Protein AF-A0A0G4HBX4-F1 (afdb_monomer)

Nearest PDB structures (foldseek):
  6tur-assembly2_BBB  TM=6.077E-01  e=2.913E-02  Homo sapiens
  4cuz-assembly2_H  TM=4.367E-01  e=1.961E+00  Staphylococcus aureus
  8yfq-assembly1_R  TM=4.381E-01  e=3.411E+00  Komagataella phaffii
  3oje-assembly1_A-2  TM=3.440E-01  e=1.660E+00  Bacillus cereus ATCC 14579
  6ci8-assembly1_B  TM=3.000E-01  e=5.313E+00  Mycolicibacterium smegmatis MC2 155

Solvent-accessible surface area (backbone atoms only — not comparable to full-atom values): 38190 Å² total; per-residue (Å²): 133,86,86,81,89,85,88,84,89,81,89,81,87,80,92,81,89,80,90,80,89,80,90,80,90,83,90,87,84,90,87,85,83,88,87,79,88,81,81,88,82,90,87,83,87,88,80,90,84,84,85,90,88,89,87,85,88,87,87,82,87,85,89,90,84,89,82,88,88,78,92,78,92,79,91,77,84,81,85,86,85,79,85,86,79,90,79,89,80,86,90,77,89,79,89,81,89,83,87,88,81,90,80,82,88,90,86,82,89,83,90,80,88,80,91,83,89,86,88,84,91,79,94,72,91,77,80,89,82,82,90,76,92,74,94,71,83,84,78,84,55,65,68,59,56,50,53,53,50,52,50,52,52,52,52,46,52,54,46,50,54,54,45,53,69,67,60,51,71,84,82,73,66,95,62,77,82,76,89,46,53,50,63,81,41,79,82,44,73,80,48,78,43,36,34,23,28,39,40,76,70,49,41,61,78,40,62,55,96,59,65,64,58,45,52,49,57,40,52,29,49,20,50,47,50,46,48,52,52,53,50,54,31,52,78,62,46,37,45,63,39,32,38,35,77,38,94,80,60,56,74,66,54,45,51,54,51,52,53,53,37,46,48,28,44,74,68,49,38,60,94,65,64,53,72,48,64,50,44,47,54,51,48,38,50,75,69,68,50,48,71,38,55,32,74,90,53,61,39,69,52,56,38,50,28,52,12,61,75,65,74,31,25,35,37,37,67,60,72,72,68,68,52,45,56,95,47,77,48,64,95,30,39,20,37,48,72,50,74,57,99,85,42,74,33,40,30,63,45,79,79,62,91,76,64,76,68,72,76,88,58,76,56,78,71,62,80,85,80,69,68,60,83,74,62,70,54,75,81,56,68,44,76,59,86,96,43,35,37,37,79,48,62,65,40,38,30,47,19,52,82,70,47,28,59,74,72,37,70,60,49,44,51,53,49,42,39,42,45,18,70,78,35,67,82,47,56,53,35,38,39,32,35,50,35,59,38,83,88,77,75,40,77,41,72,48,73,44,79,42,76,27,63,70,75,58,76,74,44,53,62,55,49,58,38,25,72,34,34,53,54,32,31,53,56,51,53,74,77,49,54,74,69,48,64,67,35,50,39,45,39,46,27,48,42,47,51,20,9,43,53,20,23,46,66,67,43,77,81,52,49,42,60,60,36,32,52,54,38,36,46,74,73,77,39,71,63,55,79,49,75,71,62,94,62,59,74,41,51,75,40,62,11,74,82,77,67,50,73,40,69,42,47,51,75,56,49,55,54,29,55,79,66,76,44,78,83,76,57,52,41,70,69,63,50,50,55,50,51,52,55,48,52,55,50,51,51,49,51,51,51,55,56,51,56,64,60,69,73,72,72,87,84,125

pLDDT: mean 72.53, std 24.78, range [28.91, 98.44]

Organism: NCBI:txid1169474

Secondary structure (DSSP, 8-state):
---------------------------------------------------------------------------PPPPP--------------------------------------------PPPP--------PPP--HHHHHHHHHHHHHHHHHHHHHHHHH-S-GGG--PPPPSSEETTSTTTSSS-EEEEEEHHHHHHHHS-SS-TT-HHHHHHHHHHHHHHHHHHHHHTTEEEEEEEE-S---HHHHHHHHHHHHHHHHHT--SS-TTHHHHHHHHHHHTT-EEEEESSS-HHHHHHHHHHHTT-EEE---GGGG-SGGGTTTTTEEEEEEEETTEEEEEE----TT----TT--PPPPPPPP---------SPEEETTEEEEE---S-TTHHHH--GGGSHHHHHHHHHHHHHH-TT--EEEEEEEEEETTTTEEEEEEEEEE-PPSSTHHHHHHHHHTSHHHHHHHHHTTS-HHHHH-HHHHHHHHHHHHHHHHHHH-TT--HHHHHHHHHHHTT---------TT--PEEEE-TTT--EEEEPHHHHHHHHHTTPPPPSS-HHHHHHHHHHHHHHHHHHHHHHHHHHHTSS---

Mean predicted aligned error: 17.02 Å

Structure (mmCIF, N/CA/C/O backbone):
data_AF-A0A0G4HBX4-F1
#
_entry.id   AF-A0A0G4HBX4-F1
#
loop_
_atom_site.group_PDB
_atom_site.id
_atom_site.type_symbol
_atom_site.label_atom_id
_atom_site.label_alt_id
_atom_site.label_comp_id
_atom_site.label_asym_id
_atom_site.label_entity_id
_atom_site.label_seq_id
_atom_site.pdbx_PDB_ins_code
_atom_site.Cartn_x
_atom_site.Cartn_y
_atom_site.Cartn_z
_atom_site.occupancy
_atom_site.B_iso_or_equiv
_atom_site.auth_seq_id
_atom_site.auth_comp_id
_atom_site.auth_asym_id
_atom_site.auth_atom_id
_atom_site.pdbx_PDB_model_num
ATOM 1 N N . MET A 1 1 ? -27.799 22.670 64.814 1.00 33.59 1 MET A N 1
ATOM 2 C CA . MET A 1 1 ? -28.074 24.034 65.316 1.00 33.59 1 MET A CA 1
ATOM 3 C C . MET A 1 1 ? -26.736 24.676 65.654 1.00 33.59 1 MET A C 1
ATOM 5 O O . MET A 1 1 ? -25.992 24.035 66.377 1.00 33.59 1 MET A O 1
ATOM 9 N N . PHE A 1 2 ? -26.477 25.873 65.104 1.00 34.03 2 PHE A N 1
ATOM 10 C CA . PHE A 1 2 ? -25.295 26.755 65.256 1.00 34.03 2 PHE A CA 1
ATOM 11 C C . PHE A 1 2 ? -23.941 26.166 64.792 1.00 34.03 2 PHE A C 1
ATOM 13 O O . PHE A 1 2 ? -23.525 25.131 65.284 1.00 34.03 2 PHE A O 1
ATOM 20 N N . ALA A 1 3 ? -23.274 26.631 63.727 1.00 32.84 3 ALA A N 1
ATOM 21 C CA . ALA A 1 3 ? -22.879 27.974 63.261 1.00 32.84 3 ALA A CA 1
ATOM 22 C C . ALA A 1 3 ? -21.623 28.550 63.945 1.00 32.84 3 ALA A C 1
ATOM 24 O O . ALA A 1 3 ? -21.445 28.407 65.151 1.00 32.84 3 ALA A O 1
ATOM 25 N N . SER A 1 4 ? -20.857 29.272 63.112 1.00 32.12 4 SER A N 1
ATOM 26 C CA . SER A 1 4 ? -19.737 30.196 63.382 1.00 32.12 4 SER A CA 1
ATOM 27 C C . SER A 1 4 ? -18.341 29.558 63.321 1.00 32.12 4 SER A C 1
ATOM 29 O O . SER A 1 4 ? -18.012 28.700 64.125 1.00 32.12 4 SER A O 1
ATOM 31 N N . ALA A 1 5 ? -17.520 29.789 62.288 1.00 39.59 5 ALA A N 1
ATOM 32 C CA . ALA A 1 5 ? -16.961 31.046 61.755 1.00 39.59 5 ALA A CA 1
ATOM 33 C C . ALA A 1 5 ? -16.001 31.737 62.739 1.00 39.59 5 ALA A C 1
ATOM 35 O O . ALA A 1 5 ? -16.397 32.139 63.828 1.00 39.59 5 ALA A O 1
ATOM 36 N N . GLY A 1 6 ? -14.745 31.889 62.311 1.00 31.14 6 GLY A N 1
ATOM 37 C CA . GLY A 1 6 ? -13.679 32.563 63.048 1.00 31.14 6 GLY A CA 1
ATOM 38 C C . GLY A 1 6 ? -12.449 32.761 62.166 1.00 31.14 6 GLY A C 1
ATOM 39 O O . GLY A 1 6 ? -11.536 31.947 62.154 1.00 31.14 6 GLY A O 1
ATOM 40 N N . SER A 1 7 ? -12.479 33.834 61.385 1.00 39.53 7 SER A N 1
ATOM 41 C CA . SER A 1 7 ? -11.364 34.431 60.653 1.00 39.53 7 SER A CA 1
ATOM 42 C C . SER A 1 7 ? -10.375 35.126 61.595 1.00 39.53 7 SER A C 1
ATOM 44 O O . SER A 1 7 ? -10.819 35.874 62.463 1.00 39.53 7 SER A O 1
ATOM 46 N N . SER A 1 8 ? -9.068 35.030 61.334 1.00 36.09 8 SER A N 1
ATOM 47 C CA . SER A 1 8 ? -8.125 36.114 61.653 1.00 36.09 8 SER A CA 1
ATOM 48 C C . SER A 1 8 ? -6.814 35.979 60.877 1.00 36.09 8 SER A C 1
ATOM 50 O O . SER A 1 8 ? -6.076 35.006 61.007 1.00 36.09 8 SER A O 1
ATOM 52 N N . SER A 1 9 ? -6.553 37.008 60.083 1.00 38.91 9 SER A N 1
ATOM 53 C CA . SER A 1 9 ? -5.286 37.413 59.483 1.00 38.91 9 SER A CA 1
ATOM 54 C C . SER A 1 9 ? -4.275 37.902 60.526 1.00 38.91 9 SER A C 1
ATOM 56 O O . SER A 1 9 ? -4.672 38.660 61.406 1.00 38.91 9 SER A O 1
ATOM 58 N N . SER A 1 10 ? -2.980 37.637 60.329 1.00 34.28 10 SER A N 1
ATOM 59 C CA . SER A 1 10 ? -1.916 38.613 60.638 1.00 34.28 10 SER A CA 1
ATOM 60 C C . SER A 1 10 ? -0.558 38.198 60.055 1.00 34.28 10 SER A C 1
ATOM 62 O O . SER A 1 10 ? 0.018 37.186 60.439 1.00 34.28 10 SER A O 1
ATOM 64 N N . SER A 1 11 ? -0.090 39.025 59.120 1.00 36.94 11 SER A N 1
ATOM 65 C CA . SER A 1 11 ? 1.281 39.520 58.924 1.00 36.94 11 SER A CA 1
ATOM 66 C C . SER A 1 11 ? 2.426 38.951 59.777 1.00 36.94 11 SER A C 1
ATOM 68 O O . SER A 1 11 ? 2.387 39.020 61.004 1.00 36.94 11 SER A O 1
ATOM 70 N N . GLY A 1 12 ? 3.530 38.613 59.106 1.00 32.59 12 GLY A N 1
ATOM 71 C CA . GLY A 1 12 ? 4.851 38.524 59.727 1.00 32.59 12 GLY A CA 1
ATOM 72 C C . GLY A 1 12 ? 5.947 38.117 58.742 1.00 32.59 12 GLY A C 1
ATOM 73 O O . GLY A 1 12 ? 6.245 36.936 58.620 1.00 32.59 12 GLY A O 1
ATOM 74 N N . SER A 1 13 ? 6.562 39.088 58.060 1.00 37.09 13 SER A N 1
ATOM 75 C CA . SER A 1 13 ? 7.938 38.931 57.557 1.00 37.09 13 SER A CA 1
ATOM 76 C C . SER A 1 13 ? 8.903 38.970 58.750 1.00 37.09 13 SER A C 1
ATOM 78 O O . SER A 1 13 ? 8.635 39.696 59.711 1.00 37.09 13 SER A O 1
ATOM 80 N N . PRO A 1 14 ? 10.044 38.264 58.687 1.00 48.97 14 PRO A N 1
ATOM 81 C CA . PRO A 1 14 ? 11.266 39.023 58.419 1.00 48.97 14 PRO A CA 1
ATOM 82 C C . PRO A 1 14 ? 12.303 38.311 57.531 1.00 48.97 14 PRO A C 1
ATOM 84 O O . PRO A 1 14 ? 12.415 37.089 57.489 1.00 48.97 14 PRO A O 1
ATOM 87 N N . ASN A 1 15 ? 13.094 39.155 56.866 1.00 39.03 15 ASN A N 1
ATOM 88 C CA . ASN A 1 15 ? 14.407 38.869 56.288 1.00 39.03 15 ASN A CA 1
ATOM 89 C C . ASN A 1 15 ? 15.344 38.185 57.293 1.00 39.03 15 ASN A C 1
ATOM 91 O O . ASN A 1 15 ? 15.511 38.714 58.390 1.00 39.03 15 ASN A O 1
ATOM 95 N N . VAL A 1 16 ? 16.072 37.156 56.847 1.00 40.69 16 VAL A N 1
ATOM 96 C CA . VAL A 1 16 ? 17.467 36.906 57.246 1.00 40.69 16 VAL A CA 1
ATOM 97 C C . VAL A 1 16 ? 18.225 36.336 56.043 1.00 40.69 16 VAL A C 1
ATOM 99 O O . VAL A 1 16 ? 17.872 35.294 55.498 1.00 40.69 16 VAL A O 1
ATOM 102 N N . SER A 1 17 ? 19.257 37.060 55.634 1.00 38.44 17 SER A N 1
ATOM 103 C CA . SER A 1 17 ? 20.328 36.670 54.723 1.00 38.44 17 SER A CA 1
ATOM 104 C C . SER A 1 17 ? 21.361 35.805 55.452 1.00 38.44 17 SER A C 1
ATOM 106 O O . SER A 1 17 ? 21.729 36.140 56.573 1.00 38.44 17 SER A O 1
ATOM 108 N N . ALA A 1 18 ? 21.876 34.758 54.800 1.00 34.19 18 ALA A N 1
ATOM 109 C CA . ALA A 1 18 ? 23.253 34.281 54.966 1.00 34.19 18 ALA A CA 1
ATOM 110 C C . ALA A 1 18 ? 23.606 33.254 53.874 1.00 34.19 18 ALA A C 1
ATOM 112 O O . ALA A 1 18 ? 22.980 32.206 53.744 1.00 34.19 18 ALA A O 1
ATOM 113 N N . GLU A 1 19 ? 24.594 33.657 53.085 1.00 37.28 19 GLU A N 1
ATOM 114 C CA . GLU A 1 19 ? 25.630 32.905 52.375 1.00 37.28 19 GLU A CA 1
ATOM 115 C C . GLU A 1 19 ? 25.707 31.388 52.628 1.00 37.28 19 GLU A C 1
ATOM 117 O O . GLU A 1 19 ? 25.824 30.936 53.765 1.00 37.28 19 GLU A O 1
ATOM 122 N N . ASN A 1 20 ? 25.798 30.606 51.545 1.00 35.25 20 ASN A N 1
ATOM 123 C CA . ASN A 1 20 ? 26.899 29.652 51.439 1.00 35.25 20 ASN A CA 1
ATOM 124 C C . ASN A 1 20 ? 27.178 29.259 49.984 1.00 35.25 20 ASN A C 1
ATOM 126 O O . ASN A 1 20 ? 26.303 28.790 49.253 1.00 35.25 20 ASN A O 1
ATOM 130 N N . GLU A 1 21 ? 28.431 29.470 49.604 1.00 38.12 21 GLU A N 1
ATOM 131 C CA . GLU A 1 21 ? 29.077 29.019 48.383 1.00 38.12 21 GLU A CA 1
ATOM 132 C C . GLU A 1 21 ? 29.142 27.485 48.347 1.00 38.12 21 GLU A C 1
ATOM 134 O O . GLU A 1 21 ? 29.385 26.836 49.364 1.00 38.12 21 GLU A O 1
ATOM 139 N N . ASN A 1 22 ? 28.992 26.893 47.160 1.00 35.53 22 ASN A N 1
ATOM 140 C CA . ASN A 1 22 ? 29.791 25.723 46.808 1.00 35.53 22 ASN A CA 1
ATOM 141 C C . ASN A 1 22 ? 29.857 25.529 45.292 1.00 35.53 22 ASN A C 1
ATOM 143 O O . ASN A 1 22 ? 28.901 25.114 44.637 1.00 35.53 22 ASN A O 1
ATOM 147 N N . ASN A 1 23 ? 31.051 25.823 44.781 1.00 35.16 23 ASN A N 1
ATOM 148 C CA . ASN A 1 23 ? 31.581 25.428 43.488 1.00 35.16 23 ASN A CA 1
ATOM 149 C C . ASN A 1 23 ? 31.485 23.911 43.283 1.00 35.16 23 ASN A C 1
ATOM 151 O O . ASN A 1 23 ? 31.947 23.136 44.122 1.00 35.16 23 ASN A O 1
ATOM 155 N N . ARG A 1 24 ? 31.016 23.492 42.105 1.00 34.84 24 ARG A N 1
ATOM 156 C CA . ARG A 1 24 ? 31.514 22.283 41.442 1.00 34.84 24 ARG A CA 1
ATOM 157 C C . ARG A 1 24 ? 31.693 22.560 39.956 1.00 34.84 24 ARG A C 1
ATOM 159 O O . ARG A 1 24 ? 30.744 22.860 39.240 1.00 34.84 24 ARG A O 1
ATOM 166 N N . GLU A 1 25 ? 32.957 22.483 39.573 1.00 33.03 25 GLU A N 1
ATOM 167 C CA . GLU A 1 25 ? 33.519 22.614 38.238 1.00 33.03 25 GLU A CA 1
ATOM 168 C C . GLU A 1 25 ? 33.016 21.496 37.318 1.00 33.03 25 GLU A C 1
ATOM 170 O O . GLU A 1 25 ? 32.825 20.356 37.744 1.00 33.03 25 GLU A O 1
ATOM 175 N N . ASN A 1 26 ? 32.836 21.831 36.043 1.00 33.31 26 ASN A N 1
ATOM 176 C CA . ASN A 1 26 ? 32.504 20.897 34.976 1.00 33.31 26 ASN A CA 1
ATOM 177 C C . ASN A 1 26 ? 33.460 21.194 33.805 1.00 33.31 26 ASN A C 1
ATOM 179 O O . ASN A 1 26 ? 33.314 22.251 33.190 1.00 33.31 26 ASN A O 1
ATOM 183 N N . PRO A 1 27 ? 34.466 20.347 33.514 1.00 43.06 27 PRO A N 1
ATOM 184 C CA . PRO A 1 27 ? 35.319 20.520 32.348 1.00 43.06 27 PRO A CA 1
ATOM 185 C C . PRO A 1 27 ? 34.909 19.539 31.243 1.00 43.06 27 PRO A C 1
ATOM 187 O O . PRO A 1 27 ? 34.814 18.338 31.492 1.00 43.06 27 PRO A O 1
ATOM 190 N N . ASN A 1 28 ? 34.650 20.055 30.039 1.00 32.81 28 ASN A N 1
ATOM 191 C CA . ASN A 1 28 ? 35.078 19.488 28.749 1.00 32.81 28 ASN A CA 1
ATOM 192 C C . ASN A 1 28 ? 34.334 20.175 27.594 1.00 32.81 28 ASN A C 1
ATOM 194 O O . ASN A 1 28 ? 33.281 19.718 27.157 1.00 32.81 28 ASN A O 1
ATOM 198 N N . GLU A 1 29 ? 34.938 21.235 27.063 1.00 33.47 29 GLU A N 1
ATOM 199 C CA . GLU A 1 29 ? 34.776 21.641 25.667 1.00 33.47 29 GLU A CA 1
ATOM 200 C C . GLU A 1 29 ? 36.155 21.495 25.013 1.00 33.47 29 GLU A C 1
ATOM 202 O O . GLU A 1 29 ? 37.115 22.142 25.427 1.00 33.47 29 GLU A O 1
ATOM 207 N N . HIS A 1 30 ? 36.263 20.590 24.040 1.00 35.66 30 HIS A N 1
ATOM 208 C CA . HIS A 1 30 ? 37.371 20.557 23.091 1.00 35.66 30 HIS A CA 1
ATOM 209 C C . HIS A 1 30 ? 36.823 21.055 21.757 1.00 35.66 30 HIS A C 1
ATOM 211 O O . HIS A 1 30 ? 36.030 20.372 21.107 1.00 35.66 30 HIS A O 1
ATOM 217 N N . ASP A 1 31 ? 37.228 22.274 21.418 1.00 35.44 31 ASP A N 1
ATOM 218 C CA . ASP A 1 31 ? 37.035 22.939 20.139 1.00 35.44 31 ASP A CA 1
ATOM 219 C C . ASP A 1 31 ? 38.389 22.908 19.420 1.00 35.44 31 ASP A C 1
ATOM 221 O O . ASP A 1 31 ? 39.352 23.517 19.881 1.00 35.44 31 ASP A O 1
ATOM 225 N N . ASP A 1 32 ? 38.468 22.143 18.334 1.00 37.41 32 ASP A N 1
ATOM 226 C CA . ASP A 1 32 ? 39.595 22.131 17.406 1.00 37.41 32 ASP A CA 1
ATOM 227 C C . ASP A 1 32 ? 39.023 22.290 15.997 1.00 37.41 32 ASP A C 1
ATOM 229 O O . ASP A 1 32 ? 38.478 21.350 15.414 1.00 37.41 32 ASP A O 1
ATOM 233 N N . SER A 1 33 ? 39.174 23.474 15.408 1.00 34.22 33 SER A N 1
ATOM 234 C CA . SER A 1 33 ? 39.397 23.549 13.965 1.00 34.22 33 SER A CA 1
ATOM 235 C C . SER A 1 33 ? 40.217 24.775 13.583 1.00 34.22 33 SER A C 1
ATOM 237 O O . SER A 1 33 ? 39.930 25.925 13.912 1.00 34.22 33 SER A O 1
ATOM 239 N N . GLU A 1 34 ? 41.311 24.443 12.911 1.00 39.25 34 GLU A N 1
ATOM 240 C CA . GLU A 1 34 ? 42.433 25.282 12.560 1.00 39.25 34 GLU A CA 1
ATOM 241 C C . GLU A 1 34 ? 42.098 26.356 11.525 1.00 39.25 34 GLU A C 1
ATOM 243 O O . GLU A 1 34 ? 41.329 26.193 10.577 1.00 39.25 34 GLU A O 1
ATOM 248 N N . ARG A 1 35 ? 42.798 27.467 11.716 1.00 33.06 35 ARG A N 1
ATOM 249 C CA . ARG A 1 35 ? 42.856 28.657 10.886 1.00 33.06 35 ARG A CA 1
ATOM 250 C C . ARG A 1 35 ? 44.036 28.512 9.925 1.00 33.06 35 ARG A C 1
ATOM 252 O O . ARG A 1 35 ? 45.171 28.414 10.380 1.00 33.06 35 ARG A O 1
ATOM 259 N N . LEU A 1 36 ? 43.791 28.586 8.618 1.00 38.75 36 LEU A N 1
ATOM 260 C CA . LEU A 1 36 ? 44.846 28.793 7.622 1.00 38.75 36 LEU A CA 1
ATOM 261 C C . LEU A 1 36 ? 44.512 30.001 6.745 1.00 38.75 36 LEU A C 1
ATOM 263 O O . LEU A 1 36 ? 43.450 30.112 6.138 1.00 38.75 36 LEU A O 1
ATOM 267 N N . GLU A 1 37 ? 45.445 30.943 6.778 1.00 45.53 37 GLU A N 1
ATOM 268 C CA . GLU A 1 37 ? 45.468 32.214 6.072 1.00 45.53 37 GLU A CA 1
ATOM 269 C C . GLU A 1 37 ? 45.572 32.022 4.551 1.00 45.53 37 GLU A C 1
ATOM 271 O O . GLU A 1 37 ? 46.290 31.132 4.098 1.00 45.53 37 GLU A O 1
ATOM 276 N N . ARG A 1 38 ? 44.995 32.947 3.765 1.00 34.34 38 ARG A N 1
ATOM 277 C CA . ARG A 1 38 ? 45.784 33.841 2.888 1.00 34.34 38 ARG A CA 1
ATOM 278 C C . ARG A 1 38 ? 44.939 34.863 2.107 1.00 34.34 38 ARG A C 1
ATOM 280 O O . ARG A 1 38 ? 44.099 34.523 1.287 1.00 34.34 38 ARG A O 1
ATOM 287 N N . THR A 1 39 ? 45.279 36.126 2.376 1.00 32.28 39 THR A N 1
ATOM 288 C CA . THR A 1 39 ? 45.525 37.243 1.436 1.00 32.28 39 THR A CA 1
ATOM 289 C C . THR A 1 39 ? 44.438 37.684 0.446 1.00 32.28 39 THR A C 1
ATOM 291 O O . THR A 1 39 ? 44.297 37.125 -0.631 1.00 32.28 39 THR A O 1
ATOM 294 N N . GLY A 1 40 ? 43.825 38.833 0.758 1.00 31.70 40 GLY A N 1
ATOM 295 C CA . GLY A 1 40 ? 44.224 40.118 0.157 1.00 31.70 40 GLY A CA 1
ATOM 296 C C . GLY A 1 40 ? 43.760 40.422 -1.274 1.00 31.70 40 GLY A C 1
ATOM 297 O O . GLY A 1 40 ? 44.336 39.923 -2.231 1.00 31.70 40 GLY A O 1
ATOM 298 N N . GLY A 1 41 ? 42.817 41.364 -1.405 1.00 28.91 41 GLY A N 1
ATOM 299 C CA . GLY A 1 41 ? 42.441 41.988 -2.680 1.00 28.91 41 GLY A CA 1
ATOM 300 C C . GLY A 1 41 ? 41.337 43.048 -2.553 1.00 28.91 41 GLY A C 1
ATOM 301 O O . GLY A 1 41 ? 40.185 42.784 -2.871 1.00 28.91 41 GLY A O 1
ATOM 302 N N . GLN A 1 42 ? 41.703 44.239 -2.063 1.00 32.53 42 GLN A N 1
ATOM 303 C CA . GLN A 1 42 ? 41.069 45.555 -2.321 1.00 32.53 42 GLN A CA 1
ATOM 304 C C . GLN A 1 42 ? 40.773 45.745 -3.829 1.00 32.53 42 GLN A C 1
ATOM 306 O O . GLN A 1 42 ? 41.483 45.162 -4.636 1.00 32.53 42 GLN A O 1
ATOM 311 N N . THR A 1 43 ? 39.858 46.549 -4.381 1.00 34.34 43 THR A N 1
ATOM 312 C CA . THR A 1 43 ? 38.922 47.654 -4.041 1.00 34.34 43 THR A CA 1
ATOM 313 C C . THR A 1 43 ? 38.109 47.866 -5.351 1.00 34.34 43 THR A C 1
ATOM 315 O O . THR A 1 43 ? 38.613 47.519 -6.413 1.00 34.34 43 THR A O 1
ATOM 318 N N . VAL A 1 44 ? 36.855 48.328 -5.401 1.00 30.58 44 VAL A N 1
ATOM 319 C CA . VAL A 1 44 ? 36.359 49.723 -5.596 1.00 30.58 44 VAL A CA 1
ATOM 320 C C . VAL A 1 44 ? 34.881 49.503 -6.016 1.00 30.58 44 VAL A C 1
ATOM 322 O O . VAL A 1 44 ? 34.640 48.731 -6.934 1.00 30.58 44 VAL A O 1
ATOM 325 N N . ARG A 1 45 ? 33.867 49.840 -5.210 1.00 32.16 45 ARG A N 1
ATOM 326 C CA . ARG A 1 45 ? 33.127 51.116 -5.087 1.00 32.16 45 ARG A CA 1
ATOM 327 C C . ARG A 1 45 ? 32.174 51.474 -6.247 1.00 32.16 45 ARG A C 1
ATOM 329 O O . ARG A 1 45 ? 32.568 51.484 -7.401 1.00 32.16 45 ARG A O 1
ATOM 336 N N . GLU A 1 46 ? 30.990 51.913 -5.796 1.00 31.48 46 GLU A N 1
ATOM 337 C CA . GLU A 1 46 ? 29.955 52.755 -6.432 1.00 31.48 46 GLU A CA 1
ATOM 338 C C . GLU A 1 46 ? 28.937 52.085 -7.366 1.00 31.48 46 GLU A C 1
ATOM 340 O O . GLU A 1 46 ? 29.277 51.220 -8.153 1.00 31.48 46 GLU A O 1
ATOM 345 N N . ALA A 1 47 ? 27.663 52.476 -7.413 1.00 32.41 47 ALA A N 1
ATOM 346 C CA . ALA A 1 47 ? 26.729 53.170 -6.519 1.00 32.41 47 ALA A CA 1
ATOM 347 C C . ALA A 1 47 ? 25.397 53.261 -7.295 1.00 32.41 47 ALA A C 1
ATOM 349 O O . ALA A 1 47 ? 25.412 53.366 -8.517 1.00 32.41 47 ALA A O 1
ATOM 350 N N . ALA A 1 48 ? 24.294 53.368 -6.545 1.00 30.73 48 ALA A N 1
ATOM 351 C CA . ALA A 1 48 ? 23.008 53.961 -6.936 1.00 30.73 48 ALA A CA 1
ATOM 352 C C . ALA A 1 48 ? 22.089 53.148 -7.875 1.00 30.73 48 ALA A C 1
ATOM 354 O O . ALA A 1 48 ? 22.540 52.428 -8.748 1.00 30.73 48 ALA A O 1
ATOM 355 N N . ALA A 1 49 ? 20.762 53.258 -7.827 1.00 32.25 49 ALA A N 1
ATOM 356 C CA . ALA A 1 49 ? 19.768 53.697 -6.845 1.00 32.25 49 ALA A CA 1
ATOM 357 C C . ALA A 1 49 ? 18.384 53.484 -7.517 1.00 32.25 49 ALA A C 1
ATOM 359 O O . ALA A 1 49 ? 18.304 53.294 -8.727 1.00 32.25 49 ALA A O 1
ATOM 360 N N . VAL A 1 50 ? 17.318 53.677 -6.732 1.00 32.00 50 VAL A N 1
ATOM 361 C CA . VAL A 1 50 ? 15.967 54.128 -7.143 1.00 32.00 50 VAL A CA 1
ATOM 362 C C . VAL A 1 50 ? 14.871 53.059 -7.345 1.00 32.00 50 VAL A C 1
ATOM 364 O O . VAL A 1 50 ? 14.641 52.530 -8.424 1.00 32.00 50 VAL A O 1
ATOM 367 N N . ILE A 1 51 ? 14.115 52.859 -6.259 1.00 39.47 51 ILE A N 1
ATOM 368 C CA . ILE A 1 51 ? 12.643 52.666 -6.179 1.00 39.47 51 ILE A CA 1
ATOM 369 C C . ILE A 1 51 ? 12.030 54.091 -6.275 1.00 39.47 51 ILE A C 1
ATOM 371 O O . ILE A 1 51 ? 12.687 54.971 -5.701 1.00 39.47 51 ILE A O 1
ATOM 375 N N . PRO A 1 52 ? 10.868 54.416 -6.920 1.00 47.72 52 PRO A N 1
ATOM 376 C CA . PRO A 1 52 ? 9.491 53.977 -6.547 1.00 47.72 52 PRO A CA 1
ATOM 377 C C . PRO A 1 52 ? 8.439 54.081 -7.709 1.00 47.72 52 PRO A C 1
ATOM 379 O O . PRO A 1 52 ? 8.859 54.150 -8.860 1.00 47.72 52 PRO A O 1
ATOM 382 N N . PRO A 1 53 ? 7.107 54.267 -7.496 1.00 49.44 53 PRO A N 1
ATOM 383 C CA . PRO A 1 53 ? 6.085 53.607 -6.648 1.00 49.44 53 PRO A CA 1
ATOM 384 C C . PRO A 1 53 ? 4.837 53.116 -7.464 1.00 49.44 53 PRO A C 1
ATOM 386 O O . PRO A 1 53 ? 4.822 53.237 -8.688 1.00 49.44 53 PRO A O 1
ATOM 389 N N . PRO A 1 54 ? 3.770 52.592 -6.806 1.00 59.09 54 PRO A N 1
ATOM 390 C CA . PRO A 1 54 ? 2.540 52.088 -7.438 1.00 59.09 54 PRO A CA 1
ATOM 391 C C . PRO A 1 54 ? 1.336 53.060 -7.381 1.00 59.09 54 PRO A C 1
ATOM 393 O O . PRO A 1 54 ? 1.214 53.849 -6.447 1.00 59.09 54 PRO A O 1
ATOM 396 N N . THR A 1 55 ? 0.394 52.905 -8.317 1.00 35.09 55 THR A N 1
ATOM 397 C CA . THR A 1 55 ? -0.971 53.494 -8.388 1.00 35.09 55 THR A CA 1
ATOM 398 C C . THR A 1 55 ? -1.815 52.555 -9.283 1.00 35.09 55 THR A C 1
ATOM 400 O O . THR A 1 55 ? -1.250 51.927 -10.168 1.00 35.09 55 THR A O 1
ATOM 403 N N . GLU A 1 56 ? -3.119 52.282 -9.167 1.00 32.94 56 GLU A N 1
ATOM 404 C CA . GLU A 1 56 ? -4.285 52.822 -8.456 1.00 32.94 56 GLU A CA 1
ATOM 405 C C . GLU A 1 56 ? -5.412 51.742 -8.487 1.00 32.94 56 GLU A C 1
ATOM 407 O O . GLU A 1 56 ? -5.445 50.893 -9.378 1.00 32.94 56 GLU A O 1
ATOM 412 N N . LYS A 1 57 ? -6.345 51.765 -7.520 1.00 36.50 57 LYS A N 1
ATOM 413 C CA . LYS A 1 57 ? -7.654 51.056 -7.542 1.00 36.50 57 LYS A CA 1
ATOM 414 C C . LYS A 1 57 ? -8.766 52.043 -8.013 1.00 36.50 57 LYS A C 1
ATOM 416 O O . LYS A 1 57 ? -8.453 53.201 -8.247 1.00 36.50 57 LYS A O 1
ATOM 421 N N . PRO A 1 58 ? -10.073 51.730 -7.877 1.00 49.56 58 PRO A N 1
ATOM 422 C CA . PRO A 1 58 ? -10.939 50.889 -8.709 1.00 49.56 58 PRO A CA 1
ATOM 423 C C . PRO A 1 58 ? -12.103 51.711 -9.329 1.00 49.56 58 PRO A C 1
ATOM 425 O O . PRO A 1 58 ? -12.392 52.823 -8.895 1.00 49.56 58 PRO A O 1
ATOM 428 N N . SER A 1 59 ? -12.838 51.143 -10.289 1.00 39.22 59 SER A N 1
ATOM 429 C CA . SER A 1 59 ? -14.081 51.736 -10.812 1.00 39.22 59 SER A CA 1
ATOM 430 C C . SER A 1 59 ? -15.297 50.897 -10.414 1.00 39.22 59 SER A C 1
ATOM 432 O O . SER A 1 59 ? -15.263 49.669 -10.473 1.00 39.22 59 SER A O 1
ATOM 434 N N . ALA A 1 60 ? -16.344 51.589 -9.974 1.00 41.84 60 ALA A N 1
ATOM 435 C CA . ALA A 1 60 ? -17.604 51.075 -9.456 1.00 41.84 60 ALA A CA 1
ATOM 436 C C . ALA A 1 60 ? -18.771 51.416 -10.405 1.00 41.84 60 ALA A C 1
ATOM 438 O O . ALA A 1 60 ? -18.650 52.347 -11.199 1.00 41.84 60 ALA A O 1
ATOM 439 N N . ARG A 1 61 ? -19.921 50.758 -10.159 1.00 34.19 61 ARG A N 1
ATOM 440 C CA . ARG A 1 61 ? -21.277 50.904 -10.756 1.00 34.19 61 ARG A CA 1
ATOM 441 C C . ARG A 1 61 ? -21.530 49.983 -11.963 1.00 34.19 61 ARG A C 1
ATOM 443 O O . ARG A 1 61 ? -20.651 49.809 -12.788 1.00 34.19 61 ARG A O 1
ATOM 450 N N . ASP A 1 62 ? -22.671 49.304 -12.092 1.00 34.91 62 ASP A N 1
ATOM 451 C CA . ASP A 1 62 ? -24.033 49.661 -11.662 1.00 34.91 62 ASP A CA 1
ATOM 452 C C . ASP A 1 62 ? -24.893 48.445 -11.237 1.00 34.91 62 ASP A C 1
ATOM 454 O O . ASP A 1 62 ? -24.690 47.340 -11.748 1.00 34.91 62 ASP A O 1
ATOM 458 N N . PRO A 1 63 ? -25.896 48.645 -10.356 1.00 49.75 63 PRO A N 1
ATOM 459 C CA . PRO A 1 63 ? -26.972 47.702 -10.068 1.00 49.75 63 PRO A CA 1
ATOM 460 C C . PRO A 1 63 ? -28.294 48.095 -10.766 1.00 49.75 63 PRO A C 1
ATOM 462 O O . PRO A 1 63 ? -28.642 49.272 -10.813 1.00 49.75 63 PRO A O 1
ATOM 465 N N . ASN A 1 64 ? -29.055 47.082 -11.203 1.00 39.62 64 ASN A N 1
ATOM 466 C CA . ASN A 1 64 ? -30.506 47.036 -11.498 1.00 39.62 64 ASN A CA 1
ATOM 467 C C . ASN A 1 64 ? -30.853 46.535 -12.908 1.00 39.62 64 ASN A C 1
ATOM 469 O O . ASN A 1 64 ? -30.484 47.128 -13.916 1.00 39.62 64 ASN A O 1
ATOM 473 N N . GLY A 1 65 ? -31.677 45.485 -12.947 1.00 31.00 65 GLY A N 1
ATOM 474 C CA . GLY A 1 65 ? -32.315 44.958 -14.151 1.00 31.00 65 GLY A CA 1
ATOM 475 C C . GLY A 1 65 ? -33.339 43.876 -13.808 1.00 31.00 65 GLY A C 1
ATOM 476 O O . GLY A 1 65 ? -33.021 42.695 -13.779 1.00 31.00 65 GLY A O 1
ATOM 477 N N . ILE A 1 66 ? -34.555 44.314 -13.492 1.00 37.44 66 ILE A N 1
ATOM 478 C CA . ILE A 1 66 ? -35.775 43.532 -13.233 1.00 37.44 66 ILE A CA 1
ATOM 479 C C . ILE A 1 66 ? -36.276 42.872 -14.537 1.00 37.44 66 ILE A C 1
ATOM 481 O O . ILE A 1 66 ? -36.239 43.539 -15.566 1.00 37.44 66 ILE A O 1
ATOM 485 N N . ALA A 1 67 ? -36.812 41.636 -14.474 1.00 30.56 67 ALA A N 1
ATOM 486 C CA . ALA A 1 67 ? -38.131 41.216 -15.018 1.00 30.56 67 ALA A CA 1
ATOM 487 C C . ALA A 1 67 ? -38.215 39.740 -15.495 1.00 30.56 67 ALA A C 1
ATOM 489 O O . ALA A 1 67 ? -37.626 39.350 -16.494 1.00 30.56 67 ALA A O 1
ATOM 490 N N . SER A 1 68 ? -39.013 38.964 -14.750 1.00 35.31 68 SER A N 1
ATOM 491 C CA . SER A 1 68 ? -40.087 38.016 -15.133 1.00 35.31 68 SER A CA 1
ATOM 492 C C . SER A 1 68 ? -40.205 37.340 -16.521 1.00 35.31 68 SER A C 1
ATOM 494 O O . SER A 1 68 ? -40.102 37.989 -17.556 1.00 35.31 68 SER A O 1
ATOM 496 N N . ALA A 1 69 ? -40.774 36.118 -16.440 1.00 31.30 69 ALA A N 1
ATOM 497 C CA . ALA A 1 69 ? -41.511 35.314 -17.440 1.00 31.30 69 ALA A CA 1
ATOM 498 C C . ALA A 1 69 ? -40.622 34.417 -18.336 1.00 31.30 69 ALA A C 1
ATOM 500 O O . ALA A 1 69 ? -39.577 34.836 -18.797 1.00 31.30 69 ALA A O 1
ATOM 501 N N . THR A 1 70 ? -40.926 33.151 -18.640 1.00 32.84 70 THR A N 1
ATOM 502 C CA . THR A 1 70 ? -42.220 32.469 -18.787 1.00 32.84 70 THR A CA 1
ATOM 503 C C . THR A 1 70 ? -41.989 30.949 -18.809 1.00 32.84 70 THR A C 1
ATOM 505 O O . THR A 1 70 ? -40.912 30.485 -19.177 1.00 32.84 70 THR A O 1
ATOM 508 N N . GLN A 1 71 ? -43.030 30.191 -18.465 1.00 37.47 71 GLN A N 1
ATOM 509 C CA . GLN A 1 71 ? -43.175 28.748 -18.668 1.00 37.47 71 GLN A CA 1
ATOM 510 C C . GLN A 1 71 ? -42.780 28.296 -20.083 1.00 37.47 71 GLN A C 1
ATOM 512 O O . GLN A 1 71 ? -43.160 28.942 -21.059 1.00 37.47 71 GLN A O 1
ATOM 517 N N . ARG A 1 72 ? -42.145 27.123 -20.187 1.00 33.56 72 ARG A N 1
ATOM 518 C CA . ARG A 1 72 ? -42.356 26.179 -21.294 1.00 33.56 72 ARG A CA 1
ATOM 519 C C . ARG A 1 72 ? -42.004 24.761 -20.853 1.00 33.56 72 ARG A C 1
ATOM 521 O O . ARG A 1 72 ? -40.858 24.453 -20.541 1.00 33.56 72 ARG A O 1
ATOM 528 N N . GLU A 1 73 ? -43.043 23.940 -20.812 1.00 37.72 73 GLU A N 1
ATOM 529 C CA . GLU A 1 73 ? -42.993 22.485 -20.763 1.00 37.72 73 GLU A CA 1
ATOM 530 C C . GLU A 1 73 ? -42.208 21.965 -21.972 1.00 37.72 73 GLU A C 1
ATOM 532 O O . GLU A 1 73 ? -42.429 22.421 -23.092 1.00 37.72 73 GLU A O 1
ATOM 537 N N . ASN A 1 74 ? -41.310 21.008 -21.749 1.00 35.47 74 ASN A N 1
ATOM 538 C CA . ASN A 1 74 ? -40.814 20.127 -22.798 1.00 35.47 74 ASN A CA 1
ATOM 539 C C . ASN A 1 74 ? -40.665 18.723 -22.213 1.00 35.47 74 ASN A C 1
ATOM 541 O O . ASN A 1 74 ? -39.688 18.375 -21.554 1.00 35.47 74 ASN A O 1
ATOM 545 N N . THR A 1 75 ? -41.705 17.940 -22.457 1.00 35.78 75 THR A N 1
ATOM 546 C CA . THR A 1 75 ? -41.776 16.489 -22.355 1.00 35.78 75 THR A CA 1
ATOM 547 C C . THR A 1 75 ? -40.767 15.882 -23.330 1.00 35.78 75 THR A C 1
ATOM 549 O O . THR A 1 75 ? -40.923 16.004 -24.544 1.00 35.78 75 THR A O 1
ATOM 552 N N . VAL A 1 76 ? -39.732 15.215 -22.817 1.00 36.22 76 VAL A N 1
ATOM 553 C CA . VAL A 1 76 ? -38.855 14.353 -23.621 1.00 36.22 76 VAL A CA 1
ATOM 554 C C . VAL A 1 76 ? -39.234 12.909 -23.324 1.00 36.22 76 VAL A C 1
ATOM 556 O O . VAL A 1 76 ? -39.184 12.457 -22.182 1.00 36.22 76 VAL A O 1
ATOM 559 N N . GLY A 1 77 ? -39.697 12.229 -24.373 1.00 32.19 77 GLY A N 1
ATOM 560 C CA . GLY A 1 77 ? -40.174 10.856 -24.343 1.00 32.19 77 GLY A CA 1
ATOM 561 C C . GLY A 1 77 ? -39.074 9.852 -24.011 1.00 32.19 77 GLY A C 1
ATOM 562 O O . GLY A 1 77 ? -37.944 9.949 -24.484 1.00 32.19 77 GLY A O 1
ATOM 563 N N . ILE A 1 78 ? -39.458 8.867 -23.207 1.00 37.25 78 ILE A N 1
ATOM 564 C CA . ILE A 1 78 ? -38.707 7.651 -22.912 1.00 37.25 78 ILE A CA 1
ATOM 565 C C . ILE A 1 78 ? -38.980 6.658 -24.052 1.00 37.25 78 ILE A C 1
ATOM 567 O O . ILE A 1 78 ? -40.150 6.329 -24.264 1.00 37.25 78 ILE A O 1
ATOM 571 N N . PRO A 1 79 ? -37.970 6.150 -24.781 1.00 42.53 79 PRO A N 1
ATOM 572 C CA . PRO A 1 79 ? -38.164 4.974 -25.607 1.00 42.53 79 PRO A CA 1
ATOM 573 C C . PRO A 1 79 ? -38.028 3.706 -24.757 1.00 42.53 79 PRO A C 1
ATOM 575 O O . PRO A 1 79 ? -37.001 3.427 -24.139 1.00 42.53 79 PRO A O 1
ATOM 578 N N . ASP A 1 80 ? -39.129 2.967 -24.758 1.00 34.59 80 ASP A N 1
ATOM 579 C CA . ASP A 1 80 ? -39.320 1.588 -24.330 1.00 34.59 80 ASP A CA 1
ATOM 580 C C . ASP A 1 80 ? -38.336 0.648 -25.057 1.00 34.59 80 ASP A C 1
ATOM 582 O O . ASP A 1 80 ? -38.366 0.527 -26.283 1.00 34.59 80 ASP A O 1
ATOM 586 N N . LEU A 1 81 ? -37.446 -0.009 -24.305 1.00 33.09 81 LEU A N 1
ATOM 587 C CA . LEU A 1 81 ? -36.625 -1.120 -24.791 1.00 33.09 81 LEU A CA 1
ATOM 588 C C . LEU A 1 81 ? -37.071 -2.395 -24.085 1.00 33.09 81 LEU A C 1
ATOM 590 O O . LEU A 1 81 ? -36.553 -2.791 -23.039 1.00 33.09 81 LEU A O 1
ATOM 594 N N . SER A 1 82 ? -38.054 -3.041 -24.699 1.00 33.41 82 SER A N 1
ATOM 595 C CA . SER A 1 82 ? -38.467 -4.394 -24.380 1.00 33.41 82 SER A CA 1
ATOM 596 C C . SER A 1 82 ? -37.749 -5.408 -25.282 1.00 33.41 82 SER A C 1
ATOM 598 O O . SER A 1 82 ? -37.640 -5.234 -26.490 1.00 33.41 82 SER A O 1
ATOM 600 N N . ARG A 1 83 ? -37.336 -6.516 -24.651 1.00 35.97 83 ARG A N 1
ATOM 601 C CA . ARG A 1 83 ? -37.122 -7.861 -25.224 1.00 35.97 83 ARG A CA 1
ATOM 602 C C . ARG A 1 83 ? -35.974 -8.053 -26.229 1.00 35.97 83 ARG A C 1
ATOM 604 O O . ARG A 1 83 ? -36.163 -7.954 -27.434 1.00 35.97 83 ARG A O 1
ATOM 611 N N . HIS A 1 84 ? -34.870 -8.615 -25.732 1.00 34.09 84 HIS A N 1
ATOM 612 C CA . HIS A 1 84 ? -34.126 -9.627 -26.485 1.00 34.09 84 HIS A CA 1
ATOM 613 C C . HIS A 1 84 ? -34.222 -10.979 -25.779 1.00 34.09 84 HIS A C 1
ATOM 615 O O . HIS A 1 84 ? -33.732 -11.179 -24.670 1.00 34.09 84 HIS A O 1
ATOM 621 N N . SER A 1 85 ? -34.955 -11.875 -26.432 1.00 34.84 85 SER A N 1
ATOM 622 C CA . SER A 1 85 ? -35.075 -13.295 -26.149 1.00 34.84 85 SER A CA 1
ATOM 623 C C . SER A 1 85 ? -33.794 -14.028 -26.539 1.00 34.84 85 SER A C 1
ATOM 625 O O . SER A 1 85 ? -33.235 -13.795 -27.608 1.00 34.84 85 SER A O 1
ATOM 627 N N . HIS A 1 86 ? -33.379 -14.938 -25.661 1.00 35.38 86 HIS A N 1
ATOM 628 C CA . HIS A 1 86 ? -32.426 -16.003 -25.936 1.00 35.38 86 HIS A CA 1
ATOM 629 C C . HIS A 1 86 ? -32.951 -16.914 -27.055 1.00 35.38 86 HIS A C 1
ATOM 631 O O . HIS A 1 86 ? -34.043 -17.465 -26.923 1.00 35.38 86 HIS A O 1
ATOM 637 N N . GLU A 1 87 ? -32.153 -17.126 -28.099 1.00 33.53 87 GLU A N 1
ATOM 638 C CA . GLU A 1 87 ? -32.249 -18.307 -28.959 1.00 33.53 87 GLU A CA 1
ATOM 639 C C . GLU A 1 87 ? -30.898 -19.027 -28.941 1.00 33.53 87 GLU A C 1
ATOM 641 O O . GLU A 1 87 ? -29.879 -18.517 -29.404 1.00 33.53 87 GLU A O 1
ATOM 646 N N . GLU A 1 88 ? -30.904 -20.210 -28.331 1.00 36.31 88 GLU A N 1
ATOM 647 C CA . GLU A 1 88 ? -29.848 -21.208 -28.435 1.00 36.31 88 GLU A CA 1
ATOM 648 C C . GLU A 1 88 ? -29.980 -21.927 -29.784 1.00 36.31 88 GLU A C 1
ATOM 650 O O . GLU A 1 88 ? -31.064 -22.393 -30.138 1.00 36.31 88 GLU A O 1
ATOM 655 N N . ALA A 1 89 ? -28.875 -22.065 -30.518 1.00 34.38 89 ALA A N 1
ATOM 656 C CA . ALA A 1 89 ? -28.778 -22.946 -31.679 1.00 34.38 89 ALA A CA 1
ATOM 657 C C . ALA A 1 89 ? -27.729 -24.045 -31.410 1.00 34.38 89 ALA A C 1
ATOM 659 O O . ALA A 1 89 ? -26.655 -23.743 -30.881 1.00 34.38 89 ALA A O 1
ATOM 660 N N . PRO A 1 90 ? -28.013 -25.318 -31.749 1.00 49.34 90 PRO A N 1
ATOM 661 C CA . PRO A 1 90 ? -27.173 -26.451 -31.381 1.00 49.34 90 PRO A CA 1
ATOM 662 C C . PRO A 1 90 ? -26.018 -26.677 -32.367 1.00 49.34 90 PRO A C 1
ATOM 664 O O . PRO A 1 90 ? -26.177 -26.599 -33.583 1.00 49.34 90 PRO A O 1
ATOM 667 N N . TYR A 1 91 ? -24.856 -27.031 -31.816 1.00 34.12 91 TYR A N 1
ATOM 668 C CA . TYR A 1 91 ? -23.667 -27.456 -32.552 1.00 34.12 91 TYR A CA 1
ATOM 669 C C . TYR A 1 91 ? -23.808 -28.932 -32.958 1.00 34.12 91 TYR A C 1
ATOM 671 O O . TYR A 1 91 ? -23.850 -29.815 -32.099 1.00 34.12 91 TYR A O 1
ATOM 679 N N . SER A 1 92 ? -23.876 -29.212 -34.262 1.00 37.28 92 SER A N 1
ATOM 680 C CA . SER A 1 92 ? -23.813 -30.567 -34.821 1.00 37.28 92 SER A CA 1
ATOM 681 C C . SER A 1 92 ? -22.411 -30.880 -35.339 1.00 37.28 92 SER A C 1
ATOM 683 O O . SER A 1 92 ? -21.821 -30.099 -36.084 1.00 37.28 92 SER A O 1
ATOM 685 N N . GLN A 1 93 ? -21.915 -32.054 -34.954 1.00 36.97 93 GLN A N 1
ATOM 686 C CA . GLN A 1 93 ? -20.693 -32.689 -35.442 1.00 36.97 93 GLN A CA 1
ATOM 687 C C . GLN A 1 93 ? -20.746 -32.963 -36.952 1.00 36.97 93 GLN A C 1
ATOM 689 O O . GLN A 1 93 ? -21.784 -33.380 -37.465 1.00 36.97 93 GLN A O 1
ATOM 694 N N . ALA A 1 94 ? -19.602 -32.844 -37.628 1.00 34.31 94 ALA A N 1
ATOM 695 C CA . ALA A 1 94 ? -19.318 -33.601 -38.842 1.00 34.31 94 ALA A CA 1
ATOM 696 C C . ALA A 1 94 ? -17.808 -33.852 -38.968 1.00 34.31 94 ALA A C 1
ATOM 698 O O . ALA A 1 94 ? -16.998 -32.928 -39.014 1.00 34.31 94 ALA A O 1
ATOM 699 N N . GLU A 1 95 ? -17.465 -35.135 -39.002 1.00 37.12 95 GLU A N 1
ATOM 700 C CA . GLU A 1 95 ? -16.186 -35.682 -39.435 1.00 37.12 95 GLU A CA 1
ATOM 701 C C . GLU A 1 95 ? -15.956 -35.379 -40.925 1.00 37.12 95 GLU A C 1
ATOM 703 O O . GLU A 1 95 ? -16.890 -35.440 -41.722 1.00 37.12 95 GLU A O 1
ATOM 708 N N . SER A 1 96 ? -14.711 -35.145 -41.339 1.00 36.16 96 SER A N 1
ATOM 709 C CA . SER A 1 96 ? -14.185 -35.776 -42.559 1.00 36.16 96 SER A CA 1
ATOM 710 C C . SER A 1 96 ? -12.672 -35.616 -42.664 1.00 36.16 96 SER A C 1
ATOM 712 O O . SER A 1 96 ? -12.098 -34.546 -42.476 1.00 36.16 96 SER A O 1
ATOM 714 N N . ALA A 1 97 ? -12.041 -36.748 -42.952 1.00 36.44 97 ALA A N 1
ATOM 715 C CA . ALA A 1 97 ? -10.649 -36.893 -43.314 1.00 36.44 97 ALA A CA 1
ATOM 716 C C . ALA A 1 97 ? -10.411 -36.455 -44.767 1.00 36.44 97 ALA A C 1
ATOM 718 O O . ALA A 1 97 ? -11.215 -36.776 -45.639 1.00 36.44 97 ALA A O 1
ATOM 719 N N . ALA A 1 98 ? -9.263 -35.834 -45.041 1.00 35.12 98 ALA A N 1
ATOM 720 C CA . ALA A 1 98 ? -8.595 -35.923 -46.338 1.00 35.12 98 ALA A CA 1
ATOM 721 C C . ALA A 1 98 ? -7.099 -35.594 -46.192 1.00 35.12 98 ALA A C 1
ATOM 723 O O . ALA A 1 98 ? -6.716 -34.599 -45.582 1.00 35.12 98 ALA A O 1
ATOM 724 N N . SER A 1 99 ? -6.277 -36.489 -46.735 1.00 35.72 99 SER A N 1
ATOM 725 C CA . SER A 1 99 ? -4.814 -36.462 -46.809 1.00 35.72 99 SER A CA 1
ATOM 726 C C . SER A 1 99 ? -4.257 -35.334 -47.703 1.00 35.72 99 SER A C 1
ATOM 728 O O . SER A 1 99 ? -4.992 -34.803 -48.536 1.00 35.72 99 SER A O 1
ATOM 730 N N . PRO A 1 100 ? -2.957 -34.992 -47.578 1.00 52.38 100 PRO A N 1
ATOM 731 C CA . PRO A 1 100 ? -2.322 -33.911 -48.332 1.00 52.38 100 PRO A CA 1
ATOM 732 C C . PRO A 1 100 ? -1.715 -34.410 -49.655 1.00 52.38 100 PRO A C 1
ATOM 734 O O . PRO A 1 100 ? -1.426 -35.603 -49.778 1.00 52.38 100 PRO A O 1
ATOM 737 N N . PRO A 1 101 ? -1.410 -33.510 -50.607 1.00 53.75 101 PRO A N 1
ATOM 738 C CA . PRO A 1 101 ? -0.407 -33.785 -51.618 1.00 53.75 101 PRO A CA 1
ATOM 739 C C . PRO A 1 101 ? 0.889 -33.001 -51.366 1.00 53.75 101 PRO A C 1
ATOM 741 O O . PRO A 1 101 ? 0.891 -31.791 -51.140 1.00 53.75 101 PRO A O 1
ATOM 744 N N . ASP A 1 102 ? 1.988 -33.743 -51.468 1.00 42.19 102 ASP A N 1
ATOM 745 C CA . ASP A 1 102 ? 3.333 -33.263 -51.770 1.00 42.19 102 ASP A CA 1
ATOM 746 C C . ASP A 1 102 ? 3.372 -32.466 -53.084 1.00 42.19 102 ASP A C 1
ATOM 748 O O . ASP A 1 102 ? 2.778 -32.877 -54.083 1.00 42.19 102 ASP A O 1
ATOM 752 N N . ALA A 1 103 ? 4.181 -31.402 -53.115 1.00 38.25 103 ALA A N 1
ATOM 753 C CA . ALA A 1 103 ? 4.840 -30.925 -54.332 1.00 38.25 103 ALA A CA 1
ATOM 754 C C . ALA A 1 103 ? 6.110 -30.112 -54.001 1.00 38.25 103 ALA A C 1
ATOM 756 O O . ALA A 1 103 ? 6.073 -28.936 -53.653 1.00 38.25 103 ALA A O 1
ATOM 757 N N . THR A 1 104 ? 7.236 -30.812 -54.106 1.00 35.78 104 THR A N 1
ATOM 758 C CA . THR A 1 104 ? 8.552 -30.420 -54.646 1.00 35.78 104 THR A CA 1
ATOM 759 C C . THR A 1 104 ? 8.849 -28.965 -55.061 1.00 35.78 104 THR A C 1
ATOM 761 O O . THR A 1 104 ? 8.228 -28.420 -55.963 1.00 35.78 104 THR A O 1
ATOM 764 N N . VAL A 1 105 ? 9.967 -28.468 -54.506 1.00 38.16 105 VAL A N 1
ATOM 765 C CA . VAL A 1 105 ? 11.204 -27.975 -55.168 1.00 38.16 105 VAL A CA 1
ATOM 766 C C . VAL A 1 105 ? 11.095 -26.992 -56.348 1.00 38.16 105 VAL A C 1
ATOM 768 O O . VAL A 1 105 ? 10.715 -27.367 -57.452 1.00 38.16 105 VAL A O 1
ATOM 771 N N . GLY A 1 106 ? 11.725 -25.823 -56.164 1.00 31.12 106 GLY A N 1
ATOM 772 C CA . GLY A 1 106 ? 12.563 -25.190 -57.192 1.00 31.12 106 GLY A CA 1
ATOM 773 C C . GLY A 1 106 ? 12.348 -23.687 -57.389 1.00 31.12 106 GLY A C 1
ATOM 774 O O . GLY A 1 106 ? 11.234 -23.253 -57.652 1.00 31.12 106 GLY A O 1
ATOM 775 N N . GLY A 1 107 ? 13.434 -22.904 -57.359 1.00 30.25 107 GLY A N 1
ATOM 776 C CA . GLY A 1 107 ? 13.461 -21.583 -58.002 1.00 30.25 107 GLY A CA 1
ATOM 777 C C . GLY A 1 107 ? 14.290 -20.522 -57.287 1.00 30.25 107 GLY A C 1
ATOM 778 O O . GLY A 1 107 ? 13.839 -19.913 -56.326 1.00 30.25 107 GLY A O 1
ATOM 779 N N . ALA A 1 108 ? 15.499 -20.295 -57.790 1.00 33.31 108 ALA A N 1
ATOM 780 C CA . ALA A 1 108 ? 16.434 -19.267 -57.361 1.00 33.31 108 ALA A CA 1
ATOM 781 C C . ALA A 1 108 ? 16.090 -17.856 -57.889 1.00 33.31 108 ALA A C 1
ATOM 783 O O . ALA A 1 108 ? 15.497 -17.717 -58.951 1.00 33.31 108 ALA A O 1
ATOM 784 N N . ALA A 1 109 ? 16.601 -16.859 -57.155 1.00 34.84 109 ALA A N 1
ATOM 785 C CA . ALA A 1 109 ? 17.153 -15.568 -57.589 1.00 34.84 109 ALA A CA 1
ATOM 786 C C . ALA A 1 109 ? 16.326 -14.622 -58.488 1.00 34.84 109 ALA A C 1
ATOM 788 O O . ALA A 1 109 ? 16.148 -14.870 -59.674 1.00 34.84 109 ALA A O 1
ATOM 789 N N . ALA A 1 110 ? 16.043 -13.420 -57.968 1.00 33.75 110 ALA A N 1
ATOM 790 C CA . ALA A 1 110 ? 16.165 -12.180 -58.739 1.00 33.75 110 ALA A CA 1
ATOM 791 C C . ALA A 1 110 ? 16.337 -10.960 -57.817 1.00 33.75 110 ALA A C 1
ATOM 793 O O . ALA A 1 110 ? 15.460 -10.592 -57.041 1.00 33.75 110 ALA A O 1
ATOM 794 N N . THR A 1 111 ? 17.508 -10.352 -57.940 1.00 37.81 111 THR A N 1
ATOM 795 C CA . THR A 1 111 ? 17.912 -9.017 -57.505 1.00 37.81 111 THR A CA 1
ATOM 796 C C . THR A 1 111 ? 17.107 -7.949 -58.253 1.00 37.81 111 THR A C 1
ATOM 798 O O . THR A 1 111 ? 16.994 -8.037 -59.473 1.00 37.81 111 THR A O 1
ATOM 801 N N . ALA A 1 112 ? 16.642 -6.898 -57.574 1.00 34.84 112 ALA A N 1
ATOM 802 C CA . ALA A 1 112 ? 16.365 -5.610 -58.214 1.00 34.84 112 ALA A CA 1
ATOM 803 C C . ALA A 1 112 ? 16.437 -4.467 -57.191 1.00 34.84 112 ALA A C 1
ATOM 805 O O . ALA A 1 112 ? 15.598 -4.343 -56.302 1.00 34.84 112 ALA A O 1
ATOM 806 N N . GLN A 1 113 ? 17.477 -3.648 -57.345 1.00 33.66 113 GLN A N 1
ATOM 807 C CA . GLN A 1 113 ? 17.552 -2.273 -56.863 1.00 33.66 113 GLN A CA 1
ATOM 808 C C . GLN A 1 113 ? 16.545 -1.407 -57.629 1.00 33.66 113 GLN A C 1
ATOM 810 O O . GLN A 1 113 ? 16.433 -1.547 -58.846 1.00 33.66 113 GLN A O 1
ATOM 815 N N . ALA A 1 114 ? 15.914 -0.454 -56.945 1.00 34.88 114 ALA A N 1
ATOM 816 C CA . ALA A 1 114 ? 15.547 0.834 -57.527 1.00 34.88 114 ALA A CA 1
ATOM 817 C C . ALA A 1 114 ? 15.341 1.864 -56.409 1.00 34.88 114 ALA A C 1
ATOM 819 O O . ALA A 1 114 ? 14.413 1.762 -55.608 1.00 34.88 114 ALA A O 1
ATOM 820 N N . ASP A 1 115 ? 16.240 2.845 -56.384 1.00 35.38 115 ASP A N 1
ATOM 821 C CA . ASP A 1 115 ? 16.060 4.149 -55.759 1.00 35.38 115 ASP A CA 1
ATOM 822 C C . ASP A 1 115 ? 14.875 4.898 -56.386 1.00 35.38 115 ASP A C 1
ATOM 824 O O . ASP A 1 115 ? 14.705 4.863 -57.605 1.00 35.38 115 ASP A O 1
ATOM 828 N N . ALA A 1 116 ? 14.126 5.650 -55.576 1.00 32.88 116 ALA A N 1
ATOM 829 C CA . ALA A 1 116 ? 13.826 7.062 -55.840 1.00 32.88 116 ALA A CA 1
ATOM 830 C C . ALA A 1 116 ? 13.027 7.688 -54.684 1.00 32.88 116 ALA A C 1
ATOM 832 O O . ALA A 1 116 ? 11.985 7.205 -54.247 1.00 32.88 116 ALA A O 1
ATOM 833 N N . SER A 1 117 ? 13.570 8.807 -54.233 1.00 34.78 117 SER A N 1
ATOM 834 C CA . SER A 1 117 ? 13.067 9.832 -53.327 1.00 34.78 117 SER A CA 1
ATOM 835 C C . SER A 1 117 ? 11.741 10.473 -53.767 1.00 34.78 117 SER A C 1
ATOM 837 O O . SER A 1 117 ? 11.484 10.569 -54.959 1.00 34.78 117 SER A O 1
ATOM 839 N N . VAL A 1 118 ? 10.945 10.982 -52.810 1.00 33.59 118 VAL A N 1
ATOM 840 C CA . VAL A 1 118 ? 10.522 12.402 -52.688 1.00 33.59 118 VAL A CA 1
ATOM 841 C C . VAL A 1 118 ? 9.792 12.631 -51.347 1.00 33.59 118 VAL A C 1
ATOM 843 O O . VAL A 1 118 ? 8.778 12.020 -51.031 1.00 33.59 118 VAL A O 1
ATOM 846 N N . SER A 1 119 ? 10.383 13.552 -50.592 1.00 33.75 119 SER A N 1
ATOM 847 C CA . SER A 1 119 ? 9.910 14.521 -49.595 1.00 33.75 119 SER A CA 1
ATOM 848 C C . SER A 1 119 ? 8.413 14.650 -49.252 1.00 33.75 119 SER A C 1
ATOM 850 O O . SER A 1 119 ? 7.591 14.924 -50.120 1.00 33.75 119 SER A O 1
ATOM 852 N N . ALA A 1 120 ? 8.117 14.706 -47.946 1.00 35.06 120 ALA A N 1
ATOM 853 C CA . ALA A 1 120 ? 7.212 15.706 -47.363 1.00 35.06 120 ALA A CA 1
ATOM 854 C C . ALA A 1 120 ? 7.499 15.895 -45.860 1.00 35.06 120 ALA A C 1
ATOM 856 O O . ALA A 1 120 ? 7.437 14.962 -45.062 1.00 35.06 120 ALA A O 1
ATOM 857 N N . GLU A 1 121 ? 7.842 17.131 -45.508 1.00 32.38 121 GLU A N 1
ATOM 858 C CA . GLU A 1 121 ? 8.183 17.633 -44.180 1.00 32.38 121 GLU A CA 1
ATOM 859 C C . GLU A 1 121 ? 6.995 17.594 -43.203 1.00 32.38 121 GLU A C 1
ATOM 861 O O . GLU A 1 121 ? 5.899 18.058 -43.518 1.00 32.38 121 GLU A O 1
ATOM 866 N N . ARG A 1 122 ? 7.242 17.170 -41.958 1.00 36.81 122 ARG A N 1
ATOM 867 C CA . ARG A 1 122 ? 6.526 17.684 -40.780 1.00 36.81 122 ARG A CA 1
ATOM 868 C C . ARG A 1 122 ? 7.517 17.923 -39.647 1.00 36.81 122 ARG A C 1
ATOM 870 O O . ARG A 1 122 ? 8.152 17.002 -39.145 1.00 36.81 122 ARG A O 1
ATOM 877 N N . GLN A 1 123 ? 7.648 19.196 -39.289 1.00 36.88 123 GLN A N 1
ATOM 878 C CA . GLN A 1 123 ? 8.441 19.702 -38.178 1.00 36.88 123 GLN A CA 1
ATOM 879 C C . GLN A 1 123 ? 7.842 19.237 -36.842 1.00 36.88 123 GLN A C 1
ATOM 881 O O . GLN A 1 123 ? 6.688 19.528 -36.536 1.00 36.88 123 GLN A O 1
ATOM 886 N N . GLY A 1 124 ? 8.649 18.545 -36.043 1.00 32.44 124 GLY A N 1
ATOM 887 C CA . GLY A 1 124 ? 8.421 18.270 -34.626 1.00 32.44 124 GLY A CA 1
ATOM 888 C C . GLY A 1 124 ? 9.759 18.417 -33.904 1.00 32.44 124 GLY A C 1
ATOM 889 O O . GLY A 1 124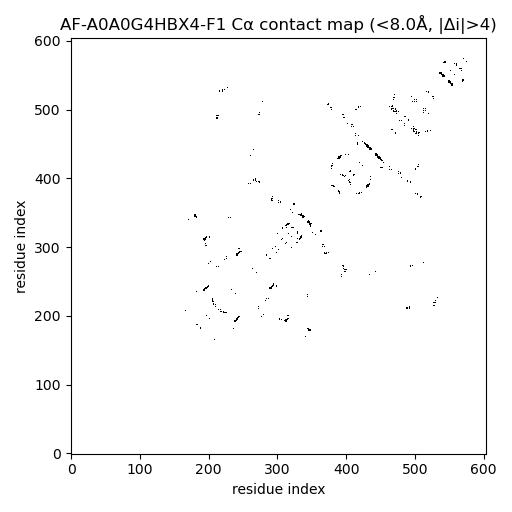 ? 10.750 17.824 -34.328 1.00 32.44 124 GLY A O 1
ATOM 890 N N . GLY A 1 125 ? 9.811 19.297 -32.902 1.00 34.69 125 GLY A N 1
ATOM 891 C CA . GLY A 1 125 ? 11.042 19.784 -32.275 1.00 34.69 125 GLY A CA 1
ATOM 892 C C . GLY A 1 125 ? 11.917 18.682 -31.674 1.00 34.69 125 GLY A C 1
ATOM 893 O O . GLY A 1 125 ? 11.441 17.852 -30.904 1.00 34.69 125 GLY A O 1
ATOM 894 N N . ARG A 1 126 ? 13.212 18.709 -32.012 1.00 31.33 126 ARG A N 1
ATOM 895 C CA . ARG A 1 126 ? 14.252 17.896 -31.372 1.00 31.33 126 ARG A CA 1
ATOM 896 C C . ARG A 1 126 ? 14.849 18.637 -30.180 1.00 31.33 126 ARG A C 1
ATOM 898 O O . ARG A 1 126 ? 15.242 19.796 -30.300 1.00 31.33 126 ARG A O 1
ATOM 905 N N . CYS A 1 127 ? 14.963 17.921 -29.065 1.00 33.59 127 CYS A N 1
ATOM 906 C CA . CYS A 1 127 ? 15.900 18.219 -27.989 1.00 33.59 127 CYS A CA 1
ATOM 907 C C . CYS A 1 127 ? 17.341 18.110 -28.513 1.00 33.59 127 CYS A C 1
ATOM 909 O O . CYS A 1 127 ? 17.636 17.282 -29.374 1.00 33.59 127 CYS A O 1
ATOM 911 N N . ALA A 1 128 ? 18.217 18.977 -28.011 1.00 34.59 128 ALA A N 1
ATOM 912 C CA . ALA A 1 128 ? 19.603 19.096 -28.437 1.00 34.59 128 ALA A CA 1
ATOM 913 C C . ALA A 1 128 ? 20.422 17.837 -28.092 1.00 34.59 128 ALA A C 1
ATOM 915 O O . ALA A 1 128 ? 20.584 17.502 -26.921 1.00 34.59 128 ALA A O 1
ATOM 916 N N . GLU A 1 129 ? 20.970 17.176 -29.113 1.00 35.06 129 GLU A N 1
ATOM 917 C CA . GLU A 1 129 ? 22.028 16.170 -28.987 1.00 35.06 129 GLU A CA 1
ATOM 918 C C . GLU A 1 129 ? 23.387 16.873 -29.116 1.00 35.06 129 GLU A C 1
ATOM 920 O O . GLU A 1 129 ? 23.740 17.381 -30.181 1.00 35.06 129 GLU A O 1
ATOM 925 N N . GLY A 1 130 ? 24.148 16.925 -28.023 1.00 34.28 130 GLY A N 1
ATOM 926 C CA . GLY A 1 130 ? 25.562 17.289 -28.040 1.00 34.28 130 GLY A CA 1
ATOM 927 C C . GLY A 1 130 ? 26.414 16.027 -2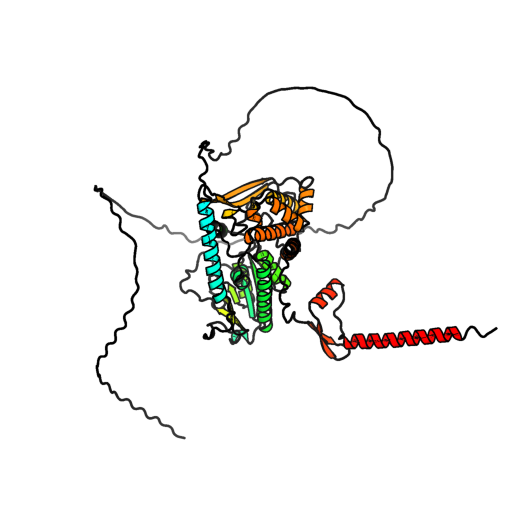8.139 1.00 34.28 130 GLY A C 1
ATOM 928 O O . GLY A 1 130 ? 26.457 15.245 -27.195 1.00 34.28 130 GLY A O 1
ATOM 929 N N . GLN A 1 131 ? 27.090 15.820 -29.270 1.00 34.16 131 GLN A N 1
ATOM 930 C CA . GLN A 1 131 ? 28.123 14.793 -29.414 1.00 34.16 131 GLN A CA 1
ATOM 931 C C . GLN A 1 131 ? 29.476 15.376 -28.990 1.00 34.16 131 GLN A C 1
ATOM 933 O O . GLN A 1 131 ? 30.068 16.172 -29.716 1.00 34.16 131 GLN A O 1
ATOM 938 N N . GLY A 1 132 ? 29.964 14.971 -27.819 1.00 33.75 132 GLY A N 1
ATOM 939 C CA . GLY A 1 132 ? 31.353 15.141 -27.398 1.00 33.75 132 GLY A CA 1
ATOM 940 C C . GLY A 1 132 ? 31.942 13.769 -27.091 1.00 33.75 132 GLY A C 1
ATOM 941 O O . GLY A 1 132 ? 31.519 13.120 -26.141 1.00 33.75 132 GLY A O 1
ATOM 942 N N . GLN A 1 133 ? 32.876 13.303 -27.921 1.00 37.56 133 GLN A N 1
ATOM 943 C CA . GLN A 1 133 ? 33.716 12.151 -27.599 1.00 37.56 133 GLN A CA 1
ATOM 944 C C . GLN A 1 133 ? 34.812 12.629 -26.648 1.00 37.56 133 GLN A C 1
ATOM 946 O O . GLN A 1 133 ? 35.695 13.366 -27.079 1.00 37.56 133 GLN A O 1
ATOM 951 N N . ASP A 1 134 ? 34.762 12.207 -25.387 1.00 35.84 134 ASP A N 1
ATOM 952 C CA . ASP A 1 134 ? 35.859 12.410 -24.443 1.00 35.84 134 ASP A CA 1
ATOM 953 C C . ASP A 1 134 ? 36.322 11.048 -23.915 1.00 35.84 134 ASP A C 1
ATOM 955 O O . ASP A 1 134 ? 35.567 10.304 -23.286 1.00 35.84 134 ASP A O 1
ATOM 959 N N . GLN A 1 135 ? 37.557 10.682 -24.258 1.00 39.00 135 GLN A N 1
ATOM 960 C CA . GLN A 1 135 ? 38.220 9.481 -23.764 1.00 39.00 135 GLN A CA 1
ATOM 961 C C . GLN A 1 135 ? 38.902 9.835 -22.443 1.00 39.00 135 GLN A C 1
ATOM 963 O O . GLN A 1 135 ? 40.045 10.285 -22.428 1.00 39.00 135 GLN A O 1
ATOM 968 N N . THR A 1 136 ? 38.205 9.625 -21.330 1.00 39.16 136 THR A N 1
ATOM 969 C CA . THR A 1 136 ? 38.817 9.645 -19.998 1.00 39.16 136 THR A CA 1
ATOM 970 C C . THR A 1 136 ? 38.857 8.227 -19.442 1.00 39.16 136 THR A C 1
ATOM 972 O O . THR A 1 136 ? 37.850 7.518 -19.418 1.00 39.16 136 THR A O 1
ATOM 975 N N . GLU A 1 137 ? 40.050 7.773 -19.050 1.00 37.75 137 GLU A N 1
ATOM 976 C CA . GLU A 1 137 ? 40.210 6.472 -18.402 1.00 37.75 137 GLU A CA 1
ATOM 977 C C . GLU A 1 137 ? 39.484 6.449 -17.043 1.00 37.75 137 GLU A C 1
ATOM 979 O O . GLU A 1 137 ? 39.517 7.440 -16.30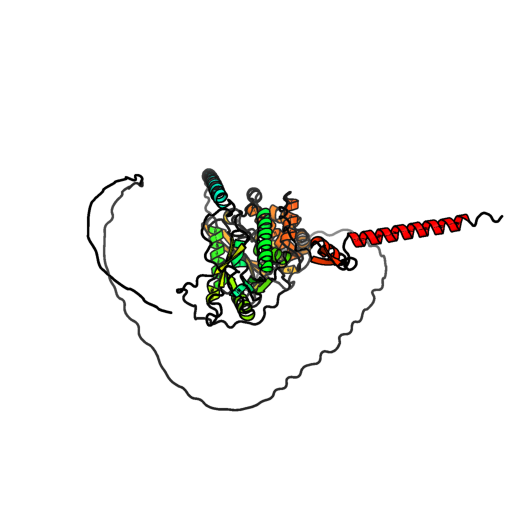4 1.00 37.75 137 GLU A O 1
ATOM 984 N N . PRO A 1 138 ? 38.830 5.332 -16.680 1.00 38.12 138 PRO A N 1
ATOM 985 C CA . PRO A 1 138 ? 38.051 5.253 -15.455 1.00 38.12 138 PRO A CA 1
ATOM 986 C C . PRO A 1 138 ? 38.964 5.247 -14.222 1.00 38.12 138 PRO A C 1
ATOM 988 O O . PRO A 1 138 ? 39.782 4.348 -14.030 1.00 38.12 138 PRO A O 1
ATOM 991 N N . LEU A 1 139 ? 38.774 6.234 -13.345 1.00 39.62 139 LEU A N 1
ATOM 992 C CA . LEU A 1 139 ? 39.363 6.265 -12.005 1.00 39.62 139 LEU A CA 1
ATOM 993 C C . LEU A 1 139 ? 38.903 5.043 -11.187 1.00 39.62 139 LEU A C 1
ATOM 995 O O . LEU A 1 139 ? 37.709 4.751 -11.089 1.00 39.62 139 LEU A O 1
ATOM 999 N N . ASP A 1 140 ? 39.850 4.332 -10.570 1.00 44.44 140 ASP A N 1
ATOM 1000 C CA . ASP A 1 140 ? 39.568 3.188 -9.700 1.00 44.44 140 ASP A CA 1
ATOM 1001 C C . ASP A 1 140 ? 38.979 3.647 -8.352 1.00 44.44 140 ASP A C 1
ATOM 1003 O O . ASP A 1 140 ? 39.681 4.047 -7.422 1.00 44.44 140 ASP A O 1
ATOM 1007 N N . PHE A 1 141 ? 37.651 3.572 -8.241 1.00 45.19 141 PHE A N 1
ATOM 1008 C CA . PHE A 1 141 ? 36.897 3.907 -7.029 1.00 45.19 141 PHE A CA 1
ATOM 1009 C C . PHE A 1 141 ? 36.756 2.742 -6.028 1.00 45.19 141 PHE A C 1
ATOM 1011 O O . PHE A 1 141 ? 36.007 2.868 -5.048 1.00 45.19 141 PHE A O 1
ATOM 1018 N N . GLN A 1 142 ? 37.437 1.600 -6.212 1.00 49.59 142 GLN A N 1
ATOM 1019 C CA . GLN A 1 142 ? 37.353 0.485 -5.254 1.00 49.59 142 GLN A CA 1
ATOM 1020 C C . GLN A 1 142 ? 37.670 0.864 -3.793 1.00 49.59 142 GLN A C 1
ATOM 1022 O O . GLN A 1 142 ? 36.951 0.379 -2.908 1.00 49.59 142 GLN A O 1
ATOM 1027 N N . PRO A 1 143 ? 38.661 1.728 -3.487 1.00 44.53 143 PRO A N 1
ATOM 1028 C CA . PRO A 1 143 ? 38.970 2.102 -2.105 1.00 44.53 143 PRO A CA 1
ATOM 1029 C C . PRO A 1 143 ? 37.821 2.867 -1.432 1.00 44.53 143 PRO A C 1
ATOM 1031 O O . PRO A 1 143 ? 37.467 2.584 -0.286 1.00 44.53 143 PRO A O 1
ATOM 1034 N N . TYR A 1 144 ? 37.165 3.766 -2.173 1.00 42.81 144 TYR A N 1
ATOM 1035 C CA . TYR A 1 144 ? 36.044 4.573 -1.677 1.00 42.81 144 TYR A CA 1
ATOM 1036 C C . TYR A 1 144 ? 34.790 3.724 -1.426 1.00 42.81 144 TYR A C 1
ATOM 1038 O O . TYR A 1 144 ? 34.089 3.896 -0.426 1.00 42.81 144 TYR A O 1
ATOM 1046 N N . ARG A 1 145 ? 34.537 2.737 -2.297 1.00 48.69 145 ARG A N 1
ATOM 1047 C CA . ARG A 1 145 ? 33.425 1.788 -2.134 1.00 48.69 145 ARG A CA 1
ATOM 1048 C C . ARG A 1 145 ? 33.606 0.880 -0.914 1.00 48.69 145 ARG A C 1
ATOM 1050 O O . ARG A 1 145 ? 32.615 0.559 -0.260 1.00 48.69 145 ARG A O 1
ATOM 1057 N N . ARG A 1 146 ? 34.843 0.484 -0.581 1.00 54.59 146 ARG A N 1
ATOM 1058 C CA . ARG A 1 146 ? 35.138 -0.296 0.639 1.00 54.59 146 ARG A CA 1
ATOM 1059 C C . ARG A 1 146 ? 34.940 0.541 1.903 1.00 54.59 146 ARG A C 1
ATOM 1061 O O . ARG A 1 146 ? 34.186 0.120 2.773 1.00 54.59 146 ARG A O 1
ATOM 1068 N N . ALA A 1 147 ? 35.493 1.755 1.946 1.00 50.06 147 ALA A N 1
ATOM 1069 C CA . ALA A 1 147 ? 35.334 2.654 3.091 1.00 50.06 147 ALA A CA 1
ATOM 1070 C C . ALA A 1 147 ? 33.858 3.002 3.366 1.00 50.06 147 ALA A C 1
ATOM 1072 O O . ALA A 1 147 ? 33.410 2.947 4.508 1.00 50.06 147 ALA A O 1
ATOM 1073 N N . SER A 1 148 ? 33.064 3.272 2.320 1.00 58.75 148 SER A N 1
ATOM 1074 C CA . SER A 1 148 ? 31.622 3.529 2.460 1.00 58.75 148 SER A CA 1
ATOM 1075 C C . SER A 1 148 ? 30.853 2.315 3.000 1.00 58.75 148 SER A C 1
ATOM 1077 O O . SER A 1 148 ? 29.943 2.466 3.817 1.00 58.75 148 SER A O 1
ATOM 1079 N N . ARG A 1 149 ? 31.232 1.097 2.589 1.00 62.03 149 ARG A N 1
ATOM 1080 C CA . ARG A 1 149 ? 30.613 -0.150 3.059 1.00 62.03 149 ARG A CA 1
ATOM 1081 C C . ARG A 1 149 ? 30.893 -0.402 4.541 1.00 62.03 149 ARG A C 1
ATOM 1083 O O . ARG A 1 149 ? 29.968 -0.755 5.271 1.00 62.03 149 ARG A O 1
ATOM 1090 N N . ASP A 1 150 ? 32.125 -0.180 4.987 1.00 60.62 150 ASP A N 1
ATOM 1091 C CA . ASP A 1 150 ? 32.510 -0.375 6.388 1.00 60.62 150 ASP A CA 1
ATOM 1092 C C . ASP A 1 150 ? 31.845 0.663 7.301 1.00 60.62 150 ASP A C 1
ATOM 1094 O O . ASP A 1 150 ? 31.317 0.312 8.357 1.00 60.62 150 ASP A O 1
ATOM 1098 N N . LEU A 1 151 ? 31.736 1.917 6.848 1.00 57.38 151 LEU A N 1
ATOM 1099 C CA . LEU A 1 151 ? 31.025 2.972 7.577 1.00 57.38 151 LEU A CA 1
ATOM 1100 C C . LEU A 1 151 ? 29.519 2.686 7.683 1.00 57.38 151 LEU A C 1
ATOM 1102 O O . LEU A 1 151 ? 28.938 2.839 8.756 1.00 57.38 151 LEU A O 1
ATOM 1106 N N . ARG A 1 152 ? 28.886 2.193 6.606 1.00 58.91 152 ARG A N 1
ATOM 1107 C CA . ARG A 1 152 ? 27.481 1.744 6.640 1.00 58.91 152 ARG A CA 1
ATOM 1108 C C . ARG A 1 152 ? 27.285 0.566 7.598 1.00 58.91 152 ARG A C 1
ATOM 1110 O O . ARG A 1 152 ? 26.272 0.528 8.286 1.00 58.91 152 ARG A O 1
ATOM 1117 N N . ARG A 1 153 ? 28.245 -0.362 7.689 1.00 56.84 153 ARG A N 1
ATOM 1118 C CA . ARG A 1 153 ? 28.187 -1.512 8.608 1.00 56.84 153 ARG A CA 1
ATOM 1119 C C . ARG A 1 153 ? 28.331 -1.093 10.075 1.00 56.84 153 ARG A C 1
ATOM 1121 O O . ARG A 1 153 ? 27.607 -1.607 10.923 1.00 56.84 153 ARG A O 1
ATOM 1128 N N . ILE A 1 154 ? 29.203 -0.127 10.368 1.00 62.44 154 ILE A N 1
ATOM 1129 C CA . ILE A 1 154 ? 29.347 0.464 11.710 1.00 62.44 154 ILE A CA 1
ATOM 1130 C C . ILE A 1 154 ? 28.075 1.228 12.100 1.00 62.44 154 ILE A C 1
ATOM 1132 O O . ILE A 1 154 ? 27.552 1.029 13.193 1.00 62.44 154 ILE A O 1
ATOM 1136 N N . LEU A 1 155 ? 27.530 2.046 11.194 1.00 58.41 155 LEU A N 1
ATOM 1137 C CA . LEU A 1 155 ? 26.273 2.764 11.421 1.00 58.41 155 LEU A CA 1
ATOM 1138 C C . LEU A 1 155 ? 25.081 1.813 11.575 1.00 58.41 155 LEU A C 1
ATOM 1140 O O . LEU A 1 155 ? 24.209 2.080 12.395 1.00 58.41 155 LEU A O 1
ATOM 1144 N N . TYR A 1 156 ? 25.054 0.699 10.838 1.00 53.00 156 TYR A N 1
ATOM 1145 C CA . TYR A 1 156 ? 24.046 -0.348 10.994 1.00 53.00 156 TYR A CA 1
ATOM 1146 C C . TYR A 1 156 ? 24.125 -0.984 12.383 1.00 53.00 156 TYR A C 1
ATOM 1148 O O . TYR A 1 156 ? 23.110 -1.042 13.062 1.00 53.00 156 TYR A O 1
ATOM 1156 N N . HIS A 1 157 ? 25.311 -1.373 12.861 1.00 54.94 157 HIS A N 1
ATOM 1157 C CA . HIS A 1 157 ? 25.448 -1.948 14.204 1.00 54.94 157 HIS A CA 1
ATOM 1158 C C . HIS A 1 157 ? 25.152 -0.940 15.323 1.00 54.94 157 HIS A C 1
ATOM 1160 O O . HIS A 1 157 ? 24.510 -1.300 16.307 1.00 54.94 157 HIS A O 1
ATOM 1166 N N . LEU A 1 158 ? 25.542 0.330 15.174 1.00 50.75 158 LEU A N 1
ATOM 1167 C CA . LEU A 1 158 ? 25.165 1.386 16.121 1.00 50.75 158 LEU A CA 1
ATOM 1168 C C . LEU A 1 158 ? 23.650 1.617 16.128 1.00 50.75 158 LEU A C 1
ATOM 1170 O O . LEU A 1 158 ? 23.054 1.733 17.195 1.00 50.75 158 LEU A O 1
ATOM 1174 N N . LYS A 1 159 ? 23.014 1.619 14.952 1.00 52.12 159 LYS A N 1
ATOM 1175 C CA . LYS A 1 159 ? 21.561 1.730 14.816 1.00 52.12 159 LYS A CA 1
ATOM 1176 C C . LYS A 1 159 ? 20.846 0.511 15.395 1.00 52.12 159 LYS A C 1
ATOM 1178 O O . LYS A 1 159 ? 19.876 0.700 16.104 1.00 52.12 159 LYS A O 1
ATOM 1183 N N . GLU A 1 160 ? 21.340 -0.701 15.171 1.00 47.38 160 GLU A N 1
ATOM 1184 C CA . GLU A 1 160 ? 20.782 -1.944 15.715 1.00 47.38 160 GLU A CA 1
ATOM 1185 C C . GLU A 1 160 ? 20.925 -1.995 17.244 1.00 47.38 160 GLU A C 1
ATOM 1187 O O . GLU A 1 160 ? 20.004 -2.422 17.929 1.00 47.38 160 GLU A O 1
ATOM 1192 N N . THR A 1 161 ? 22.019 -1.464 17.799 1.00 45.75 161 THR A N 1
ATOM 1193 C CA . THR A 1 161 ? 22.222 -1.358 19.256 1.00 45.75 161 TH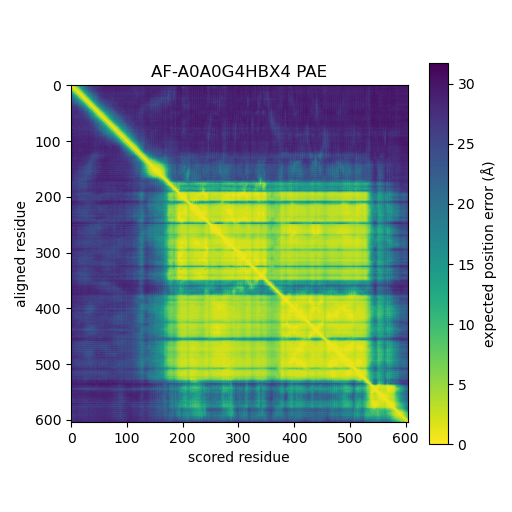R A CA 1
ATOM 1194 C C . THR A 1 161 ? 21.272 -0.326 19.879 1.00 45.75 161 THR A C 1
ATOM 1196 O O . THR A 1 161 ? 20.622 -0.610 20.882 1.00 45.75 161 THR A O 1
ATOM 1199 N N . VAL A 1 162 ? 21.106 0.841 19.244 1.00 45.06 162 VAL A N 1
ATOM 1200 C CA . VAL A 1 162 ? 20.161 1.884 19.690 1.00 45.06 162 VAL A CA 1
ATOM 1201 C C . VAL A 1 162 ? 18.703 1.455 19.482 1.00 45.06 162 VAL A C 1
ATOM 1203 O O . VAL A 1 162 ? 17.858 1.702 20.339 1.00 45.06 162 VAL A O 1
ATOM 1206 N N . GLU A 1 163 ? 18.381 0.781 18.376 1.00 41.16 163 GLU A N 1
ATOM 1207 C CA . GLU A 1 163 ? 17.042 0.260 18.094 1.00 41.16 163 GLU A CA 1
ATOM 1208 C C . GLU A 1 163 ? 16.710 -0.936 18.983 1.00 41.16 163 GLU A C 1
ATOM 1210 O O . GLU A 1 163 ? 15.565 -1.030 19.404 1.00 41.16 163 GLU A O 1
ATOM 1215 N N . MET A 1 164 ? 17.668 -1.788 19.363 1.00 39.12 164 MET A N 1
ATOM 1216 C CA . MET A 1 164 ? 17.446 -2.837 20.365 1.00 39.12 164 MET A CA 1
ATOM 1217 C C . MET A 1 164 ? 17.152 -2.267 21.758 1.00 39.12 164 MET A C 1
ATOM 1219 O O . MET A 1 164 ? 16.261 -2.785 22.437 1.00 39.12 164 MET A O 1
ATOM 1223 N N . ASP A 1 165 ? 17.787 -1.158 22.144 1.00 34.75 165 ASP A N 1
ATOM 1224 C CA . ASP A 1 165 ? 17.428 -0.421 23.363 1.00 34.75 165 ASP A CA 1
ATOM 1225 C C . ASP A 1 165 ? 16.068 0.306 23.240 1.00 34.75 165 ASP A C 1
ATOM 1227 O O . ASP A 1 165 ? 15.345 0.445 24.228 1.00 34.75 165 ASP A O 1
ATOM 1231 N N . CYS A 1 166 ? 15.638 0.680 22.026 1.00 34.72 166 CYS A N 1
ATOM 1232 C CA . CYS A 1 166 ? 14.305 1.248 21.747 1.00 34.72 166 CYS A CA 1
ATOM 1233 C C . CYS A 1 166 ? 13.196 0.192 21.512 1.00 34.72 166 CYS A C 1
ATOM 1235 O O . CYS A 1 166 ? 12.008 0.531 21.527 1.00 34.72 166 CYS A O 1
ATOM 1237 N N . MET A 1 167 ? 13.577 -1.068 21.274 1.00 35.41 167 MET A N 1
ATOM 1238 C CA . MET A 1 167 ? 12.723 -2.233 20.990 1.00 35.41 167 MET A CA 1
ATOM 1239 C C . MET A 1 167 ? 12.516 -3.137 22.205 1.00 35.41 167 MET A C 1
ATOM 1241 O O . MET A 1 167 ? 11.747 -4.101 22.120 1.00 35.41 167 MET A O 1
ATOM 1245 N N . GLN A 1 168 ? 13.125 -2.814 23.354 1.00 36.38 168 GLN A N 1
ATOM 1246 C CA . GLN A 1 168 ? 12.570 -3.226 24.642 1.00 36.38 168 GLN A CA 1
ATOM 1247 C C . GLN A 1 168 ? 11.059 -2.950 24.574 1.00 36.38 168 GLN A C 1
ATOM 1249 O O . GLN A 1 168 ? 10.669 -1.823 24.240 1.00 36.38 168 GLN A O 1
ATOM 1254 N N . PRO A 1 169 ? 10.177 -3.946 24.798 1.00 38.41 169 PRO A N 1
ATOM 1255 C CA . PRO A 1 169 ? 8.754 -3.671 24.814 1.00 38.41 169 PRO A CA 1
ATOM 1256 C C . PRO A 1 169 ? 8.551 -2.490 25.762 1.00 38.41 169 PRO A C 1
ATOM 1258 O O . PRO A 1 169 ? 9.047 -2.507 26.889 1.00 38.41 169 PRO A O 1
ATOM 1261 N N . LYS A 1 170 ? 7.825 -1.455 25.320 1.00 45.28 170 LYS A N 1
ATOM 1262 C CA . LYS A 1 170 ? 7.400 -0.308 26.148 1.00 45.28 170 LYS A CA 1
ATOM 1263 C C . LYS A 1 170 ? 6.507 -0.737 27.336 1.00 45.28 170 LYS A C 1
ATOM 1265 O O . LYS A 1 170 ? 5.668 0.024 27.801 1.00 45.28 170 LYS A O 1
ATOM 1270 N N . SER A 1 171 ? 6.634 -1.971 27.819 1.00 40.94 171 SER A N 1
ATOM 1271 C CA . SER A 1 171 ? 5.937 -2.564 28.947 1.00 40.94 171 SER A CA 1
ATOM 1272 C C . SER A 1 171 ? 6.442 -2.088 30.307 1.00 40.94 171 SER A C 1
ATOM 1274 O O . SER A 1 171 ? 5.817 -2.445 31.299 1.00 40.94 171 SER A O 1
ATOM 1276 N N . GLN A 1 172 ? 7.499 -1.273 30.399 1.00 40.66 172 GLN A N 1
ATOM 1277 C CA . GLN A 1 172 ? 7.926 -0.677 31.674 1.00 40.66 172 GLN A CA 1
ATOM 1278 C C . GLN A 1 172 ? 8.448 0.760 31.523 1.00 40.66 172 GLN A C 1
ATOM 1280 O O . GLN A 1 172 ? 9.499 1.110 32.044 1.00 40.66 172 GLN A O 1
ATOM 1285 N N . ILE A 1 173 ? 7.700 1.636 30.847 1.00 44.66 173 ILE A N 1
ATOM 1286 C CA . ILE A 1 173 ? 7.856 3.071 31.118 1.00 44.66 173 ILE A CA 1
ATOM 1287 C C . ILE A 1 173 ? 7.066 3.338 32.405 1.00 44.66 173 ILE A C 1
ATOM 1289 O O . ILE A 1 173 ? 5.836 3.298 32.395 1.00 44.66 173 ILE A O 1
ATOM 1293 N N . SER A 1 174 ? 7.754 3.601 33.519 1.00 42.91 174 SER A N 1
ATOM 1294 C CA . SER A 1 174 ? 7.183 4.053 34.805 1.00 42.91 174 SER A CA 1
ATOM 1295 C C . SER A 1 174 ? 6.618 5.486 34.735 1.00 42.91 174 SER A C 1
ATOM 1297 O O . SER A 1 174 ? 6.656 6.245 35.699 1.00 42.91 174 SER A O 1
ATOM 1299 N N . GLY A 1 175 ? 6.099 5.867 33.568 1.00 56.69 175 GLY A N 1
ATOM 1300 C CA . GLY A 1 175 ? 5.602 7.194 33.253 1.00 56.69 175 GLY A CA 1
ATOM 1301 C C . GLY A 1 175 ? 4.125 7.353 33.581 1.00 56.69 175 GLY A C 1
ATOM 1302 O O . GLY A 1 175 ? 3.354 6.393 33.656 1.00 56.69 175 GLY A O 1
ATOM 1303 N N . THR A 1 176 ? 3.733 8.605 33.770 1.00 68.94 176 THR A N 1
ATOM 1304 C CA . THR A 1 176 ? 2.340 9.026 33.886 1.00 68.94 176 THR A CA 1
ATOM 1305 C C . THR A 1 176 ? 1.538 8.599 32.650 1.00 68.94 176 THR A C 1
ATOM 1307 O O . THR A 1 176 ? 2.064 8.521 31.539 1.00 68.94 176 THR A O 1
ATOM 1310 N N . ARG A 1 177 ? 0.248 8.282 32.850 1.00 67.31 177 ARG A N 1
ATOM 1311 C CA . ARG A 1 177 ? -0.697 7.935 31.772 1.00 67.31 177 ARG A CA 1
ATOM 1312 C C . ARG A 1 177 ? -0.623 9.021 30.684 1.00 67.31 177 ARG A C 1
ATOM 1314 O O . ARG A 1 177 ? -0.737 10.196 31.039 1.00 67.31 177 ARG A O 1
ATOM 1321 N N . PRO A 1 178 ? -0.432 8.674 29.397 1.00 67.12 178 PRO A N 1
ATOM 1322 C CA . PRO A 1 178 ? -0.351 9.681 28.349 1.00 67.12 178 PRO A CA 1
ATOM 1323 C C . PRO A 1 178 ? -1.656 10.494 28.292 1.00 67.12 178 PRO A C 1
ATOM 1325 O O . PRO A 1 178 ? -2.735 9.909 28.431 1.00 67.12 178 PRO A O 1
ATOM 1328 N N . PRO A 1 179 ? -1.586 11.823 28.091 1.00 62.47 179 PRO A N 1
ATOM 1329 C CA . PRO A 1 179 ? -2.770 12.639 27.867 1.00 62.47 179 PRO A CA 1
ATOM 1330 C C . PRO A 1 179 ? -3.418 12.192 26.554 1.00 62.47 179 PRO A C 1
ATOM 1332 O O . PRO A 1 179 ? -2.865 12.369 25.469 1.00 62.47 179 PRO A O 1
ATOM 1335 N N . GLY A 1 180 ? -4.574 11.552 26.659 1.00 61.81 180 GLY A N 1
ATOM 1336 C CA . GLY A 1 180 ? -5.328 11.021 25.534 1.00 61.81 180 GLY A CA 1
ATOM 1337 C C . GLY A 1 180 ? -6.777 10.812 25.936 1.00 61.81 180 GLY A C 1
ATOM 1338 O O . GLY A 1 180 ? -7.088 10.744 27.129 1.00 61.81 180 GLY A O 1
ATOM 1339 N N . LEU A 1 181 ? -7.660 10.704 24.944 1.00 61.41 181 LEU A N 1
ATOM 1340 C CA . LEU A 1 181 ? -9.017 10.246 25.199 1.00 61.41 181 LEU A CA 1
ATOM 1341 C C . LEU A 1 181 ? -8.900 8.782 25.616 1.00 61.41 181 LEU A C 1
ATOM 1343 O O . LEU A 1 181 ? -8.653 7.887 24.802 1.00 61.41 181 LEU A O 1
ATOM 1347 N N . SER A 1 182 ? -9.001 8.554 26.925 1.00 59.28 182 SER A N 1
ATOM 1348 C CA . SER A 1 182 ? -9.390 7.241 27.401 1.00 59.28 182 SER A CA 1
ATOM 1349 C C . SER A 1 182 ? -10.772 6.972 26.838 1.00 59.28 182 SER A C 1
ATOM 1351 O O . SER A 1 182 ? -11.636 7.839 26.906 1.00 59.28 182 SER A O 1
ATOM 1353 N N . VAL A 1 183 ? -10.999 5.762 26.345 1.00 57.53 183 VAL A N 1
ATOM 1354 C CA . VAL A 1 183 ? -12.342 5.314 25.947 1.00 57.53 183 VAL A CA 1
ATOM 1355 C C . VAL A 1 183 ? -13.292 5.225 27.160 1.00 57.53 183 VAL A C 1
ATOM 1357 O O . VAL A 1 183 ? -14.461 4.921 27.015 1.00 57.53 183 VAL A O 1
ATOM 1360 N N . GLU A 1 184 ? -12.803 5.516 28.365 1.00 52.88 184 GLU A N 1
ATOM 1361 C CA . GLU A 1 184 ? -13.605 5.735 29.577 1.00 52.88 184 GLU A CA 1
ATOM 1362 C C . GLU A 1 184 ? -14.108 7.188 29.702 1.00 52.88 184 GLU A C 1
ATOM 1364 O O . GLU A 1 184 ? -14.645 7.561 30.743 1.00 52.88 184 GLU A O 1
ATOM 1369 N N . SER A 1 185 ? -13.884 8.068 28.712 1.00 60.00 185 SER A N 1
ATOM 1370 C CA . SER A 1 185 ? -14.558 9.369 28.740 1.00 60.00 185 SER A CA 1
ATOM 1371 C C . SER A 1 185 ? -16.068 9.147 28.555 1.00 60.00 185 SER A C 1
ATOM 1373 O O . SER A 1 185 ? -16.455 8.255 27.796 1.00 60.00 185 SER A O 1
ATOM 1375 N N . PRO A 1 186 ? -16.933 9.940 29.217 1.00 59.00 186 PRO A N 1
ATOM 1376 C CA . PRO A 1 186 ? -18.388 9.750 29.176 1.00 59.00 186 PRO A CA 1
ATOM 1377 C C . PRO A 1 186 ? -18.967 9.651 27.757 1.00 59.00 186 PRO A C 1
ATOM 1379 O O . PRO A 1 186 ? -19.966 8.971 27.539 1.00 59.00 186 PRO A O 1
ATOM 1382 N N . ASP A 1 187 ? -18.303 10.281 26.785 1.00 62.22 187 ASP A N 1
ATOM 1383 C CA . ASP A 1 187 ? -18.685 10.275 25.371 1.00 62.22 187 ASP A CA 1
ATOM 1384 C C . ASP A 1 187 ? -18.591 8.885 24.708 1.00 62.22 187 ASP A C 1
ATOM 1386 O O . ASP A 1 187 ? -19.288 8.625 23.730 1.00 62.22 187 ASP A O 1
ATOM 1390 N N . PHE A 1 188 ? -17.761 7.975 25.233 1.00 65.75 188 PHE A N 1
ATOM 1391 C CA . PHE A 1 188 ? -17.555 6.630 24.679 1.00 65.75 188 PHE A CA 1
ATOM 1392 C C . PHE A 1 188 ? -18.370 5.531 25.384 1.00 65.75 188 PHE A C 1
ATOM 1394 O O . PHE A 1 188 ? -18.543 4.453 24.818 1.00 65.75 188 PHE A O 1
ATOM 1401 N N . GLU A 1 189 ? -18.880 5.763 26.598 1.00 62.06 189 GLU A N 1
ATOM 1402 C CA . GLU A 1 189 ? -19.478 4.692 27.416 1.00 62.06 189 GLU A CA 1
ATOM 1403 C C . GLU A 1 189 ? -20.927 4.331 27.041 1.00 62.06 189 GLU A C 1
ATOM 1405 O O . GLU A 1 189 ? -21.412 3.275 27.448 1.00 62.06 189 GLU A O 1
ATOM 1410 N N . GLN A 1 190 ? -21.636 5.163 26.263 1.00 61.53 190 GLN A N 1
ATOM 1411 C CA . GLN A 1 190 ? -23.079 4.972 26.017 1.00 61.53 190 GLN A CA 1
ATOM 1412 C C . GLN A 1 190 ? -23.496 4.923 24.539 1.00 61.53 190 GLN A C 1
ATOM 1414 O O . GLN A 1 190 ? -24.616 4.506 24.240 1.00 61.53 190 GLN A O 1
ATOM 1419 N N . ALA A 1 191 ? -22.615 5.280 23.602 1.00 73.38 191 ALA A N 1
ATOM 1420 C CA . ALA A 1 191 ? -22.915 5.291 22.173 1.00 73.38 191 ALA A CA 1
ATOM 1421 C C . ALA A 1 191 ? -21.928 4.424 21.384 1.00 73.38 191 ALA A C 1
ATOM 1423 O O . ALA A 1 191 ? -20.736 4.375 21.674 1.00 73.38 191 ALA A O 1
ATOM 1424 N N . LYS A 1 192 ? -22.427 3.749 20.343 1.00 88.06 192 LYS A N 1
ATOM 1425 C CA . LYS A 1 192 ? -21.576 3.094 19.346 1.00 88.06 192 LYS A CA 1
ATOM 1426 C C . LYS A 1 192 ? -20.748 4.173 18.649 1.00 88.06 192 LYS A C 1
ATOM 1428 O O . LYS A 1 192 ? -21.297 4.954 17.876 1.00 88.06 192 LYS A O 1
ATOM 1433 N N . VAL A 1 193 ? -19.446 4.209 18.914 1.00 94.19 193 VAL A N 1
ATOM 1434 C CA . VAL A 1 193 ? -18.552 5.194 18.302 1.00 94.19 193 VAL A CA 1
ATOM 1435 C C . VAL A 1 193 ? -18.156 4.737 16.902 1.00 94.19 193 VAL A C 1
ATOM 1437 O O . VAL A 1 193 ? -17.931 3.551 16.644 1.00 94.19 193 VAL A O 1
ATOM 1440 N N . HIS A 1 194 ? -18.081 5.686 15.977 1.00 96.31 194 HIS A N 1
ATOM 1441 C CA . HIS A 1 194 ? -17.532 5.466 14.650 1.00 96.31 194 HIS A CA 1
ATOM 1442 C C . HIS A 1 194 ? -16.234 6.249 14.469 1.00 96.31 194 HIS A C 1
ATOM 1444 O O . HIS A 1 194 ? -16.150 7.390 14.920 1.00 96.31 194 HIS A O 1
ATOM 1450 N N . ILE A 1 195 ? -15.241 5.649 13.814 1.00 97.38 195 ILE A N 1
ATOM 1451 C CA . ILE A 1 195 ? -14.008 6.327 13.413 1.00 97.38 195 ILE A CA 1
ATOM 1452 C C . ILE A 1 195 ? -13.751 6.060 11.926 1.00 97.38 195 ILE A C 1
ATOM 1454 O O . ILE A 1 195 ? -13.551 4.909 11.529 1.00 97.38 195 ILE A O 1
ATOM 1458 N N . SER A 1 196 ? -13.715 7.130 11.136 1.00 97.19 196 SER A N 1
ATOM 1459 C CA . SER A 1 196 ? -13.223 7.122 9.757 1.00 97.19 196 SER A CA 1
ATOM 1460 C C . SER A 1 196 ? -11.706 7.290 9.785 1.00 97.19 196 SER A C 1
ATOM 1462 O O . SER A 1 196 ? -11.186 8.245 10.362 1.00 97.19 196 SER A O 1
ATOM 1464 N N . VAL A 1 197 ? -10.982 6.324 9.234 1.00 97.88 197 VAL A N 1
ATOM 1465 C CA . VAL A 1 197 ? -9.525 6.225 9.331 1.00 97.88 197 VAL A CA 1
ATOM 1466 C C . VAL A 1 197 ? -8.906 6.580 7.990 1.00 97.88 197 VAL A C 1
ATOM 1468 O O . VAL A 1 197 ? -9.164 5.900 7.001 1.00 97.88 197 VAL A O 1
ATOM 1471 N N . ASP A 1 198 ? -8.039 7.586 7.979 1.00 97.38 198 ASP A N 1
ATOM 1472 C CA . ASP A 1 198 ? -7.101 7.814 6.882 1.00 97.38 198 ASP A CA 1
ATOM 1473 C C . ASP A 1 198 ? -6.049 6.703 6.922 1.00 97.38 198 ASP A C 1
ATOM 1475 O O . ASP A 1 198 ? -5.151 6.689 7.775 1.00 97.38 198 ASP A O 1
ATOM 1479 N N . ALA A 1 199 ? -6.206 5.702 6.055 1.00 96.75 199 ALA A N 1
ATOM 1480 C CA . ALA A 1 199 ? -5.429 4.481 6.165 1.00 96.75 199 ALA A CA 1
ATOM 1481 C C . ALA A 1 199 ? -3.934 4.754 5.951 1.00 96.75 199 ALA A C 1
ATOM 1483 O O . ALA A 1 199 ? -3.104 4.286 6.737 1.00 96.75 199 ALA A O 1
ATOM 1484 N N . LEU A 1 200 ? -3.581 5.525 4.919 1.00 93.69 200 LEU A N 1
ATOM 1485 C CA . LEU A 1 200 ? -2.184 5.780 4.569 1.00 93.69 200 LEU A CA 1
ATOM 1486 C C . LEU A 1 200 ? -1.476 6.644 5.612 1.00 93.69 200 LEU A C 1
ATOM 1488 O O . LEU A 1 200 ? -0.276 6.471 5.814 1.00 93.69 200 LEU A O 1
ATOM 1492 N N . ASN A 1 201 ? -2.196 7.506 6.326 1.00 94.94 201 ASN A N 1
ATOM 1493 C CA . ASN A 1 201 ? -1.613 8.298 7.401 1.00 94.94 201 ASN A CA 1
ATOM 1494 C C . ASN A 1 201 ? -1.250 7.459 8.640 1.00 94.94 201 ASN A C 1
ATOM 1496 O O . ASN A 1 201 ? -0.224 7.702 9.280 1.00 94.94 201 ASN A O 1
ATOM 1500 N N . VAL A 1 202 ? -2.027 6.411 8.943 1.00 95.50 202 VAL A N 1
ATOM 1501 C CA . VAL A 1 202 ? -1.747 5.499 10.069 1.00 95.50 202 VAL A CA 1
ATOM 1502 C C . VAL A 1 202 ? -0.974 4.239 9.682 1.00 95.50 202 VAL A C 1
ATOM 1504 O O . VAL A 1 202 ? -0.743 3.380 10.534 1.00 95.50 202 VAL A O 1
ATOM 1507 N N . VAL A 1 203 ? -0.539 4.100 8.427 1.00 94.75 203 VAL A N 1
ATOM 1508 C CA . VAL A 1 203 ? 0.190 2.906 7.961 1.00 94.75 203 VAL A CA 1
ATOM 1509 C C . VAL A 1 203 ? 1.442 2.648 8.809 1.00 94.75 203 VAL A C 1
ATOM 1511 O O . VAL A 1 203 ? 1.694 1.526 9.243 1.00 94.75 203 VAL A O 1
ATOM 1514 N N . ASP A 1 204 ? 2.173 3.701 9.175 1.00 92.00 204 ASP A N 1
ATOM 1515 C CA . ASP A 1 204 ? 3.366 3.602 10.017 1.00 92.00 204 ASP A CA 1
ATOM 1516 C C . ASP A 1 204 ? 3.058 3.126 11.448 1.00 92.00 204 ASP A C 1
ATOM 1518 O O . ASP A 1 204 ? 3.949 2.639 12.142 1.00 92.00 204 ASP A O 1
ATOM 1522 N N . CYS A 1 205 ? 1.811 3.226 11.920 1.00 93.12 205 CYS A N 1
ATOM 1523 C CA . CYS A 1 205 ? 1.422 2.670 13.217 1.00 93.12 205 CYS A CA 1
ATOM 1524 C C . CYS A 1 205 ? 1.440 1.135 13.208 1.00 93.12 205 CYS A C 1
ATOM 1526 O O . CYS A 1 205 ? 1.679 0.529 14.253 1.00 93.12 205 CYS A O 1
ATOM 1528 N N . PHE A 1 206 ? 1.226 0.514 12.045 1.00 94.00 206 PHE A N 1
ATOM 1529 C CA . PHE A 1 206 ? 1.204 -0.941 11.886 1.00 94.00 206 PHE A CA 1
ATOM 1530 C C . PHE A 1 206 ? 2.491 -1.496 11.281 1.00 94.00 206 PHE A C 1
ATOM 1532 O O . PHE A 1 206 ? 2.904 -2.605 11.615 1.00 94.00 206 PHE A O 1
ATOM 1539 N N . PHE A 1 207 ? 3.134 -0.732 10.403 1.00 91.38 207 PHE A N 1
ATOM 1540 C CA . PHE A 1 207 ? 4.357 -1.120 9.702 1.00 91.38 207 PHE A CA 1
ATOM 1541 C C . PHE A 1 207 ? 5.595 -0.446 10.314 1.00 91.38 207 PHE A C 1
ATOM 1543 O O . PHE A 1 207 ? 6.460 0.048 9.596 1.00 91.38 207 PHE A O 1
ATOM 1550 N N . ASN A 1 208 ? 5.683 -0.406 11.648 1.00 83.88 208 ASN A N 1
ATOM 1551 C CA . ASN A 1 208 ? 6.842 0.151 12.347 1.00 83.88 208 ASN A CA 1
ATOM 1552 C C . ASN A 1 208 ? 7.905 -0.896 12.694 1.00 83.88 208 ASN A C 1
ATOM 1554 O O . ASN A 1 208 ? 7.644 -2.091 12.828 1.00 83.88 208 ASN A O 1
ATOM 1558 N N . GLY A 1 209 ? 9.124 -0.396 12.909 1.00 69.06 209 GLY A N 1
ATOM 1559 C CA . GLY A 1 209 ? 10.100 -1.069 13.756 1.00 69.06 209 GLY A CA 1
ATOM 1560 C C . GLY A 1 209 ? 10.875 -2.227 13.128 1.00 69.06 209 GLY A C 1
ATOM 1561 O O . GLY A 1 209 ? 11.667 -2.860 13.817 1.00 69.06 209 GLY A O 1
ATOM 1562 N N . LEU A 1 210 ? 10.688 -2.503 11.840 1.00 62.84 210 LEU A N 1
ATOM 1563 C CA . LEU A 1 210 ? 11.535 -3.432 11.099 1.00 62.84 210 LEU A CA 1
ATOM 1564 C C . LEU A 1 210 ? 12.073 -2.757 9.843 1.00 62.84 210 LEU A C 1
ATOM 1566 O O . LEU A 1 210 ? 11.366 -2.001 9.174 1.00 62.84 210 LEU A O 1
ATOM 1570 N N . THR A 1 211 ? 13.343 -3.025 9.544 1.00 67.75 211 THR A N 1
ATOM 1571 C CA . THR A 1 211 ? 13.984 -2.568 8.312 1.00 67.75 211 THR A CA 1
ATOM 1572 C C . THR A 1 211 ? 13.305 -3.223 7.105 1.00 67.75 211 THR A C 1
ATOM 1574 O O . THR A 1 211 ? 12.733 -4.313 7.193 1.00 67.75 211 THR A O 1
ATOM 1577 N N . HIS A 1 212 ? 13.392 -2.579 5.939 1.00 73.56 212 HIS A N 1
ATOM 1578 C CA . HIS A 1 212 ? 12.882 -3.115 4.669 1.00 73.56 212 HIS A CA 1
ATOM 1579 C C . HIS A 1 212 ? 13.566 -4.418 4.215 1.00 73.56 212 HIS A C 1
ATOM 1581 O O . HIS A 1 212 ? 13.203 -4.979 3.184 1.00 73.56 212 HIS A O 1
ATOM 1587 N N . GLU A 1 213 ? 14.539 -4.908 4.982 1.00 76.50 213 GLU A N 1
ATOM 1588 C CA . GLU A 1 213 ? 15.334 -6.099 4.697 1.00 76.50 213 GLU A CA 1
ATOM 1589 C C . GLU A 1 213 ? 14.605 -7.403 5.073 1.00 76.50 213 GLU A C 1
ATOM 1591 O O . GLU A 1 213 ? 14.893 -8.452 4.489 1.00 76.50 213 GLU A O 1
ATOM 1596 N N . ASP A 1 214 ? 13.613 -7.342 5.976 1.00 84.62 214 ASP A N 1
ATOM 1597 C CA . ASP A 1 214 ? 12.771 -8.490 6.354 1.00 84.62 214 ASP A CA 1
ATOM 1598 C C . ASP A 1 214 ? 11.254 -8.208 6.252 1.00 84.62 214 ASP A C 1
ATOM 1600 O O . ASP A 1 214 ? 10.528 -8.243 7.256 1.00 84.62 214 ASP A O 1
ATOM 1604 N N . PRO A 1 215 ? 10.712 -7.959 5.038 1.00 86.75 215 PRO A N 1
ATOM 1605 C CA . PRO A 1 215 ? 9.277 -7.741 4.879 1.00 86.75 215 PRO A CA 1
ATOM 1606 C C . PRO A 1 215 ? 8.374 -8.902 5.327 1.00 86.75 215 PRO A C 1
ATOM 1608 O O . PRO A 1 215 ? 7.286 -8.613 5.817 1.00 86.75 215 PRO A O 1
ATOM 1611 N N . PRO A 1 216 ? 8.765 -10.195 5.251 1.00 89.31 216 PRO A N 1
ATOM 1612 C CA . PRO A 1 216 ? 7.959 -11.275 5.822 1.00 89.31 216 PRO A CA 1
ATOM 1613 C C . PRO A 1 216 ? 7.654 -11.067 7.308 1.00 89.31 216 PRO A C 1
ATOM 1615 O O . PRO A 1 216 ? 6.510 -11.234 7.734 1.00 89.31 216 PRO A O 1
ATOM 1618 N N . ARG A 1 217 ? 8.662 -10.683 8.099 1.00 89.44 217 ARG A N 1
ATOM 1619 C CA . ARG A 1 217 ? 8.482 -10.398 9.524 1.00 89.44 217 ARG A CA 1
ATOM 1620 C C . ARG A 1 217 ? 7.725 -9.098 9.756 1.00 89.44 217 ARG A C 1
ATOM 1622 O O . ARG A 1 217 ? 6.893 -9.057 10.660 1.00 89.44 217 ARG A O 1
ATOM 1629 N N . LEU A 1 218 ? 7.963 -8.081 8.925 1.00 90.56 218 LEU A N 1
ATOM 1630 C CA . LEU A 1 218 ? 7.180 -6.846 8.936 1.00 90.56 218 LEU A CA 1
ATOM 1631 C C . LEU A 1 218 ? 5.689 -7.150 8.750 1.00 90.56 218 LEU A C 1
ATOM 1633 O O . LEU A 1 218 ? 4.901 -6.792 9.613 1.00 90.56 218 LEU A O 1
ATOM 1637 N N . PHE A 1 219 ? 5.306 -7.891 7.708 1.00 92.00 219 PHE A N 1
ATOM 1638 C CA . PHE A 1 219 ? 3.903 -8.206 7.424 1.00 92.00 219 PHE A CA 1
ATOM 1639 C C . PHE A 1 219 ? 3.257 -9.048 8.524 1.00 92.00 219 PHE A C 1
ATOM 1641 O O . PHE A 1 219 ? 2.141 -8.742 8.933 1.00 92.00 219 PHE A O 1
ATOM 1648 N N . ALA A 1 220 ? 3.962 -10.050 9.060 1.00 90.62 220 ALA A N 1
ATOM 1649 C CA . ALA A 1 220 ? 3.451 -10.857 10.169 1.00 90.62 220 ALA A CA 1
ATOM 1650 C C . ALA A 1 220 ? 3.232 -10.026 11.450 1.00 90.62 220 ALA A C 1
ATOM 1652 O O . ALA A 1 220 ? 2.254 -10.228 12.172 1.00 90.62 22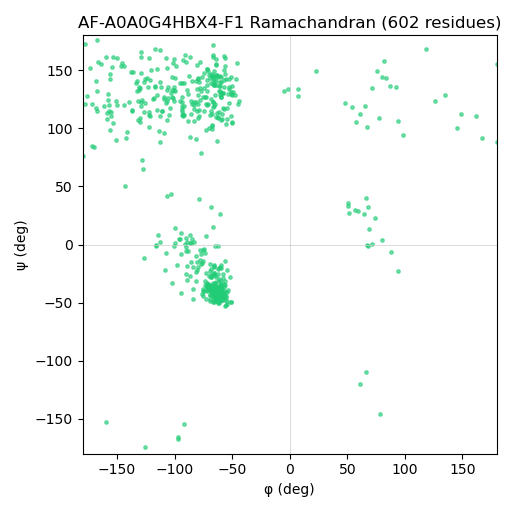0 ALA A O 1
ATOM 1653 N N . ASN A 1 221 ? 4.126 -9.074 11.736 1.00 90.19 221 ASN A N 1
ATOM 1654 C CA . ASN A 1 221 ? 3.960 -8.150 12.856 1.00 90.19 221 ASN A CA 1
ATOM 1655 C C . ASN A 1 221 ? 2.808 -7.170 12.611 1.00 90.19 221 ASN A C 1
ATOM 1657 O O . ASN A 1 221 ? 1.998 -6.953 13.508 1.00 90.19 221 ASN A O 1
ATOM 1661 N N . SER A 1 222 ? 2.706 -6.621 11.403 1.00 92.75 222 SER A N 1
ATOM 1662 C CA . SER A 1 222 ? 1.645 -5.694 11.020 1.00 92.75 222 SER A CA 1
ATOM 1663 C C . SER A 1 222 ? 0.267 -6.349 11.082 1.00 92.75 222 SER A C 1
ATOM 1665 O O . SER A 1 222 ? -0.629 -5.782 11.696 1.00 92.75 222 SER A O 1
ATOM 1667 N N . GLU A 1 223 ? 0.110 -7.572 10.565 1.00 93.25 223 GLU A N 1
ATOM 1668 C CA . GLU A 1 223 ? -1.122 -8.366 10.692 1.00 93.25 223 GLU A CA 1
ATOM 1669 C C . GLU A 1 223 ? -1.519 -8.549 12.165 1.00 93.25 223 GLU A C 1
ATOM 1671 O O . GLU A 1 223 ? -2.673 -8.344 12.544 1.00 93.25 223 GLU A O 1
ATOM 1676 N N . LYS A 1 224 ? -0.548 -8.873 13.028 1.00 91.31 224 LYS A N 1
ATOM 1677 C CA . LYS A 1 224 ? -0.773 -9.049 14.466 1.00 91.31 224 LYS A CA 1
ATOM 1678 C C . LYS A 1 224 ? -1.212 -7.752 15.154 1.00 91.31 224 LYS A C 1
ATOM 1680 O O . LYS A 1 224 ? -2.158 -7.777 15.942 1.00 91.31 224 LYS A O 1
ATOM 1685 N N . GLU A 1 225 ? -0.525 -6.640 14.908 1.00 92.69 225 GLU A N 1
ATOM 1686 C CA . GLU A 1 225 ? -0.851 -5.361 15.550 1.00 92.69 225 GLU A CA 1
ATOM 1687 C C . GLU A 1 225 ? -2.160 -4.764 15.005 1.00 92.69 225 GLU A C 1
ATOM 1689 O O . GLU A 1 225 ? -2.945 -4.226 15.786 1.00 92.69 225 GLU A O 1
ATOM 1694 N N . MET A 1 226 ? -2.463 -4.942 13.712 1.00 95.50 226 MET A N 1
ATOM 1695 C CA . MET A 1 226 ? -3.778 -4.621 13.140 1.00 95.50 226 MET A CA 1
ATOM 1696 C C . MET A 1 226 ? -4.879 -5.463 13.776 1.00 95.50 226 MET A C 1
ATOM 1698 O O . MET A 1 226 ? -5.874 -4.911 14.236 1.00 95.50 226 MET A O 1
ATOM 1702 N N . GLY A 1 227 ? -4.696 -6.784 13.868 1.00 94.44 227 GLY A N 1
ATOM 1703 C CA . GLY A 1 227 ? -5.672 -7.678 14.492 1.00 94.44 227 GLY A CA 1
ATOM 1704 C C . GLY A 1 227 ? -5.973 -7.265 15.931 1.00 94.44 227 GLY A C 1
ATOM 1705 O O . GLY A 1 227 ? -7.134 -7.110 16.302 1.00 94.44 227 GLY A O 1
ATOM 1706 N N . ARG A 1 228 ? -4.930 -6.961 16.711 1.00 93.88 228 ARG A N 1
ATOM 1707 C CA . ARG A 1 228 ? -5.073 -6.423 18.069 1.00 93.88 228 ARG A CA 1
ATOM 1708 C C . ARG A 1 228 ? -5.844 -5.098 18.094 1.00 93.88 228 ARG A C 1
ATOM 1710 O O . ARG A 1 228 ? -6.704 -4.913 18.949 1.00 93.88 228 ARG A O 1
ATOM 1717 N N . PHE A 1 229 ? -5.538 -4.170 17.188 1.00 96.25 229 PHE A N 1
ATOM 1718 C CA . PHE A 1 229 ? -6.225 -2.878 17.090 1.00 96.25 229 PHE A CA 1
ATOM 1719 C C . PHE A 1 229 ? -7.715 -3.031 16.779 1.00 96.25 229 PHE A C 1
ATOM 1721 O O . PHE A 1 229 ? -8.549 -2.436 17.465 1.00 96.25 229 PHE A O 1
ATOM 1728 N N . LEU A 1 230 ? -8.054 -3.874 15.805 1.00 95.81 230 LEU A N 1
ATOM 1729 C CA . LEU A 1 230 ? -9.434 -4.150 15.413 1.00 95.81 230 LEU A CA 1
ATOM 1730 C C . LEU A 1 230 ? -10.210 -4.870 16.526 1.00 95.81 230 LEU A C 1
ATOM 1732 O O . LEU A 1 230 ? -11.350 -4.502 16.816 1.00 95.81 230 LEU A O 1
ATOM 1736 N N . GLU A 1 231 ? -9.598 -5.857 17.188 1.00 93.31 231 GLU A N 1
ATOM 1737 C CA . GLU A 1 231 ? -10.197 -6.569 18.324 1.00 93.31 231 GLU A CA 1
ATOM 1738 C C . GLU A 1 231 ? -10.493 -5.626 19.496 1.00 93.31 231 GLU A C 1
ATOM 1740 O O . GLU A 1 231 ? -11.596 -5.658 20.047 1.00 93.31 231 GLU A O 1
ATOM 1745 N N . GLU A 1 232 ? -9.554 -4.744 19.845 1.00 94.06 232 GLU A N 1
ATOM 1746 C CA . GLU A 1 232 ? -9.740 -3.774 20.928 1.00 94.06 232 GLU A CA 1
ATOM 1747 C C . GLU A 1 232 ? -10.787 -2.705 20.591 1.00 94.06 232 GLU A C 1
ATOM 1749 O O . GLU A 1 232 ? -11.588 -2.342 21.456 1.00 94.06 232 GLU A O 1
ATOM 1754 N N . CYS A 1 233 ? -10.859 -2.253 19.335 1.00 94.94 233 CYS A N 1
ATOM 1755 C CA . CYS A 1 233 ? -11.944 -1.382 18.878 1.00 94.94 233 CYS A CA 1
ATOM 1756 C C . CYS A 1 233 ? -13.303 -2.082 18.997 1.00 94.94 233 CYS A C 1
ATOM 1758 O O . CYS A 1 233 ? -14.232 -1.539 19.598 1.00 94.94 233 CYS A O 1
ATOM 1760 N N . LYS A 1 234 ? -13.405 -3.327 18.517 1.00 93.00 234 LYS A N 1
ATOM 1761 C CA . LYS A 1 234 ? -14.633 -4.130 18.598 1.00 93.00 234 LYS A CA 1
ATOM 1762 C C . LYS A 1 234 ? -15.077 -4.362 20.042 1.00 93.00 234 LYS A C 1
ATOM 1764 O O . LYS A 1 234 ? -16.258 -4.196 20.341 1.00 93.00 234 LYS A O 1
ATOM 1769 N N . ARG A 1 235 ? -14.150 -4.708 20.945 1.00 91.12 235 ARG A N 1
ATOM 1770 C CA . ARG A 1 235 ? -14.414 -4.895 22.386 1.00 91.12 235 ARG A CA 1
ATOM 1771 C C . ARG A 1 235 ? -15.039 -3.652 23.022 1.00 91.12 235 ARG A C 1
ATOM 1773 O O . ARG A 1 235 ? -15.823 -3.771 23.956 1.00 91.12 235 ARG A O 1
ATOM 1780 N N . ARG A 1 236 ? -14.690 -2.475 22.507 1.00 89.69 236 ARG A N 1
ATOM 1781 C CA . ARG A 1 236 ? -15.136 -1.166 22.989 1.00 89.69 236 ARG A CA 1
ATOM 1782 C C . ARG A 1 236 ? -16.283 -0.576 22.166 1.00 89.69 236 ARG A C 1
ATOM 1784 O O . ARG A 1 236 ? -16.566 0.608 22.285 1.00 89.69 236 ARG A O 1
ATOM 1791 N N . SER A 1 237 ? -16.942 -1.380 21.330 1.00 92.81 237 SER A N 1
ATOM 1792 C CA . SER A 1 237 ? -18.038 -0.935 20.457 1.00 92.81 237 SER A CA 1
ATOM 1793 C C . SER A 1 237 ? -17.660 0.215 19.510 1.00 92.81 237 SER A C 1
ATOM 1795 O O . SER A 1 237 ? -18.517 1.005 19.112 1.00 92.81 237 SER A O 1
ATOM 1797 N N . ILE A 1 238 ? -16.386 0.286 19.116 1.00 95.31 238 ILE A N 1
ATOM 1798 C CA . ILE A 1 238 ? -15.871 1.230 18.124 1.00 95.31 238 ILE A CA 1
ATOM 1799 C C . ILE A 1 238 ? -15.927 0.558 16.753 1.00 95.31 238 ILE A C 1
ATOM 1801 O O . ILE A 1 238 ? -15.296 -0.473 16.516 1.00 95.31 238 ILE A O 1
ATOM 1805 N N . SER A 1 239 ? -16.691 1.150 15.843 1.00 95.81 239 SER A N 1
ATOM 1806 C CA . SER A 1 239 ? -16.715 0.767 14.432 1.00 95.81 239 SER A CA 1
ATOM 1807 C C . SER A 1 239 ? -15.708 1.591 13.640 1.00 95.81 239 SER A C 1
ATOM 1809 O O . SER A 1 239 ? -15.589 2.793 13.862 1.00 95.81 239 SER A O 1
ATOM 1811 N N . LEU A 1 240 ? -15.006 0.944 12.715 1.00 97.12 240 LEU A N 1
ATOM 1812 C CA . LEU A 1 240 ? -13.954 1.557 11.912 1.00 97.12 240 LEU A CA 1
ATOM 1813 C C . LEU A 1 240 ? -14.287 1.434 10.429 1.00 97.12 240 LEU A C 1
ATOM 1815 O O . LEU A 1 240 ? -14.752 0.373 10.006 1.00 97.12 240 LEU A O 1
ATOM 1819 N N . THR A 1 241 ? -13.977 2.475 9.663 1.00 96.19 241 THR A N 1
ATOM 1820 C CA . THR A 1 241 ? -13.939 2.431 8.197 1.00 96.19 241 THR A CA 1
ATOM 1821 C C . THR A 1 241 ? -12.609 3.010 7.734 1.00 96.19 241 THR A C 1
ATOM 1823 O O . THR A 1 241 ? -12.268 4.127 8.106 1.00 96.19 241 THR A O 1
ATOM 1826 N N . PHE A 1 242 ? -11.824 2.237 6.984 1.00 96.62 242 PHE A N 1
ATOM 1827 C CA . PHE A 1 242 ? -10.517 2.658 6.476 1.00 96.62 242 PHE A CA 1
ATOM 1828 C C . PHE A 1 242 ? -10.654 3.200 5.060 1.00 96.62 242 PHE A C 1
ATOM 1830 O O . PHE A 1 242 ? -11.113 2.484 4.175 1.00 96.62 242 PHE A O 1
ATOM 1837 N N . HIS A 1 243 ? -10.220 4.433 4.844 1.00 94.94 243 HIS A N 1
ATOM 1838 C CA . HIS A 1 243 ? -10.259 5.098 3.552 1.00 94.94 243 HIS A CA 1
ATOM 1839 C C . HIS A 1 243 ? -8.870 5.071 2.918 1.00 94.94 243 HIS A C 1
ATOM 1841 O O . HIS A 1 243 ? -7.869 5.359 3.577 1.00 94.94 243 HIS A O 1
ATOM 1847 N N . PHE A 1 244 ? -8.819 4.698 1.644 1.00 93.19 244 PHE A N 1
ATOM 1848 C CA . PHE A 1 244 ? -7.614 4.698 0.829 1.00 93.19 244 PHE A CA 1
ATOM 1849 C C . PHE A 1 244 ? -7.772 5.670 -0.333 1.00 93.19 244 PHE A C 1
ATOM 1851 O O . PHE A 1 244 ? -8.795 5.653 -1.024 1.00 93.19 244 PHE A O 1
ATOM 1858 N N . ASP A 1 245 ? -6.720 6.450 -0.574 1.00 89.81 245 ASP A N 1
ATOM 1859 C CA . ASP A 1 245 ? -6.593 7.269 -1.774 1.00 89.81 245 ASP A CA 1
ATOM 1860 C C . ASP A 1 245 ? -6.661 6.379 -3.019 1.00 89.81 245 ASP A C 1
ATOM 1862 O O . ASP A 1 245 ? -5.922 5.393 -3.133 1.00 89.81 245 ASP A O 1
ATOM 1866 N N . ASP A 1 246 ? -7.506 6.745 -3.982 1.00 83.25 246 ASP A N 1
ATOM 1867 C CA . ASP A 1 246 ? -7.309 6.309 -5.362 1.00 83.25 246 ASP A CA 1
ATOM 1868 C C . ASP A 1 246 ? -6.247 7.207 -6.013 1.00 83.25 246 ASP A C 1
ATOM 1870 O O . ASP A 1 246 ? -6.044 8.351 -5.613 1.00 83.25 246 ASP A O 1
ATOM 1874 N N . ALA A 1 247 ? -5.547 6.714 -7.030 1.00 72.19 247 ALA A N 1
ATOM 1875 C CA . ALA A 1 247 ? -4.371 7.356 -7.625 1.00 72.19 247 ALA A CA 1
ATOM 1876 C C . ALA A 1 247 ? -4.647 8.694 -8.358 1.00 72.19 247 ALA A C 1
ATOM 1878 O O . ALA A 1 247 ? -3.807 9.165 -9.126 1.00 72.19 247 ALA A O 1
ATOM 1879 N N . LYS A 1 248 ? -5.810 9.319 -8.152 1.00 67.12 248 LYS A N 1
ATOM 1880 C CA . LYS A 1 248 ? -6.173 10.614 -8.722 1.00 67.12 248 LYS A CA 1
ATOM 1881 C C . LYS A 1 248 ? -5.431 11.727 -7.999 1.00 67.12 248 LYS A C 1
ATOM 1883 O O . LYS A 1 248 ? -5.668 12.003 -6.830 1.00 67.12 248 LYS A O 1
ATOM 1888 N N . THR A 1 249 ? -4.551 12.412 -8.717 1.00 66.50 249 THR A N 1
ATOM 1889 C CA . THR A 1 249 ? -3.791 13.529 -8.158 1.00 66.50 249 THR A CA 1
ATOM 1890 C C . THR A 1 249 ? -4.104 14.808 -8.913 1.00 66.50 249 THR A C 1
ATOM 1892 O O . THR A 1 249 ? -3.912 14.865 -10.126 1.00 66.50 249 THR A O 1
ATOM 1895 N N . SER A 1 250 ? -4.521 15.853 -8.195 1.00 82.31 250 SER A N 1
ATOM 1896 C CA . SER A 1 250 ? -4.406 17.226 -8.692 1.00 82.31 250 SER A CA 1
ATOM 1897 C C . SER A 1 250 ? -2.942 17.541 -9.034 1.00 82.31 250 SER A C 1
ATOM 1899 O O . SER A 1 250 ? -2.023 16.871 -8.548 1.00 82.31 250 SER A O 1
ATOM 1901 N N . ASP A 1 251 ? -2.691 18.590 -9.819 1.00 85.50 251 ASP A N 1
ATOM 1902 C CA . ASP A 1 251 ? -1.320 19.020 -10.138 1.00 85.50 251 ASP A CA 1
ATOM 1903 C C . ASP A 1 251 ? -0.488 19.309 -8.881 1.00 85.50 251 ASP A C 1
ATOM 1905 O O . ASP A 1 251 ? 0.717 19.050 -8.841 1.00 85.50 251 ASP A O 1
ATOM 1909 N N . GLU A 1 252 ? -1.123 19.832 -7.830 1.00 85.38 252 GLU A N 1
ATOM 1910 C CA . GLU A 1 252 ? -0.473 20.065 -6.544 1.00 85.38 252 GLU A CA 1
ATOM 1911 C C . GLU A 1 252 ? -0.075 18.748 -5.870 1.00 85.38 252 GLU A C 1
ATOM 1913 O O . GLU A 1 252 ? 1.084 18.582 -5.472 1.00 85.38 252 GLU A O 1
ATOM 1918 N N . THR A 1 253 ? -1.001 17.788 -5.781 1.00 85.06 253 THR A N 1
ATOM 1919 C CA . THR A 1 253 ? -0.729 16.467 -5.204 1.00 85.06 253 THR A CA 1
ATOM 1920 C C . THR A 1 253 ? 0.354 15.743 -6.000 1.00 85.06 253 THR A C 1
ATOM 1922 O O . THR A 1 253 ? 1.268 15.170 -5.401 1.00 85.06 253 THR A O 1
ATOM 1925 N N . ARG A 1 254 ? 0.343 15.853 -7.335 1.00 87.81 254 ARG A N 1
ATOM 1926 C CA . ARG A 1 254 ? 1.386 15.310 -8.217 1.00 87.81 254 ARG A CA 1
ATOM 1927 C C . ARG A 1 254 ? 2.749 15.935 -7.922 1.00 87.81 254 ARG A C 1
ATOM 1929 O O . ARG A 1 254 ? 3.721 15.202 -7.754 1.00 87.81 254 ARG A O 1
ATOM 1936 N N . LYS A 1 255 ? 2.839 17.263 -7.782 1.00 91.62 255 LYS A N 1
ATOM 1937 C CA . LYS A 1 255 ? 4.089 17.964 -7.416 1.00 91.62 255 LYS A CA 1
ATOM 1938 C C . LYS A 1 255 ? 4.616 17.532 -6.047 1.00 91.62 255 LYS A C 1
ATOM 1940 O O . LYS A 1 255 ? 5.803 17.226 -5.920 1.00 91.62 255 LYS A O 1
ATOM 1945 N N . LYS A 1 256 ? 3.747 17.460 -5.029 1.00 90.38 256 LYS A N 1
ATOM 1946 C CA . LYS A 1 256 ? 4.112 16.970 -3.685 1.00 90.38 256 LYS A CA 1
ATOM 1947 C C . LYS A 1 256 ? 4.613 15.527 -3.750 1.00 90.38 256 LYS A C 1
ATOM 1949 O O . LYS A 1 256 ? 5.627 15.197 -3.137 1.00 90.38 256 LYS A O 1
ATOM 1954 N N . TRP A 1 257 ? 3.927 14.675 -4.506 1.00 91.44 257 TRP A N 1
ATOM 1955 C CA . TRP A 1 257 ? 4.295 13.276 -4.684 1.00 91.44 257 TRP A CA 1
ATOM 1956 C C . TRP A 1 257 ? 5.649 13.119 -5.395 1.00 91.44 257 TRP A C 1
ATOM 1958 O O . TRP A 1 257 ? 6.514 12.413 -4.876 1.00 91.44 257 TRP A O 1
ATOM 1968 N N . ILE A 1 258 ? 5.881 13.840 -6.500 1.00 93.81 258 ILE A N 1
ATOM 1969 C CA . ILE A 1 258 ? 7.169 13.883 -7.216 1.00 93.81 258 ILE A CA 1
ATOM 1970 C C . ILE A 1 258 ? 8.288 14.289 -6.254 1.00 93.81 258 ILE A C 1
ATOM 1972 O O . ILE A 1 258 ? 9.264 13.558 -6.097 1.00 93.81 258 ILE A O 1
ATOM 1976 N N . SER A 1 259 ? 8.108 15.398 -5.530 1.00 95.06 259 SER A N 1
ATOM 1977 C CA . SER A 1 259 ? 9.104 15.911 -4.585 1.00 95.06 259 SER A CA 1
ATOM 1978 C C . SER A 1 259 ? 9.477 14.887 -3.503 1.00 95.06 259 SER A C 1
ATOM 1980 O O . SER A 1 259 ? 10.660 14.691 -3.211 1.00 95.06 259 SER A O 1
ATOM 1982 N N . ARG A 1 260 ? 8.487 14.169 -2.949 1.00 93.81 260 ARG A N 1
ATOM 1983 C CA . ARG A 1 260 ? 8.716 13.097 -1.963 1.00 93.81 260 ARG A CA 1
ATOM 1984 C C . ARG A 1 260 ? 9.530 11.941 -2.553 1.00 93.81 260 ARG A C 1
ATOM 1986 O O . ARG A 1 260 ? 10.450 11.458 -1.897 1.00 93.81 260 ARG A O 1
ATOM 1993 N N . ARG A 1 261 ? 9.231 11.513 -3.784 1.00 94.88 261 ARG A N 1
ATOM 1994 C CA . ARG A 1 261 ? 9.956 10.422 -4.462 1.00 94.88 261 ARG A CA 1
ATOM 1995 C C . ARG A 1 261 ? 11.391 10.814 -4.806 1.00 94.88 261 ARG A C 1
ATOM 1997 O O . ARG A 1 261 ? 12.307 10.025 -4.591 1.00 94.88 261 ARG A O 1
ATOM 2004 N N . GLU A 1 262 ? 11.618 12.048 -5.247 1.00 96.50 262 GLU A N 1
ATOM 2005 C CA . GLU A 1 262 ? 12.982 12.531 -5.457 1.00 96.50 262 GLU A CA 1
ATOM 2006 C C . GLU A 1 262 ? 13.785 12.584 -4.152 1.00 96.50 262 GLU A C 1
ATOM 2008 O O . GLU A 1 262 ? 14.967 12.247 -4.140 1.00 96.50 262 GLU A O 1
ATOM 2013 N N . ALA A 1 263 ? 13.159 12.991 -3.042 1.00 96.06 263 ALA A N 1
ATOM 2014 C CA . ALA A 1 263 ? 13.808 12.995 -1.734 1.00 96.06 263 ALA A CA 1
ATOM 2015 C C . ALA A 1 263 ? 14.197 11.576 -1.280 1.00 96.06 263 ALA A C 1
ATOM 2017 O O . ALA A 1 263 ? 15.309 11.383 -0.791 1.00 96.06 263 ALA A O 1
ATOM 2018 N N . GLU A 1 264 ? 13.325 10.582 -1.482 1.00 94.50 264 GLU A N 1
ATOM 2019 C CA . GLU A 1 264 ? 13.628 9.166 -1.213 1.00 94.50 264 GLU A CA 1
ATOM 2020 C C . GLU A 1 264 ? 14.818 8.670 -2.046 1.00 94.50 264 GLU A C 1
ATOM 2022 O O . GLU A 1 264 ? 15.734 8.048 -1.504 1.00 94.50 264 GLU A O 1
ATOM 2027 N N . MET A 1 265 ? 14.848 9.000 -3.342 1.00 96.00 265 MET A N 1
ATOM 2028 C CA . MET A 1 265 ? 15.940 8.605 -4.234 1.00 96.00 265 MET A CA 1
ATOM 2029 C C . MET A 1 265 ? 17.268 9.281 -3.868 1.00 96.00 265 MET A C 1
ATOM 2031 O O . MET A 1 265 ? 18.289 8.604 -3.770 1.00 96.00 265 MET A O 1
ATOM 2035 N N . ARG A 1 266 ? 17.266 10.592 -3.576 1.00 96.69 266 ARG A N 1
ATOM 2036 C CA . ARG A 1 266 ? 18.465 11.315 -3.102 1.00 96.69 266 ARG A CA 1
ATOM 2037 C C . ARG A 1 266 ? 18.994 10.723 -1.795 1.00 96.69 266 ARG A C 1
ATOM 2039 O O . ARG A 1 266 ? 20.202 10.519 -1.658 1.00 96.69 266 ARG A O 1
ATOM 2046 N N . LYS A 1 267 ? 18.094 10.424 -0.851 1.00 95.31 267 LYS A N 1
ATOM 2047 C CA . LYS A 1 267 ? 18.432 9.854 0.461 1.00 95.31 267 LYS A CA 1
ATOM 2048 C C . LYS A 1 267 ? 18.928 8.403 0.374 1.00 95.31 267 LYS A C 1
ATOM 2050 O O . LYS A 1 267 ? 19.622 7.970 1.289 1.00 95.31 267 LYS A O 1
ATOM 2055 N N . GLY A 1 268 ? 18.593 7.668 -0.691 1.00 92.19 268 GLY A N 1
ATOM 2056 C CA . GLY A 1 268 ? 18.918 6.243 -0.817 1.00 92.19 268 GLY A CA 1
ATOM 2057 C C . GLY A 1 268 ? 18.167 5.397 0.213 1.00 92.19 268 GLY A C 1
ATOM 2058 O O . GLY A 1 268 ? 18.744 4.519 0.855 1.00 92.19 268 GLY A O 1
ATOM 2059 N N . GLY A 1 269 ? 16.897 5.732 0.455 1.00 89.19 269 GLY A N 1
ATOM 2060 C CA . GLY A 1 269 ? 16.080 5.020 1.424 1.00 89.19 269 GLY A CA 1
ATOM 2061 C C . GLY A 1 269 ? 14.608 5.382 1.327 1.00 89.19 269 GLY A C 1
ATOM 2062 O O . GLY A 1 269 ? 14.241 6.547 1.158 1.00 89.19 269 GLY A O 1
ATOM 2063 N N . ARG A 1 270 ? 13.758 4.371 1.490 1.00 89.88 270 ARG A N 1
ATOM 2064 C CA . ARG A 1 270 ? 12.317 4.546 1.670 1.00 89.88 270 ARG A CA 1
ATOM 2065 C C . ARG A 1 270 ? 11.967 4.412 3.143 1.00 89.88 270 ARG A C 1
ATOM 2067 O O . ARG A 1 270 ? 12.747 3.893 3.933 1.00 89.88 270 ARG A O 1
ATOM 2074 N N . ARG A 1 271 ? 10.807 4.951 3.512 1.00 86.44 271 ARG A N 1
ATOM 2075 C CA . ARG A 1 271 ? 10.227 4.750 4.847 1.00 86.44 271 ARG A CA 1
ATOM 2076 C C . ARG A 1 271 ? 9.333 3.515 4.899 1.00 86.44 271 ARG A C 1
ATOM 2078 O O . ARG A 1 271 ? 9.203 2.900 5.949 1.00 86.44 271 ARG A O 1
ATOM 2085 N N . ILE A 1 272 ? 8.695 3.186 3.778 1.00 87.06 272 ILE A N 1
ATOM 2086 C CA . ILE A 1 272 ? 7.679 2.142 3.678 1.00 87.06 272 ILE A CA 1
ATOM 2087 C C . ILE A 1 272 ? 7.995 1.284 2.439 1.00 87.06 272 ILE A C 1
ATOM 2089 O O . ILE A 1 272 ? 8.390 1.868 1.415 1.00 87.06 272 ILE A O 1
ATOM 2093 N N . PRO A 1 273 ? 7.855 -0.062 2.499 1.00 90.12 273 PRO A N 1
ATOM 2094 C CA . PRO A 1 273 ? 8.142 -0.918 1.352 1.00 90.12 273 PRO A CA 1
ATOM 2095 C C . PRO A 1 273 ? 7.339 -0.545 0.102 1.00 90.12 273 PRO A C 1
ATOM 2097 O O . PRO A 1 273 ? 6.293 0.107 0.165 1.00 90.12 273 PRO A O 1
ATOM 2100 N N . TYR A 1 274 ? 7.827 -0.992 -1.054 1.00 91.06 274 TYR A N 1
ATOM 2101 C CA . TYR A 1 274 ? 7.076 -0.922 -2.304 1.00 91.06 274 TYR A CA 1
ATOM 2102 C C . TYR A 1 274 ? 5.694 -1.557 -2.157 1.00 91.06 274 TYR A C 1
ATOM 2104 O O . TYR A 1 274 ? 5.575 -2.568 -1.489 1.00 91.06 274 TYR A O 1
ATOM 2112 N N . ASN A 1 275 ? 4.660 -0.989 -2.780 1.00 90.25 275 ASN A N 1
ATOM 2113 C CA . ASN A 1 275 ? 3.308 -1.564 -2.815 1.00 90.25 275 ASN A CA 1
ATOM 2114 C C . ASN A 1 275 ? 2.717 -1.966 -1.442 1.00 90.25 275 ASN A C 1
ATOM 2116 O O . ASN A 1 275 ? 1.900 -2.883 -1.338 1.00 90.25 275 ASN A O 1
ATOM 2120 N N . ILE A 1 276 ? 3.155 -1.304 -0.368 1.00 91.81 276 ILE A N 1
ATOM 2121 C CA . ILE A 1 276 ? 2.711 -1.606 0.996 1.00 91.81 276 ILE A CA 1
ATOM 2122 C C . ILE A 1 276 ? 1.212 -1.415 1.189 1.00 91.81 276 ILE A C 1
ATOM 2124 O O . ILE A 1 276 ? 0.596 -2.107 1.986 1.00 91.81 276 ILE A O 1
ATOM 2128 N N . ASP A 1 277 ? 0.618 -0.481 0.464 1.00 91.50 277 ASP A N 1
ATOM 2129 C CA . ASP A 1 277 ? -0.774 -0.115 0.610 1.00 91.50 277 ASP A CA 1
ATOM 2130 C C . ASP A 1 277 ? -1.708 -1.181 0.032 1.00 91.50 277 ASP A C 1
ATOM 2132 O O . ASP A 1 277 ? -2.724 -1.470 0.654 1.00 91.50 277 ASP A O 1
ATOM 2136 N N . ALA A 1 278 ? -1.323 -1.859 -1.056 1.00 91.25 278 ALA A N 1
ATOM 2137 C CA . ALA A 1 278 ? -2.036 -3.041 -1.540 1.00 91.25 278 ALA A CA 1
ATOM 2138 C C . ALA A 1 278 ? -2.019 -4.174 -0.502 1.00 91.25 278 ALA A C 1
ATOM 2140 O O . ALA A 1 278 ? -3.055 -4.754 -0.175 1.00 91.25 278 ALA A O 1
ATOM 2141 N N . ILE A 1 279 ? -0.844 -4.450 0.077 1.00 92.12 279 ILE A N 1
ATOM 2142 C CA . ILE A 1 279 ? -0.700 -5.446 1.148 1.00 92.12 279 ILE A CA 1
ATOM 2143 C C . ILE A 1 279 ? -1.514 -5.041 2.379 1.00 92.12 279 ILE A C 1
ATOM 2145 O O . ILE A 1 279 ? -2.154 -5.882 3.004 1.00 92.12 279 ILE A O 1
ATOM 2149 N N . TYR A 1 280 ? -1.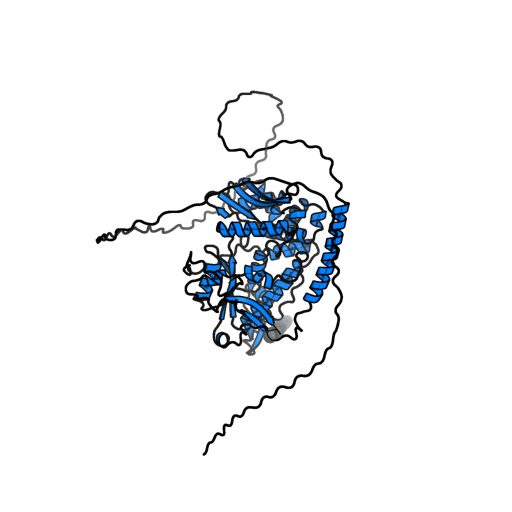516 -3.758 2.722 1.00 94.50 280 TYR A N 1
ATOM 2150 C CA . TYR A 1 280 ? -2.259 -3.231 3.853 1.00 94.50 280 TYR A CA 1
ATOM 2151 C C . TYR A 1 280 ? -3.774 -3.378 3.664 1.00 94.50 280 TYR A C 1
ATOM 2153 O O . TYR A 1 280 ? -4.444 -3.876 4.567 1.00 94.50 280 TYR A O 1
ATOM 2161 N N . GLN A 1 281 ? -4.305 -3.035 2.486 1.00 92.81 281 GLN A N 1
ATOM 2162 C CA . GLN A 1 281 ? -5.710 -3.270 2.135 1.00 92.81 281 GLN A CA 1
ATOM 2163 C C . GLN A 1 281 ? -6.073 -4.750 2.277 1.00 92.81 281 GLN A C 1
ATOM 2165 O O . GLN A 1 281 ? -7.060 -5.090 2.925 1.00 92.81 281 GLN A O 1
ATOM 2170 N N . GLU A 1 282 ? -5.245 -5.644 1.734 1.00 91.56 282 GLU A N 1
ATOM 2171 C CA . GLU A 1 282 ? -5.466 -7.086 1.825 1.00 91.56 282 GLU A CA 1
ATOM 2172 C C . GLU A 1 282 ? -5.464 -7.605 3.265 1.00 91.56 282 GLU A C 1
ATOM 2174 O O . GLU A 1 282 ? -6.315 -8.424 3.608 1.00 91.56 282 GLU A O 1
ATOM 2179 N N . LEU A 1 283 ? -4.538 -7.135 4.106 1.00 93.19 283 LEU A N 1
ATOM 2180 C CA . LEU A 1 283 ? -4.487 -7.505 5.521 1.00 93.19 283 LEU A CA 1
ATOM 2181 C C . LEU A 1 283 ? -5.728 -7.019 6.276 1.00 93.19 283 LEU A C 1
ATOM 2183 O O . LEU A 1 283 ? -6.305 -7.774 7.054 1.00 93.19 283 LEU A O 1
ATOM 2187 N N . LEU A 1 284 ? -6.173 -5.786 6.029 1.00 93.56 284 LEU A N 1
ATOM 2188 C CA . LEU A 1 284 ? -7.397 -5.251 6.626 1.00 93.56 284 LEU A CA 1
ATOM 2189 C C . LEU A 1 284 ? -8.627 -6.077 6.231 1.00 93.56 284 LEU A C 1
ATOM 2191 O O . LEU A 1 284 ? -9.426 -6.430 7.099 1.00 93.56 284 LEU A O 1
ATOM 2195 N N . VAL A 1 285 ? -8.753 -6.432 4.949 1.00 89.00 285 VAL A N 1
ATOM 2196 C CA . VAL A 1 285 ? -9.850 -7.274 4.447 1.00 89.00 285 VAL A CA 1
ATOM 2197 C C . VAL A 1 285 ? -9.821 -8.664 5.087 1.00 89.00 285 VAL A C 1
ATOM 2199 O O . VAL A 1 285 ? -10.859 -9.136 5.548 1.00 89.00 285 VAL A O 1
ATOM 2202 N N . ASP A 1 286 ? -8.648 -9.300 5.197 1.00 87.06 286 ASP A N 1
ATOM 2203 C CA . ASP A 1 286 ? -8.502 -10.601 5.875 1.00 87.06 286 ASP A CA 1
ATOM 2204 C C . ASP A 1 286 ? -8.917 -10.567 7.343 1.00 87.06 286 ASP A C 1
ATOM 2206 O O . ASP A 1 286 ? -9.456 -11.541 7.874 1.00 87.06 286 ASP A O 1
ATOM 2210 N N . LEU A 1 287 ? -8.676 -9.436 8.002 1.00 91.31 287 LEU A N 1
ATOM 2211 C CA . LEU A 1 287 ? -9.059 -9.209 9.389 1.00 91.31 287 LEU A CA 1
ATOM 2212 C C . LEU A 1 287 ? -10.522 -8.752 9.538 1.00 91.31 287 LEU A C 1
ATOM 2214 O O . LEU A 1 287 ? -10.979 -8.510 10.657 1.00 91.31 287 LEU A O 1
ATOM 2218 N N . GLY A 1 288 ? -11.274 -8.664 8.436 1.00 89.25 288 GLY A N 1
ATOM 2219 C CA . GLY A 1 288 ? -12.688 -8.291 8.421 1.00 89.25 288 GLY A CA 1
ATOM 2220 C C . GLY A 1 288 ? -12.945 -6.803 8.667 1.00 89.25 288 GLY A C 1
ATOM 2221 O O . GLY A 1 288 ? -14.033 -6.446 9.123 1.00 89.25 288 GLY A O 1
ATOM 2222 N N . ALA A 1 289 ? -11.960 -5.937 8.417 1.00 91.88 289 ALA A N 1
ATOM 2223 C CA . ALA A 1 289 ? -12.145 -4.493 8.487 1.00 91.88 289 ALA A CA 1
ATOM 2224 C C . ALA A 1 289 ? -12.941 -3.975 7.279 1.00 91.88 289 ALA A C 1
ATOM 2226 O O . ALA A 1 289 ? -12.826 -4.487 6.165 1.00 91.88 289 ALA A O 1
ATOM 2227 N N . GLN A 1 290 ? -13.733 -2.924 7.498 1.00 92.50 290 GLN A N 1
ATOM 2228 C CA . GLN A 1 290 ? -14.409 -2.211 6.419 1.00 92.50 290 GLN A CA 1
ATOM 2229 C C . GLN A 1 290 ? -13.420 -1.256 5.746 1.00 92.50 290 GLN A C 1
ATOM 2231 O O . GLN A 1 290 ? -12.793 -0.443 6.428 1.00 92.50 290 GLN A O 1
ATOM 2236 N N . ILE A 1 291 ? -13.317 -1.331 4.419 1.00 92.62 291 ILE A N 1
ATOM 2237 C CA . ILE A 1 291 ? -12.482 -0.434 3.616 1.00 92.62 291 ILE A CA 1
ATOM 2238 C C . ILE A 1 291 ? -13.324 0.329 2.585 1.00 92.62 291 ILE A C 1
ATOM 2240 O O . ILE A 1 291 ? -14.337 -0.176 2.095 1.00 92.62 291 ILE A O 1
ATOM 2244 N N . VAL A 1 292 ? -12.881 1.536 2.250 1.00 90.50 292 VAL A N 1
ATOM 2245 C CA . VAL A 1 292 ? -13.416 2.412 1.205 1.00 90.50 292 VAL A CA 1
ATOM 2246 C C . VAL A 1 292 ? -12.236 2.896 0.363 1.00 90.50 292 VAL A C 1
ATOM 2248 O O . VAL A 1 292 ? -11.202 3.275 0.905 1.00 90.50 292 VAL A O 1
ATOM 2251 N N . ILE A 1 293 ? -12.379 2.874 -0.962 1.00 89.62 293 ILE A N 1
ATOM 2252 C CA . ILE A 1 293 ? -11.391 3.434 -1.893 1.00 89.62 293 ILE A CA 1
ATOM 2253 C C . ILE A 1 293 ? -12.031 4.662 -2.537 1.00 89.62 293 ILE A C 1
ATOM 2255 O O . ILE A 1 293 ? -13.034 4.537 -3.246 1.00 89.62 293 ILE A O 1
ATOM 2259 N N . ALA A 1 294 ? -11.474 5.842 -2.273 1.00 86.88 294 ALA A N 1
ATOM 2260 C CA . ALA A 1 294 ? -12.018 7.119 -2.723 1.00 86.88 294 ALA A CA 1
ATOM 2261 C C . ALA A 1 294 ? -11.701 7.353 -4.209 1.00 86.88 294 ALA A C 1
ATOM 2263 O O . ALA A 1 294 ? -10.768 8.061 -4.567 1.00 86.88 294 ALA A O 1
ATOM 2264 N N . SER A 1 295 ? -12.465 6.701 -5.092 1.00 80.19 295 SER A N 1
ATOM 2265 C CA . SER A 1 295 ? -12.171 6.698 -6.532 1.00 80.19 295 SER A CA 1
ATOM 2266 C C . SER A 1 295 ? -12.646 7.926 -7.292 1.00 80.19 295 SER A C 1
ATOM 2268 O O . SER A 1 295 ? -12.128 8.212 -8.366 1.00 80.19 295 SER A O 1
ATOM 2270 N N . GLN A 1 296 ? -13.650 8.654 -6.805 1.00 77.50 296 GLN A N 1
ATOM 2271 C CA . GLN A 1 296 ? -14.239 9.793 -7.524 1.00 77.50 296 GLN A CA 1
ATOM 2272 C C . GLN A 1 296 ? -13.892 11.144 -6.905 1.00 77.50 296 GLN A C 1
ATOM 2274 O O . GLN A 1 296 ? -13.897 12.147 -7.615 1.00 77.50 296 GLN A O 1
ATOM 2279 N N . GLU A 1 297 ? -13.531 11.141 -5.630 1.00 80.75 297 GLU A N 1
ATOM 2280 C CA . GLU A 1 297 ? -13.396 12.320 -4.787 1.00 80.75 297 GLU A CA 1
ATOM 2281 C C . GLU A 1 297 ? -12.043 12.312 -4.083 1.00 80.75 297 GLU A C 1
ATOM 2283 O O . GLU A 1 297 ? -11.350 11.295 -4.047 1.00 80.75 297 GLU A O 1
ATOM 2288 N N . ASP A 1 298 ? -11.674 13.461 -3.528 1.00 86.25 298 ASP A N 1
ATOM 2289 C CA . ASP A 1 298 ? -10.557 13.561 -2.597 1.00 86.25 298 ASP A CA 1
ATOM 2290 C C . ASP A 1 298 ? -10.850 12.661 -1.382 1.00 86.25 298 ASP A C 1
ATOM 2292 O O . ASP A 1 298 ? -11.946 12.687 -0.814 1.00 86.25 298 ASP A O 1
ATOM 2296 N N . CYS A 1 299 ? -9.889 11.822 -1.002 1.00 90.75 299 CYS A N 1
ATOM 2297 C CA . CYS A 1 299 ? -10.058 10.875 0.094 1.00 90.75 299 CYS A CA 1
ATOM 2298 C C . CYS A 1 299 ? -10.380 11.588 1.406 1.00 90.75 299 CYS A C 1
ATOM 2300 O O . CYS A 1 299 ? -11.247 11.123 2.154 1.00 90.75 299 CYS A O 1
ATOM 2302 N N . ASP A 1 300 ? -9.776 12.757 1.629 1.00 92.00 300 ASP A N 1
ATOM 2303 C CA . ASP A 1 300 ? -10.031 13.573 2.806 1.00 92.00 300 ASP A CA 1
ATO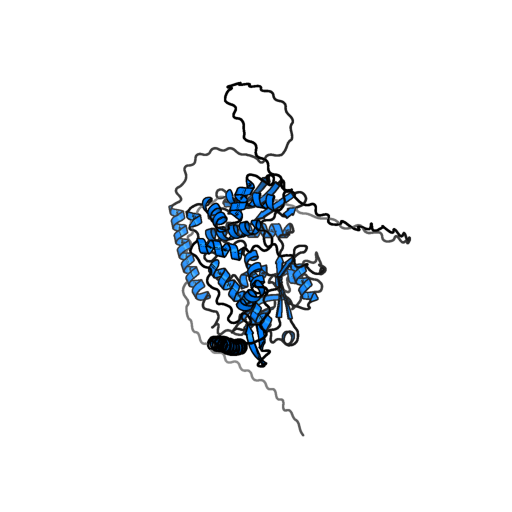M 2304 C C . ASP A 1 300 ? -11.506 13.985 2.889 1.00 92.00 300 ASP A C 1
ATOM 2306 O O . ASP A 1 300 ? -12.087 13.994 3.979 1.00 92.00 300 ASP A O 1
ATOM 2310 N N . ASP A 1 301 ? -12.121 14.300 1.742 1.00 89.56 301 ASP A N 1
ATOM 2311 C CA . ASP A 1 301 ? -13.527 14.699 1.665 1.00 89.56 301 ASP A CA 1
ATOM 2312 C C . ASP A 1 301 ? -14.415 13.506 2.053 1.00 89.56 301 ASP A C 1
ATOM 2314 O O . ASP A 1 301 ? -15.337 13.657 2.857 1.00 89.56 301 ASP A O 1
ATOM 2318 N N . SER A 1 302 ? -14.082 12.299 1.572 1.00 90.06 302 SER A N 1
ATOM 2319 C CA . SER A 1 302 ? -14.808 11.063 1.900 1.00 90.06 302 SER A CA 1
ATOM 2320 C C . SER A 1 302 ? -14.720 10.692 3.389 1.00 90.06 302 SER A C 1
ATOM 2322 O O . SER A 1 302 ? -15.711 10.272 3.996 1.00 90.06 302 SER A O 1
ATOM 2324 N N . ILE A 1 303 ? -13.548 10.891 4.003 1.00 94.12 303 ILE A N 1
ATOM 2325 C CA . ILE A 1 303 ? -13.299 10.643 5.429 1.00 94.12 303 ILE A CA 1
ATOM 2326 C C . ILE A 1 303 ? -14.124 11.613 6.274 1.00 94.12 303 ILE A C 1
ATOM 2328 O O . ILE A 1 303 ? -14.826 11.201 7.204 1.00 94.12 303 ILE A O 1
ATOM 2332 N N . ALA A 1 304 ? -14.059 12.906 5.945 1.00 93.12 304 ALA A N 1
ATOM 2333 C CA . ALA A 1 304 ? -14.804 13.943 6.642 1.00 93.12 304 ALA A CA 1
ATOM 2334 C C . ALA A 1 304 ? -16.317 13.727 6.515 1.00 93.12 304 ALA A C 1
ATOM 2336 O O . ALA A 1 304 ? -17.032 13.765 7.520 1.00 93.12 304 ALA A O 1
ATOM 2337 N N . ALA A 1 305 ? -16.795 13.436 5.303 1.00 90.44 305 ALA A N 1
ATOM 2338 C CA . ALA A 1 305 ? -18.191 13.141 5.011 1.00 90.44 305 ALA A CA 1
ATOM 2339 C C . ALA A 1 305 ? -18.737 12.005 5.882 1.00 90.44 305 ALA A C 1
ATOM 2341 O O . ALA A 1 305 ? -19.773 12.146 6.544 1.00 90.44 305 ALA A O 1
ATOM 2342 N N . GLU A 1 306 ? -18.021 10.879 5.929 1.00 92.00 306 GLU A N 1
ATOM 2343 C CA . GLU A 1 306 ? -18.450 9.711 6.687 1.00 92.00 306 GLU A CA 1
ATOM 2344 C C . GLU A 1 306 ? -18.436 9.958 8.200 1.00 92.00 306 GLU A C 1
ATOM 2346 O O . GLU A 1 306 ? -19.409 9.609 8.884 1.00 92.00 306 GLU A O 1
ATOM 2351 N N . ALA A 1 307 ? -17.394 10.618 8.713 1.00 93.94 307 ALA A N 1
ATOM 2352 C CA . ALA A 1 307 ? -17.296 10.970 10.123 1.00 93.94 307 ALA A CA 1
ATOM 2353 C C . ALA A 1 307 ? -18.440 11.899 10.556 1.00 93.94 307 ALA A C 1
ATOM 2355 O O . ALA A 1 307 ? -19.085 11.639 11.573 1.00 93.94 307 ALA A O 1
ATOM 2356 N N . VAL A 1 308 ? -18.757 12.942 9.781 1.00 92.00 308 VAL A N 1
ATOM 2357 C CA . VAL A 1 308 ? -19.866 13.858 10.097 1.00 92.00 308 VAL A CA 1
ATOM 2358 C C . VAL A 1 308 ? -21.206 13.132 10.071 1.00 92.00 308 VAL A C 1
ATOM 2360 O O . VAL A 1 308 ? -21.964 13.212 11.040 1.00 92.00 308 VAL A O 1
ATOM 2363 N N . ARG A 1 309 ? -21.476 12.367 9.009 1.00 89.81 309 ARG A N 1
ATOM 2364 C CA . ARG A 1 309 ? -22.733 11.629 8.831 1.00 89.81 309 ARG A CA 1
ATOM 2365 C C . ARG A 1 309 ? -23.005 10.649 9.971 1.00 89.81 309 ARG A C 1
ATOM 2367 O O . ARG A 1 309 ? -24.139 10.532 10.428 1.00 89.81 309 ARG A O 1
ATOM 2374 N N . LYS A 1 310 ? -21.975 9.937 10.431 1.00 91.88 310 LYS A N 1
ATOM 2375 C CA . LYS A 1 310 ? -22.092 8.961 11.524 1.00 91.88 310 LYS A CA 1
ATOM 2376 C C . LYS A 1 310 ? -21.929 9.583 12.914 1.00 91.88 310 LYS A C 1
ATOM 2378 O O . LYS A 1 310 ? -21.968 8.851 13.900 1.00 91.88 310 LYS A O 1
ATOM 2383 N N . GLY A 1 311 ? -21.726 10.901 13.008 1.00 92.31 311 GLY A N 1
ATOM 2384 C CA . GLY A 1 311 ? -21.420 11.578 14.270 1.00 92.31 311 GLY A CA 1
ATOM 2385 C C . GLY A 1 311 ? -20.139 11.059 14.936 1.00 92.31 311 GLY A C 1
ATOM 2386 O O . GLY A 1 311 ? -20.052 11.049 16.159 1.00 92.31 311 GLY A O 1
ATOM 2387 N N . GLY A 1 312 ? -19.187 10.575 14.136 1.00 94.50 312 GLY A N 1
ATOM 2388 C CA . GLY A 1 312 ? -17.965 9.909 14.568 1.00 94.50 312 GLY A CA 1
ATOM 2389 C C . GLY A 1 312 ? -16.735 10.813 14.633 1.00 94.50 312 GLY A C 1
ATOM 2390 O O . GLY A 1 312 ? -16.819 12.042 14.589 1.00 94.50 312 GLY A O 1
ATOM 2391 N N . TYR A 1 313 ? -15.581 10.161 14.736 1.00 96.25 313 TYR A N 1
ATOM 2392 C CA . TYR A 1 313 ? -14.252 10.764 14.753 1.00 96.25 313 TYR A CA 1
ATOM 2393 C C . TYR A 1 313 ? -13.519 10.503 13.436 1.00 96.25 313 TYR A C 1
ATOM 2395 O O . TYR A 1 313 ? -13.827 9.555 12.715 1.00 96.25 313 TYR A O 1
ATOM 2403 N N . VAL A 1 314 ? -12.501 11.311 13.165 1.00 96.62 314 VAL A N 1
ATOM 2404 C CA . VAL A 1 314 ? -11.503 11.058 12.124 1.00 96.62 314 VAL A CA 1
ATOM 2405 C C . VAL A 1 314 ? -10.206 10.622 12.787 1.00 96.62 314 VAL A C 1
ATOM 2407 O O . VAL A 1 314 ? -9.788 11.238 13.763 1.00 96.62 314 VAL A O 1
ATOM 2410 N N . LEU A 1 315 ? -9.550 9.590 12.266 1.00 97.56 315 LEU A N 1
ATOM 2411 C CA . LEU A 1 315 ? -8.194 9.209 12.652 1.00 97.56 315 LEU A CA 1
ATOM 2412 C C . LEU A 1 315 ? -7.231 9.533 11.505 1.00 97.56 315 LEU A C 1
ATOM 2414 O O . LEU A 1 315 ? -7.096 8.745 10.574 1.00 97.56 315 LEU A O 1
ATOM 2418 N N . SER A 1 316 ? -6.587 10.698 11.595 1.00 96.50 316 SER A N 1
ATOM 2419 C CA . SER A 1 316 ? -5.541 11.179 10.688 1.00 96.50 316 SER A CA 1
ATOM 2420 C C . SER A 1 316 ? -4.666 12.215 11.405 1.00 96.50 316 SER A C 1
ATOM 2422 O O . SER A 1 316 ? -5.153 13.033 12.188 1.00 96.50 316 SER A O 1
ATOM 2424 N N . ALA A 1 317 ? -3.363 12.187 11.140 1.00 94.00 317 ALA A N 1
ATOM 2425 C CA . ALA A 1 317 ? -2.405 13.223 11.514 1.00 94.00 317 ALA A CA 1
ATOM 2426 C C . ALA A 1 317 ? -2.322 14.364 10.483 1.00 94.00 317 ALA A C 1
ATOM 2428 O O . ALA A 1 317 ? -1.482 15.254 10.641 1.00 94.00 317 ALA A O 1
ATOM 2429 N N . ASP A 1 318 ? -3.119 14.322 9.409 1.00 92.12 318 ASP A N 1
ATOM 2430 C CA . ASP A 1 318 ? -3.180 15.421 8.452 1.00 92.12 318 ASP A CA 1
ATOM 2431 C C . ASP A 1 318 ? -3.958 16.616 9.030 1.00 92.12 318 ASP A C 1
ATOM 2433 O O . ASP A 1 318 ? -5.032 16.474 9.621 1.00 92.12 318 ASP A O 1
ATOM 2437 N N . ASN A 1 319 ? -3.406 17.820 8.853 1.00 90.50 319 ASN A N 1
ATOM 2438 C CA . ASN A 1 319 ? -4.067 19.050 9.280 1.00 90.50 319 ASN A CA 1
ATOM 2439 C C . ASN A 1 319 ? -5.198 19.453 8.325 1.00 90.50 319 ASN A C 1
ATOM 2441 O O . ASN A 1 319 ? -6.049 20.257 8.716 1.00 90.50 319 ASN A O 1
ATOM 2445 N N . ASP A 1 320 ? -5.245 18.891 7.116 1.00 88.31 320 ASP A N 1
ATOM 2446 C CA . ASP A 1 320 ? -6.300 19.182 6.144 1.00 88.31 320 ASP A CA 1
ATOM 2447 C C . ASP A 1 320 ? -7.688 18.759 6.661 1.00 88.31 320 ASP A C 1
ATOM 2449 O O . ASP A 1 320 ? -8.691 19.375 6.309 1.00 88.31 320 ASP A O 1
ATOM 2453 N N . MET A 1 321 ? -7.762 17.849 7.641 1.00 91.31 321 MET A N 1
ATOM 2454 C CA . MET A 1 321 ? -9.006 17.494 8.344 1.00 91.31 321 MET A CA 1
ATOM 2455 C C . MET A 1 321 ? -9.677 18.664 9.081 1.00 91.31 321 MET A C 1
ATOM 2457 O O . MET A 1 321 ? -10.864 18.599 9.401 1.00 91.31 321 MET A O 1
ATOM 2461 N N . PHE A 1 322 ? -8.954 19.750 9.367 1.00 88.12 322 PHE A N 1
ATOM 2462 C CA . PHE A 1 322 ? -9.509 20.926 10.047 1.00 88.12 322 PHE A CA 1
ATOM 2463 C C . PHE A 1 322 ? -10.081 21.982 9.091 1.00 88.12 322 PHE A C 1
ATOM 2465 O O . PHE A 1 322 ? -10.604 22.997 9.564 1.00 88.12 322 PHE A O 1
ATOM 2472 N N . ARG A 1 323 ? -9.985 21.772 7.768 1.00 84.81 323 ARG A N 1
ATOM 2473 C CA . ARG A 1 323 ? -10.491 22.720 6.761 1.00 84.81 323 ARG A CA 1
ATOM 2474 C C . ARG A 1 323 ? -12.005 22.631 6.536 1.00 84.81 323 ARG A C 1
ATOM 2476 O O . ARG A 1 323 ? -12.579 23.599 6.057 1.00 84.81 323 ARG A O 1
ATOM 2483 N N . TYR A 1 324 ? -12.645 21.520 6.912 1.00 84.25 324 TYR A N 1
ATOM 2484 C CA . TYR A 1 324 ? -14.076 21.287 6.680 1.00 84.25 324 TYR A CA 1
ATOM 2485 C C . TYR A 1 324 ? -14.983 22.232 7.489 1.00 84.25 324 TYR A C 1
ATOM 2487 O O . TYR A 1 324 ? -14.734 22.519 8.669 1.00 84.25 324 TYR A O 1
ATOM 2495 N N . ASP A 1 325 ? -16.034 22.707 6.814 1.00 65.56 325 ASP A N 1
ATOM 2496 C CA . ASP A 1 325 ? -16.827 23.889 7.160 1.00 65.56 325 ASP A CA 1
ATOM 2497 C C . ASP A 1 325 ? -17.329 23.932 8.601 1.00 65.56 325 ASP A C 1
ATOM 2499 O O . ASP A 1 325 ? -17.674 22.927 9.226 1.00 65.56 325 ASP A O 1
ATOM 2503 N N . GLY A 1 326 ? -17.352 25.146 9.157 1.00 71.19 326 GLY A N 1
ATOM 2504 C CA . GLY A 1 326 ? -17.882 25.426 10.494 1.00 71.19 326 GLY A CA 1
ATOM 2505 C C . GLY A 1 326 ? -17.082 24.822 11.652 1.00 71.19 326 GLY A C 1
ATOM 2506 O O . GLY A 1 326 ? -17.433 25.041 12.810 1.00 71.19 326 GLY A O 1
ATOM 2507 N N . GLY A 1 327 ? -15.993 24.094 11.376 1.00 77.12 327 GLY A N 1
ATOM 2508 C CA . GLY A 1 327 ? -15.286 23.333 12.398 1.00 77.12 327 GLY A CA 1
ATOM 2509 C C . GLY A 1 327 ? -16.114 22.159 12.918 1.00 77.12 327 GLY A C 1
ATOM 2510 O O . GLY A 1 327 ? -15.987 21.811 14.088 1.00 77.12 327 GLY A O 1
ATOM 2511 N N . VAL A 1 328 ? -16.952 21.547 12.074 1.00 85.62 328 VAL A N 1
ATOM 2512 C CA . VAL A 1 328 ? -17.795 20.396 12.452 1.00 85.62 328 VAL A CA 1
ATOM 2513 C C . VAL A 1 328 ? -16.958 19.214 12.973 1.00 85.62 328 VAL A C 1
ATOM 2515 O O . VAL A 1 328 ? -17.413 18.465 13.837 1.00 85.62 328 VAL A O 1
ATOM 2518 N N . LEU A 1 329 ? -15.707 19.079 12.518 1.00 89.38 329 LEU A N 1
ATOM 2519 C CA . LEU A 1 329 ? -14.754 18.075 13.008 1.00 89.38 329 LEU A CA 1
ATOM 2520 C C . LEU A 1 329 ? -13.899 18.541 14.203 1.00 89.38 329 LEU A C 1
ATOM 2522 O O . LEU A 1 329 ? -13.045 17.790 14.681 1.00 89.38 329 LEU A O 1
ATOM 2526 N N . ARG A 1 330 ? -14.095 19.757 14.734 1.00 87.00 330 ARG A N 1
ATOM 2527 C CA . ARG A 1 330 ? -13.325 20.239 15.893 1.00 87.00 330 ARG A CA 1
ATOM 2528 C C . ARG A 1 330 ? -13.553 19.354 17.110 1.00 87.00 330 ARG A C 1
ATOM 2530 O O . ARG A 1 330 ? -14.681 19.014 17.454 1.00 87.00 330 ARG A O 1
ATOM 2537 N N . GLY A 1 331 ? -12.454 18.967 17.754 1.00 88.44 331 GLY A N 1
ATOM 2538 C CA . GLY A 1 331 ? -12.468 18.007 18.861 1.00 88.44 331 GLY A CA 1
ATOM 2539 C C . GLY A 1 331 ? -12.757 16.558 18.446 1.00 88.44 331 GLY A C 1
ATOM 2540 O O . GLY A 1 331 ? -12.766 15.685 19.308 1.00 88.44 331 GLY A O 1
ATOM 2541 N N . ARG A 1 332 ? -12.961 16.284 17.148 1.00 92.88 332 ARG A N 1
ATOM 2542 C CA . ARG A 1 332 ? -13.253 14.948 16.604 1.00 92.88 332 ARG A CA 1
ATOM 2543 C C . ARG A 1 332 ? -12.133 14.379 15.731 1.00 92.88 332 ARG A C 1
ATOM 2545 O O . ARG A 1 332 ? -12.269 13.271 15.227 1.00 92.88 332 ARG A O 1
ATOM 2552 N N . VAL A 1 333 ? -11.019 15.095 15.580 1.00 94.31 333 VAL A N 1
ATOM 2553 C CA . VAL A 1 333 ? -9.823 14.599 14.885 1.00 94.31 333 VAL A CA 1
ATOM 2554 C C . VAL A 1 333 ? -8.857 13.974 15.893 1.00 94.31 333 VAL A C 1
ATOM 2556 O O . VAL A 1 333 ? -8.467 14.586 16.891 1.00 94.31 333 VAL A O 1
ATOM 2559 N N . LEU A 1 334 ? -8.464 12.738 15.624 1.00 95.88 334 LEU A N 1
ATOM 2560 C CA . LEU A 1 334 ? -7.517 11.927 16.372 1.00 95.88 334 LEU A CA 1
ATOM 2561 C C . LEU A 1 334 ? -6.253 11.801 15.521 1.00 95.88 334 LEU A C 1
ATOM 2563 O O . LEU A 1 334 ? -6.320 11.399 14.369 1.00 95.88 334 LEU A O 1
ATOM 2567 N N . SER A 1 335 ? -5.096 12.127 16.087 1.00 94.62 335 SER A N 1
ATOM 2568 C CA . SER A 1 335 ? -3.822 12.129 15.346 1.00 94.62 335 SER A CA 1
ATOM 2569 C C . SER A 1 335 ? -3.193 10.744 15.210 1.00 94.62 335 SER A C 1
ATOM 2571 O O . SER A 1 335 ? -2.465 10.471 14.266 1.00 94.62 335 SER A O 1
ATOM 2573 N N . THR A 1 336 ? -3.403 9.876 16.200 1.00 95.62 336 THR A N 1
ATOM 2574 C CA . THR A 1 336 ? -2.803 8.540 16.254 1.00 95.62 336 THR A CA 1
ATOM 2575 C C . THR A 1 336 ? -3.482 7.700 17.339 1.00 95.62 336 THR A C 1
ATOM 2577 O O . THR A 1 336 ? -4.315 8.201 18.106 1.00 95.62 336 THR A O 1
ATOM 2580 N N . PHE A 1 337 ? -3.089 6.434 17.445 1.00 96.25 337 PHE A N 1
ATOM 2581 C CA . PHE A 1 337 ? -3.468 5.543 18.531 1.00 96.25 337 PHE A CA 1
ATOM 2582 C C . PHE A 1 337 ? -2.237 4.863 19.139 1.00 96.25 337 PHE A C 1
ATOM 2584 O O . PHE A 1 337 ? -1.157 4.815 18.553 1.00 96.25 337 PHE A O 1
ATOM 2591 N N . SER A 1 338 ? -2.388 4.338 20.350 1.00 94.69 338 SER A N 1
ATOM 2592 C CA . SER A 1 338 ? -1.347 3.560 21.019 1.00 94.69 338 SER A CA 1
ATOM 2593 C C . SER A 1 338 ? -1.951 2.575 22.010 1.00 94.69 338 SER A C 1
ATOM 2595 O O . SER A 1 338 ? -3.090 2.742 22.448 1.00 94.69 338 SER A O 1
ATOM 2597 N N . PHE A 1 339 ? -1.170 1.564 22.387 1.00 92.12 339 PHE A N 1
ATOM 2598 C CA . PHE A 1 339 ? -1.520 0.671 23.481 1.00 92.12 339 PHE A CA 1
ATOM 2599 C C . PHE A 1 339 ? -0.727 1.018 24.736 1.00 92.12 339 PHE A C 1
ATOM 2601 O O . PHE A 1 339 ? 0.502 1.081 24.696 1.00 92.12 339 PHE A O 1
ATOM 2608 N N . TRP A 1 340 ? -1.411 1.160 25.866 1.00 89.75 340 TRP A N 1
ATOM 2609 C CA . TRP A 1 340 ? -0.789 1.390 27.165 1.00 89.75 340 TRP A CA 1
ATOM 2610 C C . TRP A 1 340 ? -1.389 0.440 28.195 1.00 89.75 340 TRP A C 1
ATOM 2612 O O . TRP A 1 340 ? -2.599 0.391 28.369 1.00 89.75 340 TRP A O 1
ATOM 2622 N N . LYS A 1 341 ? -0.541 -0.363 28.853 1.00 89.81 341 LYS A N 1
ATOM 2623 C CA . LYS A 1 341 ? -0.968 -1.420 29.796 1.00 89.81 341 LYS A CA 1
ATOM 2624 C C . LYS A 1 341 ? -2.046 -2.367 29.235 1.00 89.81 341 LYS A C 1
ATOM 2626 O O . LYS A 1 341 ? -2.875 -2.880 29.972 1.00 89.81 341 LYS A O 1
ATOM 2631 N N . GLY A 1 342 ? -2.002 -2.623 27.927 1.00 88.38 342 GLY A N 1
ATOM 2632 C CA . GLY A 1 342 ? -2.963 -3.483 27.229 1.00 88.38 342 GLY A CA 1
ATOM 2633 C C . GLY A 1 342 ? -4.131 -2.726 26.601 1.00 88.38 342 GLY A C 1
ATOM 2634 O O . GLY A 1 342 ? -4.661 -3.197 25.601 1.00 88.38 342 GLY A O 1
ATOM 2635 N N . ASP A 1 343 ? -4.444 -1.532 27.096 1.00 88.81 343 ASP A N 1
ATOM 2636 C CA . ASP A 1 343 ? -5.589 -0.739 26.669 1.00 88.81 343 ASP A CA 1
ATOM 2637 C C . ASP A 1 343 ? -5.287 0.159 25.469 1.00 88.81 343 ASP A C 1
ATOM 2639 O O . ASP A 1 343 ? -4.189 0.701 25.339 1.00 88.81 343 ASP A O 1
ATOM 2643 N N . LEU A 1 344 ? -6.287 0.325 24.600 1.00 94.19 344 LEU A N 1
ATOM 2644 C CA . LEU A 1 344 ? -6.232 1.206 23.436 1.00 94.19 344 LEU A CA 1
ATOM 2645 C C . LEU A 1 344 ? -6.501 2.665 23.833 1.00 94.19 344 LEU A C 1
ATOM 2647 O O . LEU A 1 344 ? -7.467 2.956 24.543 1.00 94.19 344 LEU A O 1
ATOM 2651 N N . TYR A 1 345 ? -5.676 3.578 23.330 1.00 94.06 345 TYR A N 1
ATOM 2652 C CA . TYR A 1 345 ? -5.814 5.019 23.520 1.00 94.06 345 TYR A CA 1
ATOM 2653 C C . TYR A 1 345 ? -5.722 5.737 22.188 1.00 94.06 345 TYR A C 1
ATOM 2655 O O . TYR A 1 345 ? -4.794 5.490 21.417 1.00 94.06 345 TYR A O 1
ATOM 2663 N N . PHE A 1 346 ? -6.633 6.680 21.972 1.00 94.88 346 PHE A N 1
ATOM 2664 C CA . PHE A 1 346 ? -6.557 7.612 20.858 1.00 94.88 346 PHE A CA 1
ATOM 2665 C C . PHE A 1 346 ? -6.024 8.951 21.349 1.00 94.88 346 PHE A C 1
ATOM 2667 O O . PHE A 1 346 ? -6.424 9.457 22.403 1.00 94.88 346 PHE A O 1
ATOM 2674 N N . ARG A 1 347 ? -5.099 9.530 20.586 1.00 93.62 347 ARG A N 1
ATOM 2675 C CA . ARG A 1 347 ? -4.533 10.839 20.898 1.00 93.62 347 ARG A CA 1
ATOM 2676 C C . ARG A 1 347 ? -5.317 11.913 20.147 1.00 93.62 347 ARG A C 1
ATOM 2678 O O . ARG A 1 347 ? -5.215 11.943 18.916 1.00 93.62 347 ARG A O 1
ATOM 2685 N N . PRO A 1 348 ? -6.027 12.819 20.845 1.00 93.12 348 PRO A N 1
ATOM 2686 C CA . PRO A 1 348 ? -6.636 13.975 20.204 1.00 93.12 348 PRO A CA 1
ATOM 2687 C C . PRO A 1 348 ? -5.595 14.727 19.388 1.00 93.12 348 PRO A C 1
ATOM 2689 O O . PRO A 1 348 ? -4.461 14.926 19.841 1.00 93.12 348 PRO A O 1
ATOM 2692 N N . HIS A 1 349 ? -5.960 15.118 18.178 1.00 90.69 349 HIS A N 1
ATOM 2693 C CA . HIS A 1 349 ? -5.109 15.978 17.387 1.00 90.69 349 HIS A CA 1
ATOM 2694 C C . HIS A 1 349 ? -5.145 17.372 18.014 1.00 90.69 349 HIS A C 1
ATOM 2696 O O . HIS A 1 349 ? -6.210 17.972 18.151 1.00 90.69 349 HIS A O 1
ATOM 2702 N N . ALA A 1 350 ? -3.987 17.877 18.446 1.00 83.75 350 ALA A N 1
ATOM 2703 C CA . ALA A 1 350 ? -3.905 19.235 18.964 1.00 83.75 350 ALA A CA 1
ATOM 2704 C C . ALA A 1 350 ? -4.262 20.186 17.817 1.00 83.75 350 ALA A C 1
ATOM 2706 O O . ALA A 1 350 ? -3.539 20.234 16.819 1.00 83.75 350 ALA A O 1
ATOM 2707 N N . GLU A 1 351 ? -5.389 20.892 17.929 1.00 68.12 351 GLU A N 1
ATOM 2708 C CA . GLU A 1 351 ? -5.716 21.960 16.990 1.00 68.12 351 GLU A CA 1
ATOM 2709 C C . GLU A 1 351 ? -4.615 23.010 17.145 1.00 68.12 351 GLU A C 1
ATOM 2711 O O . GLU A 1 351 ? -4.486 23.654 18.190 1.00 68.12 351 GLU A O 1
ATOM 2716 N N . ARG A 1 352 ? -3.753 23.141 16.135 1.00 68.75 352 ARG A N 1
ATOM 2717 C CA . ARG A 1 352 ? -2.819 24.261 16.108 1.00 68.75 352 ARG A CA 1
ATOM 2718 C C . ARG A 1 352 ? -3.677 25.499 15.862 1.00 68.75 352 ARG A C 1
ATOM 2720 O O . ARG A 1 352 ? -4.231 25.651 14.777 1.00 68.75 352 ARG A O 1
ATOM 2727 N N . GLN A 1 353 ? -3.786 26.371 16.864 1.00 63.06 353 GLN A N 1
ATOM 2728 C CA . GLN A 1 353 ? -4.523 27.638 16.747 1.00 63.06 353 GLN A CA 1
ATOM 2729 C C . GLN A 1 353 ? -4.030 28.483 15.555 1.00 63.06 353 GLN A C 1
ATOM 2731 O O . GLN A 1 353 ? -4.789 29.279 15.008 1.00 63.06 353 GLN A O 1
ATOM 2736 N N . ASP A 1 354 ? -2.796 28.231 15.107 1.00 62.06 354 ASP A N 1
ATOM 2737 C CA . ASP A 1 354 ? -2.112 28.961 14.044 1.00 62.06 354 ASP A CA 1
ATOM 2738 C C . ASP A 1 354 ? -2.198 28.316 12.650 1.00 62.06 354 ASP A C 1
ATOM 2740 O O . ASP A 1 354 ? -1.559 28.824 11.722 1.00 62.06 354 ASP A O 1
ATOM 2744 N N . VAL A 1 355 ? -2.938 27.211 12.443 1.00 61.78 355 VAL A N 1
ATOM 2745 C CA . VAL A 1 355 ? -3.144 26.735 11.061 1.00 61.78 355 VAL A CA 1
ATOM 2746 C C . VAL A 1 355 ? -4.005 27.769 10.352 1.00 61.78 355 VAL A C 1
ATOM 2748 O O . VAL A 1 355 ? -5.215 27.856 10.570 1.00 61.78 355 VAL A O 1
ATOM 2751 N N . LYS A 1 356 ? -3.366 28.590 9.512 1.00 60.91 356 LYS A N 1
ATOM 2752 C CA . LYS A 1 356 ? -4.067 29.478 8.589 1.00 60.91 356 LYS A CA 1
ATOM 2753 C C . LYS A 1 356 ? -5.011 28.606 7.777 1.00 60.91 356 LYS A C 1
ATOM 2755 O O . LYS A 1 356 ? -4.553 27.825 6.951 1.00 60.91 356 LYS A O 1
ATOM 2760 N N . ARG A 1 357 ? -6.314 28.730 8.045 1.00 61.06 357 ARG A N 1
ATOM 2761 C CA . ARG A 1 357 ? -7.345 28.098 7.227 1.00 61.06 357 ARG A CA 1
ATOM 2762 C C . ARG A 1 357 ? -7.094 28.514 5.792 1.00 61.06 357 ARG A C 1
ATOM 2764 O O . ARG A 1 357 ? -7.086 29.716 5.505 1.00 61.06 357 ARG A O 1
ATOM 2771 N N . ASP A 1 358 ? -6.894 27.537 4.923 1.00 61.16 358 ASP A N 1
ATOM 2772 C CA . ASP A 1 358 ? -7.021 27.800 3.508 1.00 61.16 358 ASP A CA 1
ATOM 2773 C C . ASP A 1 358 ? -8.500 28.095 3.249 1.00 61.16 358 ASP A C 1
ATOM 2775 O O . ASP A 1 358 ? -9.348 27.209 3.255 1.00 61.16 358 ASP A O 1
ATOM 2779 N N . LYS A 1 359 ? -8.834 29.385 3.160 1.00 56.62 359 LYS A N 1
ATOM 2780 C CA . LYS A 1 359 ? -10.211 29.849 2.952 1.00 56.62 359 LYS A CA 1
ATOM 2781 C C . LYS A 1 359 ? -10.680 29.623 1.514 1.00 56.62 359 LYS A C 1
ATOM 2783 O O . LYS A 1 359 ? -11.806 29.994 1.199 1.00 56.62 359 LYS A O 1
ATOM 2788 N N . SER A 1 360 ? -9.812 29.130 0.626 1.00 48.28 360 SER A N 1
ATOM 2789 C CA . SER A 1 360 ? -10.082 29.129 -0.812 1.00 48.28 360 SER A CA 1
ATOM 2790 C C . SER A 1 360 ? -11.092 28.072 -1.261 1.00 48.28 360 SER A C 1
ATOM 2792 O O . SER A 1 360 ? -11.651 28.222 -2.344 1.00 48.28 360 SER A O 1
ATOM 2794 N N . THR A 1 361 ? -11.425 27.088 -0.423 1.00 54.56 361 THR A N 1
ATOM 2795 C CA . THR A 1 361 ? -12.481 26.109 -0.715 1.00 54.56 361 THR A CA 1
ATOM 2796 C C . THR A 1 361 ? -13.127 25.608 0.574 1.00 54.56 361 THR A C 1
ATOM 2798 O O . THR A 1 361 ? -12.678 24.617 1.149 1.00 54.56 361 THR A O 1
ATOM 2801 N N . GLU A 1 362 ? -14.186 26.284 1.023 1.00 56.34 362 GLU A N 1
ATOM 2802 C CA . GLU A 1 362 ? -15.214 25.628 1.840 1.00 56.34 362 GLU A CA 1
ATOM 2803 C C . GLU A 1 362 ? -15.773 24.470 1.001 1.00 56.34 362 GLU A C 1
ATOM 2805 O O . GLU A 1 362 ? -16.306 24.680 -0.094 1.00 56.34 362 GLU A O 1
ATOM 2810 N N . LYS A 1 363 ? -15.510 23.233 1.432 1.00 59.72 363 LYS A N 1
ATOM 2811 C CA . LYS A 1 363 ? -15.884 22.029 0.687 1.00 59.72 363 LYS A CA 1
ATOM 2812 C C . LYS A 1 363 ? -17.147 21.438 1.295 1.00 59.72 363 LYS A C 1
ATOM 2814 O O . LYS A 1 363 ? -17.183 21.086 2.474 1.00 59.72 363 LYS A O 1
ATOM 2819 N N . VAL A 1 364 ? -18.162 21.282 0.451 1.00 60.72 364 VAL A N 1
ATOM 2820 C CA . VAL A 1 364 ? -19.409 20.604 0.804 1.00 60.72 364 VAL A CA 1
ATOM 2821 C C . VAL A 1 364 ? -19.139 19.106 0.922 1.00 60.72 364 VAL A C 1
ATOM 2823 O O . VAL A 1 364 ? -18.529 18.508 0.041 1.00 60.72 364 VAL A O 1
ATOM 2826 N N . ILE A 1 365 ? -19.612 18.513 2.016 1.00 63.47 365 ILE A N 1
ATOM 2827 C CA . ILE A 1 365 ? -19.619 17.065 2.237 1.00 63.47 365 ILE A CA 1
ATOM 2828 C C . ILE A 1 365 ? -20.402 16.390 1.101 1.00 63.47 365 ILE A C 1
ATOM 2830 O O . ILE A 1 365 ? -21.594 16.658 0.940 1.00 63.47 365 ILE A O 1
ATOM 2834 N N . VAL A 1 366 ? -19.731 15.545 0.316 1.00 62.62 366 VAL A N 1
ATOM 2835 C CA . VAL A 1 366 ? -20.324 14.844 -0.835 1.00 62.62 366 VAL A CA 1
ATOM 2836 C C . VAL A 1 366 ? -20.996 13.528 -0.396 1.00 62.62 366 VAL A C 1
ATOM 2838 O O . VAL A 1 366 ? -20.801 13.055 0.728 1.00 62.62 366 VAL A O 1
ATOM 2841 N N . GLU A 1 367 ? -21.881 13.000 -1.249 1.00 59.03 367 GLU A N 1
ATOM 2842 C CA . GLU A 1 367 ? -22.674 11.783 -1.032 1.00 59.03 367 GLU A CA 1
ATOM 2843 C C . GLU A 1 367 ? -21.836 10.486 -0.977 1.00 59.03 367 GLU A C 1
ATOM 2845 O O . GLU A 1 367 ? -20.629 10.469 -1.181 1.00 59.03 367 GLU A O 1
ATOM 2850 N N . GLU A 1 368 ? -22.493 9.381 -0.607 1.00 59.56 368 GLU A N 1
ATOM 2851 C CA . GLU A 1 368 ? -21.874 8.148 -0.111 1.00 59.56 368 GLU A CA 1
ATOM 2852 C C . GLU A 1 368 ? -20.886 7.499 -1.110 1.00 59.56 368 GLU A C 1
ATOM 2854 O O . GLU A 1 368 ? -21.268 7.190 -2.243 1.00 59.56 368 GLU A O 1
ATOM 2859 N N . PRO A 1 369 ? -19.635 7.207 -0.699 1.00 59.44 369 PRO A N 1
ATOM 2860 C CA . PRO A 1 369 ? -18.695 6.518 -1.566 1.00 59.44 369 PRO A CA 1
ATOM 2861 C C . PRO A 1 369 ? -19.180 5.087 -1.815 1.00 59.44 369 PRO A C 1
ATOM 2863 O O . PRO A 1 369 ? -19.360 4.288 -0.891 1.00 59.44 369 PRO A O 1
ATOM 2866 N N . VAL A 1 370 ? -19.374 4.739 -3.086 1.00 56.91 370 VAL A N 1
ATOM 2867 C CA . VAL A 1 370 ? -19.667 3.361 -3.488 1.00 56.91 370 VAL A CA 1
ATOM 2868 C C . VAL A 1 370 ? -18.430 2.527 -3.187 1.00 56.91 370 VAL A C 1
ATOM 2870 O O . VAL A 1 370 ? -17.377 2.790 -3.759 1.00 56.91 370 VAL A O 1
ATOM 2873 N N . SER A 1 371 ? -18.545 1.532 -2.301 1.00 56.22 371 SER A N 1
ATOM 2874 C CA . SER A 1 371 ? -17.475 0.557 -2.057 1.00 56.22 371 SER A CA 1
ATOM 2875 C C . SER A 1 371 ? -17.194 -0.169 -3.375 1.00 56.22 371 SER A C 1
ATOM 2877 O O . SER A 1 371 ? -18.049 -0.935 -3.831 1.00 56.22 371 SER A O 1
ATOM 2879 N N . PRO A 1 372 ? -16.065 0.103 -4.052 1.00 55.44 372 PRO A N 1
ATOM 2880 C CA . PRO A 1 372 ? -15.794 -0.585 -5.294 1.00 55.44 372 PRO A CA 1
ATOM 2881 C C . PRO A 1 372 ? -15.440 -2.038 -4.974 1.00 55.44 372 PRO A C 1
ATOM 2883 O O . PRO A 1 372 ? -14.838 -2.325 -3.936 1.00 55.44 372 PRO A O 1
ATOM 2886 N N . ASP A 1 373 ? -15.736 -2.948 -5.906 1.00 60.34 373 ASP A N 1
ATOM 2887 C CA . ASP A 1 373 ? -14.972 -4.190 -6.011 1.00 60.34 373 ASP A CA 1
ATOM 2888 C C . ASP A 1 373 ? -13.497 -3.781 -6.024 1.00 60.34 373 ASP A C 1
ATOM 2890 O O . ASP A 1 373 ? -13.040 -3.205 -7.017 1.00 60.34 373 ASP A O 1
ATOM 2894 N N . ALA A 1 374 ? -12.790 -3.994 -4.913 1.00 57.38 374 ALA A N 1
ATOM 2895 C CA . ALA A 1 374 ? -11.427 -3.524 -4.724 1.00 57.38 374 ALA A CA 1
ATOM 2896 C C . ALA A 1 374 ? -10.522 -4.206 -5.755 1.00 57.38 374 ALA A C 1
ATOM 2898 O O . ALA A 1 374 ? -9.992 -5.295 -5.539 1.00 57.38 374 ALA A O 1
ATOM 2899 N N . ASN A 1 375 ? -10.380 -3.595 -6.929 1.00 62.44 375 ASN A N 1
ATOM 2900 C CA . ASN A 1 375 ? -9.350 -3.972 -7.870 1.00 62.44 375 ASN A CA 1
ATOM 2901 C C . ASN A 1 375 ? -8.075 -3.273 -7.404 1.00 62.44 375 ASN A C 1
ATOM 2903 O O . ASN A 1 375 ? -7.826 -2.123 -7.742 1.00 62.44 375 ASN A O 1
ATOM 2907 N N . ILE A 1 376 ? -7.317 -3.973 -6.562 1.00 67.12 376 ILE A N 1
ATOM 2908 C CA . ILE A 1 376 ? -6.134 -3.449 -5.861 1.00 67.12 376 ILE A CA 1
ATOM 2909 C C . ILE A 1 376 ? -4.935 -3.295 -6.826 1.00 67.12 376 ILE A C 1
ATOM 2911 O O . ILE A 1 376 ? -3.901 -2.728 -6.473 1.00 67.12 376 ILE A O 1
ATOM 2915 N N . SER A 1 377 ? -5.045 -3.772 -8.075 1.00 80.19 377 SER A N 1
ATOM 2916 C CA . SER A 1 377 ? -3.956 -3.648 -9.044 1.00 80.19 377 SER A CA 1
ATOM 2917 C C . SER A 1 377 ? -3.744 -2.197 -9.462 1.00 80.19 377 SER A C 1
ATOM 2919 O O . SER A 1 377 ? -4.554 -1.597 -10.170 1.00 80.19 377 SER A O 1
ATOM 2921 N N . LYS A 1 378 ? -2.580 -1.659 -9.104 1.00 85.56 378 LYS A N 1
ATOM 2922 C CA . LYS A 1 378 ? -2.138 -0.346 -9.566 1.00 85.56 378 LYS A CA 1
ATOM 2923 C C . LYS A 1 378 ? -1.618 -0.374 -10.999 1.00 85.56 378 LYS A C 1
ATOM 2925 O O . LYS A 1 378 ? -1.300 0.688 -11.537 1.00 85.56 378 LYS A O 1
ATOM 2930 N N . VAL A 1 379 ? -1.444 -1.543 -11.626 1.00 90.00 379 VAL A N 1
ATOM 2931 C CA . VAL A 1 379 ? -0.836 -1.702 -12.969 1.00 90.00 379 VAL A CA 1
ATOM 2932 C C . VAL A 1 379 ? -1.834 -1.356 -14.079 1.00 90.00 379 VAL A C 1
ATOM 2934 O O . VAL A 1 379 ? -1.918 -2.012 -15.112 1.00 90.00 379 VAL A O 1
ATOM 2937 N N . LYS A 1 380 ? -2.631 -0.313 -13.860 1.00 90.75 380 LYS A N 1
ATOM 2938 C CA . LYS A 1 380 ? -3.586 0.209 -14.823 1.00 90.75 380 LYS A CA 1
ATOM 2939 C C . LYS A 1 380 ? -3.187 1.644 -15.163 1.00 90.75 380 LYS A C 1
ATOM 2941 O O . LYS A 1 380 ? -3.019 2.444 -14.240 1.00 90.75 380 LYS A O 1
ATOM 2946 N N . PRO A 1 381 ? -3.012 1.986 -16.449 1.00 92.25 381 PRO A N 1
ATOM 2947 C CA . PRO A 1 381 ? -2.780 3.366 -16.835 1.00 92.25 381 PRO A CA 1
ATOM 2948 C C . PRO A 1 381 ? -4.031 4.204 -16.546 1.00 92.25 381 PRO A C 1
ATOM 2950 O O . PRO A 1 381 ? -5.165 3.730 -16.658 1.00 92.25 381 PRO A O 1
ATOM 2953 N N . VAL A 1 382 ? -3.816 5.459 -16.172 1.00 90.06 382 VAL A N 1
ATOM 2954 C CA . VAL A 1 382 ? -4.868 6.438 -15.892 1.00 90.06 382 VAL A CA 1
ATOM 2955 C C . VAL A 1 382 ? -5.031 7.341 -17.110 1.00 90.06 382 VAL A C 1
ATOM 2957 O O . VAL A 1 382 ? -4.062 7.665 -17.792 1.00 90.06 382 VAL A O 1
ATOM 2960 N N . ARG A 1 383 ? -6.266 7.739 -17.418 1.00 90.19 383 ARG A N 1
ATOM 2961 C CA . ARG A 1 383 ? -6.541 8.664 -18.521 1.00 90.19 383 ARG A CA 1
ATOM 2962 C C . ARG A 1 383 ? -6.341 10.107 -18.053 1.00 90.19 383 ARG A C 1
ATOM 2964 O O . ARG A 1 383 ? -7.088 10.574 -17.200 1.00 90.19 383 ARG A O 1
ATOM 2971 N N . GLU A 1 384 ? -5.378 10.808 -18.645 1.00 89.88 384 GLU A N 1
ATOM 2972 C CA . GLU A 1 384 ? -5.129 12.242 -18.454 1.00 89.88 384 GLU A CA 1
ATOM 2973 C C . GLU A 1 384 ? -5.427 12.972 -19.775 1.00 89.88 384 GLU A C 1
ATOM 2975 O O . GLU A 1 384 ? -4.635 12.972 -20.722 1.00 89.88 384 GLU A O 1
ATOM 2980 N N . GLY A 1 385 ? -6.631 13.544 -19.884 1.00 89.56 385 GLY A N 1
ATOM 2981 C CA . GLY A 1 385 ? -7.130 14.108 -21.141 1.00 89.56 385 GLY A CA 1
ATOM 2982 C C . GLY A 1 385 ? -7.232 13.043 -22.241 1.00 89.56 385 GLY A C 1
ATOM 2983 O O . GLY A 1 385 ? -7.934 12.043 -22.090 1.00 89.56 385 GLY A O 1
ATOM 2984 N N . ASN A 1 386 ? -6.511 13.250 -23.345 1.00 90.81 386 ASN A N 1
ATOM 2985 C CA . ASN A 1 386 ? -6.466 12.309 -24.471 1.00 90.81 386 ASN A CA 1
ATOM 2986 C C . ASN A 1 386 ? -5.338 11.271 -24.357 1.00 90.81 386 ASN A C 1
ATOM 2988 O O . ASN A 1 386 ? -5.185 10.453 -25.261 1.00 90.81 386 ASN A O 1
ATOM 2992 N N . ARG A 1 387 ? -4.542 11.302 -23.281 1.00 93.25 387 ARG A N 1
ATOM 2993 C CA . ARG A 1 387 ? -3.406 10.396 -23.077 1.00 93.25 387 ARG A CA 1
ATOM 2994 C C . ARG A 1 387 ? -3.723 9.356 -22.014 1.00 93.25 387 ARG A C 1
ATOM 2996 O O . ARG A 1 387 ? -4.511 9.598 -21.100 1.00 93.25 387 ARG A O 1
ATOM 3003 N N . LEU A 1 388 ? -3.082 8.202 -22.132 1.00 95.06 388 LEU A N 1
ATOM 3004 C CA . LEU A 1 388 ? -2.997 7.217 -21.063 1.00 95.06 388 LEU A CA 1
ATOM 3005 C C . LEU A 1 388 ? -1.623 7.345 -20.424 1.00 95.06 388 LEU A C 1
ATOM 3007 O O . LEU A 1 388 ? -0.617 7.298 -21.123 1.00 95.06 388 LEU A O 1
ATOM 3011 N N . VAL A 1 389 ? -1.590 7.527 -19.113 1.00 94.38 389 VAL A N 1
ATOM 3012 C CA . VAL A 1 389 ? -0.370 7.792 -18.358 1.00 94.38 389 VAL A CA 1
ATOM 3013 C C . VAL A 1 389 ? -0.219 6.730 -17.281 1.00 94.38 389 VAL A C 1
ATOM 3015 O O . VAL A 1 389 ? -1.169 6.368 -16.585 1.00 94.38 389 VAL A O 1
ATOM 3018 N N . TYR A 1 390 ? 0.994 6.218 -17.137 1.00 95.06 390 TYR A N 1
ATOM 3019 C CA . TYR A 1 390 ? 1.376 5.300 -16.081 1.00 95.06 390 TYR A CA 1
ATOM 3020 C C . TYR A 1 390 ? 2.537 5.901 -15.294 1.00 95.06 390 TYR A C 1
ATOM 3022 O O . TYR A 1 390 ? 3.691 5.863 -15.719 1.00 95.06 390 TYR A O 1
ATOM 3030 N N . VAL A 1 391 ? 2.228 6.467 -14.128 1.00 93.81 391 VAL A N 1
ATOM 3031 C CA . VAL A 1 391 ? 3.229 7.098 -13.261 1.00 93.81 391 VAL A CA 1
ATOM 3032 C C . VAL A 1 391 ? 3.608 6.157 -12.119 1.00 93.81 391 VAL A C 1
ATOM 3034 O O . VAL A 1 391 ? 2.751 5.569 -11.446 1.00 93.81 391 VAL A O 1
ATOM 3037 N N . ARG A 1 392 ? 4.912 6.017 -11.877 1.00 94.50 392 ARG A N 1
ATOM 3038 C CA . ARG A 1 392 ? 5.478 5.257 -10.761 1.00 94.50 392 ARG A CA 1
ATOM 3039 C C . ARG A 1 392 ? 6.617 5.997 -10.091 1.00 94.50 392 ARG A C 1
ATOM 3041 O O . ARG A 1 392 ? 7.313 6.795 -10.698 1.00 94.50 392 ARG A O 1
ATOM 3048 N N . GLY A 1 393 ? 6.746 5.779 -8.788 1.00 94.69 393 GLY A N 1
ATOM 3049 C CA . GLY A 1 393 ? 7.803 6.380 -7.985 1.00 94.69 393 GLY A CA 1
ATOM 3050 C C . GLY A 1 393 ? 9.026 5.478 -7.916 1.00 94.69 393 GLY A C 1
ATOM 3051 O O . GLY A 1 393 ? 9.231 4.620 -8.774 1.00 94.69 393 GLY A O 1
ATOM 3052 N N . CYS A 1 394 ? 9.803 5.630 -6.847 1.00 95.38 394 CYS A N 1
ATOM 3053 C CA . CYS A 1 394 ? 10.825 4.655 -6.499 1.00 95.38 394 CYS A CA 1
ATOM 3054 C C . CYS A 1 394 ? 10.184 3.267 -6.318 1.00 95.38 394 CYS A C 1
ATOM 3056 O O . CYS A 1 394 ? 9.086 3.150 -5.760 1.00 95.38 394 CYS A O 1
ATOM 3058 N N . SER A 1 395 ? 10.871 2.224 -6.761 1.00 95.38 395 SER A N 1
ATOM 3059 C CA . SER A 1 395 ? 10.577 0.816 -6.517 1.00 95.38 395 SER A CA 1
ATOM 3060 C C . SER A 1 395 ? 11.269 0.290 -5.259 1.00 95.38 395 SER A C 1
ATOM 3062 O O . SER A 1 395 ? 10.739 -0.584 -4.592 1.00 95.38 395 SER A O 1
ATOM 3064 N N . SER A 1 396 ? 12.377 0.895 -4.836 1.00 95.44 396 SER A N 1
ATOM 3065 C CA . SER A 1 396 ? 13.160 0.477 -3.670 1.00 95.44 396 SER A CA 1
ATOM 3066 C C . SER A 1 396 ? 13.864 1.671 -3.021 1.00 95.44 396 SER A C 1
ATOM 3068 O O . SER A 1 396 ? 14.038 2.711 -3.654 1.00 95.44 396 SER A O 1
ATOM 3070 N N . GLY A 1 397 ? 14.290 1.550 -1.758 1.00 93.62 397 GLY A N 1
ATOM 3071 C CA . GLY A 1 397 ? 15.247 2.495 -1.178 1.00 93.62 397 GLY A CA 1
ATOM 3072 C C . GLY A 1 397 ? 16.624 2.416 -1.840 1.00 93.62 397 GLY A C 1
ATOM 3073 O O . GLY A 1 397 ? 17.387 3.370 -1.754 1.00 93.62 397 GLY A O 1
ATOM 3074 N N . ARG A 1 398 ? 16.909 1.325 -2.562 1.00 96.25 398 ARG A N 1
ATOM 3075 C CA . ARG A 1 398 ? 18.167 1.089 -3.283 1.00 96.25 398 ARG A CA 1
ATOM 3076 C C . ARG A 1 398 ? 18.147 1.490 -4.760 1.00 96.25 398 ARG A C 1
ATOM 3078 O O . ARG A 1 398 ? 19.077 1.162 -5.491 1.00 96.25 398 ARG A O 1
ATOM 3085 N N . ASP A 1 399 ? 17.112 2.189 -5.229 1.00 96.88 399 ASP A N 1
ATOM 3086 C CA . ASP A 1 399 ? 17.014 2.582 -6.645 1.00 96.88 399 ASP A CA 1
ATOM 3087 C C . ASP A 1 399 ? 18.156 3.507 -7.091 1.00 96.88 399 ASP A C 1
ATOM 3089 O O . ASP A 1 399 ? 18.494 3.543 -8.271 1.00 96.88 399 ASP A O 1
ATOM 3093 N N . ARG A 1 400 ? 18.764 4.250 -6.157 1.00 97.00 400 ARG A N 1
ATOM 3094 C CA . ARG A 1 400 ? 19.954 5.060 -6.437 1.00 97.00 400 ARG A CA 1
ATOM 3095 C C . ARG A 1 400 ? 21.156 4.187 -6.798 1.00 97.00 400 ARG A C 1
ATOM 3097 O O . ARG A 1 400 ? 21.926 4.553 -7.679 1.00 97.00 400 ARG A 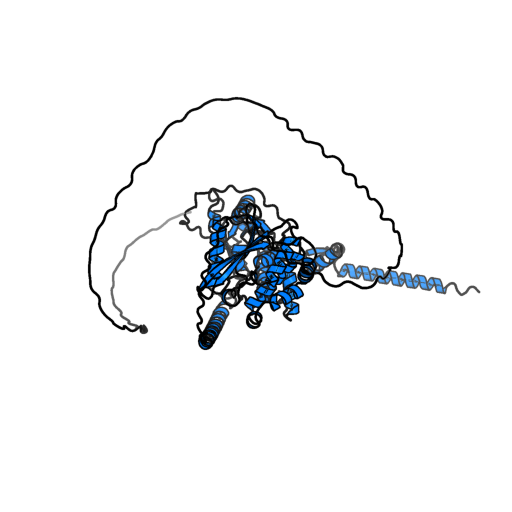O 1
ATOM 3104 N N . GLU A 1 401 ? 21.329 3.062 -6.108 1.00 97.19 401 GLU A N 1
ATOM 3105 C CA . GLU A 1 401 ? 22.448 2.144 -6.312 1.00 97.19 401 GLU A CA 1
ATOM 3106 C C . GLU A 1 401 ? 22.222 1.140 -7.450 1.00 97.19 401 GLU A C 1
ATOM 3108 O O . GLU A 1 401 ? 23.171 0.827 -8.167 1.00 97.19 401 GLU A O 1
ATOM 3113 N N . TYR A 1 402 ? 20.998 0.630 -7.612 1.00 97.75 402 TYR A N 1
ATOM 3114 C CA . TYR A 1 402 ? 20.698 -0.477 -8.535 1.00 97.75 402 TYR A CA 1
ATOM 3115 C C . TYR A 1 402 ? 19.749 -0.111 -9.680 1.00 97.75 402 TYR A C 1
ATOM 3117 O O . TYR A 1 402 ? 19.474 -0.944 -10.538 1.00 97.75 402 TYR A O 1
ATOM 3125 N N . GLY A 1 403 ? 19.265 1.130 -9.723 1.00 97.50 403 GLY A N 1
ATOM 3126 C CA . GLY A 1 403 ? 18.260 1.568 -10.684 1.00 97.50 403 GLY A CA 1
ATOM 3127 C C . GLY A 1 403 ? 16.839 1.199 -10.259 1.00 97.50 403 GLY A C 1
ATOM 3128 O O . GLY A 1 403 ? 16.603 0.296 -9.453 1.00 97.50 403 GLY A O 1
ATOM 3129 N N . ASN A 1 404 ? 15.868 1.921 -10.810 1.00 98.00 404 ASN A N 1
ATOM 3130 C CA . ASN A 1 404 ? 14.456 1.685 -10.539 1.00 98.00 404 ASN A CA 1
ATOM 3131 C C . ASN A 1 404 ? 13.971 0.436 -11.291 1.00 98.00 404 ASN A C 1
ATOM 3133 O O . ASN A 1 404 ? 14.099 0.359 -12.514 1.00 98.00 404 ASN A O 1
ATOM 3137 N N . LEU A 1 405 ? 13.353 -0.516 -10.582 1.00 98.12 405 LEU A N 1
ATOM 3138 C CA . LEU A 1 405 ? 12.842 -1.765 -11.158 1.00 98.12 405 LEU A CA 1
ATOM 3139 C C . LEU A 1 405 ? 11.827 -1.529 -12.285 1.00 98.12 405 LEU A C 1
ATOM 3141 O O . LEU A 1 405 ? 11.678 -2.366 -13.173 1.00 98.12 405 LEU A O 1
ATOM 3145 N N . HIS A 1 406 ? 11.133 -0.387 -12.288 1.00 97.44 406 HIS A N 1
ATOM 3146 C CA . HIS A 1 406 ? 10.205 -0.044 -13.364 1.00 97.44 406 HIS A CA 1
ATOM 3147 C C . HIS A 1 406 ? 10.895 0.172 -14.718 1.00 97.44 406 HIS A C 1
ATOM 3149 O O . HIS A 1 406 ? 10.244 -0.033 -15.745 1.00 97.44 406 HIS A O 1
ATOM 3155 N N . GLY A 1 407 ? 12.185 0.518 -14.729 1.00 97.06 407 GLY A N 1
ATOM 3156 C CA . GLY A 1 407 ? 12.978 0.698 -15.944 1.00 97.06 407 GLY A CA 1
ATOM 3157 C C . GLY A 1 407 ? 13.524 -0.597 -16.552 1.00 97.06 407 GLY A C 1
ATOM 3158 O O . GLY A 1 407 ? 14.011 -0.559 -17.679 1.00 97.06 407 GLY A O 1
ATOM 3159 N N . LEU A 1 408 ? 13.431 -1.736 -15.854 1.00 97.88 408 LEU A N 1
ATOM 3160 C CA . LEU A 1 408 ? 13.985 -3.003 -16.340 1.00 97.88 408 LEU A CA 1
ATOM 3161 C C . LEU A 1 408 ? 13.260 -3.496 -17.605 1.00 97.88 408 LEU A C 1
ATOM 3163 O O . LEU A 1 408 ? 12.022 -3.476 -17.626 1.00 97.88 408 LEU A O 1
ATOM 3167 N N . PRO A 1 409 ? 13.984 -3.995 -18.626 1.00 97.31 409 PRO A N 1
ATOM 3168 C CA . PRO A 1 409 ? 13.392 -4.443 -19.887 1.00 97.31 409 PRO A CA 1
ATOM 3169 C C . PRO A 1 409 ? 12.229 -5.427 -19.710 1.00 97.31 409 PRO A C 1
ATOM 3171 O O . PRO A 1 409 ? 11.144 -5.188 -20.245 1.00 97.31 409 PRO A O 1
ATOM 3174 N N . ARG A 1 410 ? 12.401 -6.478 -18.898 1.00 97.38 410 ARG A N 1
ATOM 3175 C CA . ARG A 1 410 ? 11.367 -7.494 -18.666 1.00 97.38 410 ARG A CA 1
ATOM 3176 C C . ARG A 1 410 ? 10.145 -6.935 -17.948 1.00 97.38 410 ARG A C 1
ATOM 3178 O O . ARG A 1 410 ? 9.015 -7.274 -18.282 1.00 97.38 410 ARG A O 1
ATOM 3185 N N . VAL A 1 411 ? 10.343 -6.032 -16.989 1.00 97.81 411 VAL A N 1
ATOM 3186 C CA . VAL A 1 411 ? 9.229 -5.392 -16.273 1.00 97.81 411 VAL A CA 1
ATOM 3187 C C . VAL A 1 411 ? 8.431 -4.495 -17.226 1.00 97.81 411 VAL A C 1
ATOM 3189 O O . VAL A 1 411 ? 7.202 -4.466 -17.157 1.00 97.81 411 VAL A O 1
ATOM 3192 N N . ARG A 1 412 ? 9.099 -3.775 -18.136 1.00 96.69 412 ARG A N 1
ATOM 3193 C CA . ARG A 1 412 ? 8.430 -2.976 -19.176 1.00 96.69 412 ARG A CA 1
ATOM 3194 C C . ARG A 1 412 ? 7.616 -3.855 -20.123 1.00 96.69 412 ARG A C 1
ATOM 3196 O O . ARG A 1 412 ? 6.469 -3.529 -20.417 1.00 96.69 412 ARG A O 1
ATOM 3203 N N . GLU A 1 413 ? 8.179 -4.975 -20.565 1.00 96.31 413 GLU A N 1
ATOM 3204 C CA . GLU A 1 413 ? 7.487 -5.963 -21.399 1.00 96.31 413 GLU A CA 1
ATOM 3205 C C . GLU A 1 413 ? 6.229 -6.509 -20.706 1.00 96.31 413 GLU A C 1
ATOM 3207 O O . GLU A 1 413 ? 5.142 -6.489 -21.283 1.00 96.31 413 GLU A O 1
ATOM 3212 N N . PHE A 1 414 ? 6.350 -6.896 -19.433 1.00 97.44 414 PHE A N 1
ATOM 3213 C CA . PHE A 1 414 ? 5.234 -7.365 -18.610 1.00 97.44 414 PHE A CA 1
ATOM 3214 C C . PHE A 1 414 ? 4.116 -6.327 -18.502 1.00 97.44 414 PHE A C 1
ATOM 3216 O O . PHE A 1 414 ? 2.945 -6.658 -18.685 1.00 97.44 414 PHE A O 1
ATOM 3223 N N . ARG A 1 415 ? 4.450 -5.054 -18.263 1.00 96.69 415 ARG A N 1
ATOM 3224 C CA . ARG A 1 415 ? 3.443 -3.984 -18.214 1.00 96.69 415 ARG A CA 1
ATOM 3225 C C . ARG A 1 415 ? 2.754 -3.757 -19.553 1.00 96.69 415 ARG A C 1
ATOM 3227 O O . ARG A 1 415 ? 1.540 -3.608 -19.567 1.00 96.69 415 ARG A O 1
ATOM 3234 N N . ARG A 1 416 ? 3.484 -3.776 -20.672 1.00 95.62 416 ARG A N 1
ATOM 3235 C CA . ARG A 1 416 ? 2.885 -3.632 -22.013 1.00 95.62 416 ARG A CA 1
ATOM 3236 C C . ARG A 1 416 ? 1.889 -4.752 -22.311 1.00 95.62 416 ARG A C 1
ATOM 3238 O O . ARG A 1 416 ? 0.794 -4.464 -22.792 1.00 95.62 416 ARG A O 1
ATOM 3245 N N . ALA A 1 417 ? 2.231 -5.993 -21.958 1.00 95.44 417 ALA A N 1
ATOM 3246 C CA . ALA A 1 417 ? 1.309 -7.122 -22.058 1.00 95.44 417 ALA A CA 1
ATOM 3247 C C . ALA A 1 417 ? 0.052 -6.900 -21.197 1.00 95.44 417 ALA A C 1
ATOM 3249 O O . ALA A 1 417 ? -1.063 -7.089 -21.680 1.00 95.44 417 ALA A O 1
ATOM 3250 N N . LEU A 1 418 ? 0.214 -6.420 -19.957 1.00 95.75 418 LEU A N 1
ATOM 3251 C CA . LEU A 1 418 ? -0.901 -6.100 -19.059 1.00 95.75 418 LEU A CA 1
ATOM 3252 C C . LEU A 1 418 ? -1.771 -4.942 -19.566 1.00 95.75 418 LEU A C 1
ATOM 3254 O O . LEU A 1 418 ? -2.992 -5.007 -19.447 1.00 95.75 418 LEU A O 1
ATOM 3258 N N . PHE A 1 419 ? -1.182 -3.900 -20.158 1.00 95.06 419 PHE A N 1
ATOM 3259 C CA . PHE A 1 419 ? -1.935 -2.798 -20.763 1.00 95.06 419 PHE A CA 1
ATOM 3260 C C . PHE A 1 419 ? -2.804 -3.306 -21.914 1.00 95.06 419 PHE A C 1
ATOM 3262 O O . PHE A 1 419 ? -4.002 -3.031 -21.927 1.00 95.06 419 PHE A O 1
ATOM 3269 N N . SER A 1 420 ? -2.223 -4.116 -22.807 1.00 93.44 420 SER A N 1
ATOM 3270 C CA . SER A 1 420 ? -2.950 -4.766 -23.903 1.00 93.44 420 SER A CA 1
ATOM 3271 C C . SER A 1 420 ? -4.057 -5.681 -23.369 1.00 93.44 420 SER A C 1
ATOM 3273 O O . SER A 1 420 ? -5.181 -5.642 -23.859 1.00 93.44 420 SER A O 1
ATOM 3275 N N . PHE A 1 421 ? -3.778 -6.468 -22.323 1.00 92.12 421 PHE A N 1
ATOM 3276 C CA . PHE A 1 421 ? -4.738 -7.379 -21.691 1.00 92.12 421 PHE A CA 1
ATOM 3277 C C . PHE A 1 421 ? -5.929 -6.650 -21.054 1.00 92.12 421 PHE A C 1
ATOM 3279 O O . PHE A 1 421 ? -7.071 -7.075 -21.221 1.00 92.12 421 PHE A O 1
ATOM 3286 N N . HIS A 1 422 ? -5.679 -5.557 -20.332 1.00 90.25 422 HIS A N 1
ATOM 3287 C CA . HIS A 1 422 ? -6.726 -4.810 -19.638 1.00 90.25 422 HIS A CA 1
ATOM 3288 C C . HIS A 1 422 ? -7.609 -3.990 -20.577 1.00 90.25 422 HIS A C 1
ATOM 3290 O O . HIS A 1 422 ? -8.788 -3.802 -20.275 1.00 90.25 422 HIS A O 1
ATOM 3296 N N . ASP A 1 423 ? -7.057 -3.497 -21.684 1.00 89.38 423 ASP A N 1
ATOM 3297 C CA . ASP A 1 423 ? -7.804 -2.744 -22.681 1.00 89.38 423 ASP A CA 1
ATOM 3298 C C . ASP A 1 423 ? -7.143 -2.878 -24.064 1.00 89.38 423 ASP A C 1
ATOM 3300 O O . ASP A 1 423 ? -6.131 -2.252 -24.372 1.00 89.38 423 ASP A O 1
ATOM 3304 N N . SER A 1 424 ? -7.768 -3.689 -24.924 1.00 85.38 424 SER A N 1
ATOM 3305 C CA . SER A 1 424 ? -7.321 -3.940 -26.303 1.00 85.38 424 SER A CA 1
ATOM 3306 C C . SER A 1 424 ? -7.253 -2.689 -27.187 1.00 85.38 424 SER A C 1
ATOM 3308 O O . SER A 1 424 ? -6.627 -2.726 -28.243 1.00 85.38 424 SER A O 1
ATOM 3310 N N . SER A 1 425 ? -7.920 -1.600 -26.784 1.00 87.81 425 SER A N 1
ATOM 3311 C CA . SER A 1 425 ? -7.966 -0.344 -27.537 1.00 87.81 425 SER A CA 1
ATOM 3312 C C . SER A 1 425 ? -6.820 0.611 -27.196 1.00 87.81 425 SER A C 1
ATOM 3314 O O . SER A 1 425 ? -6.675 1.658 -27.832 1.00 87.81 425 SER A O 1
ATOM 3316 N N . VAL A 1 426 ? -5.994 0.269 -26.203 1.00 87.56 426 VAL A N 1
ATOM 3317 C CA . VAL A 1 426 ? -4.831 1.068 -25.815 1.00 87.56 426 VAL A CA 1
ATOM 3318 C C . VAL A 1 426 ? -3.802 1.023 -26.938 1.00 87.56 426 VAL A C 1
ATOM 3320 O O . VAL A 1 426 ? -3.204 -0.015 -27.193 1.00 87.56 426 VAL A O 1
ATOM 3323 N N . GLY A 1 427 ? -3.586 2.161 -27.602 1.00 91.19 427 GLY A N 1
ATOM 3324 C CA . GLY A 1 427 ? -2.545 2.305 -28.624 1.00 91.19 427 GLY A CA 1
ATOM 3325 C C . GLY A 1 427 ? -1.173 2.630 -28.032 1.00 91.19 427 GLY A C 1
ATOM 3326 O O . GLY A 1 427 ? -0.175 2.003 -28.381 1.00 91.19 427 GLY A O 1
ATOM 3327 N N . SER A 1 428 ? -1.110 3.590 -27.107 1.00 95.75 428 SER A N 1
ATOM 3328 C CA . SER A 1 428 ? 0.121 3.964 -26.408 1.00 95.75 428 SER A CA 1
ATOM 3329 C C . SER A 1 428 ? -0.144 4.384 -24.963 1.00 95.75 428 SER A C 1
ATOM 3331 O O . SER A 1 428 ? -1.257 4.775 -24.600 1.00 95.75 428 SER A O 1
ATOM 3333 N N . VAL A 1 429 ? 0.889 4.267 -24.128 1.00 96.69 429 VAL A N 1
ATOM 3334 C CA . VAL A 1 429 ? 0.897 4.711 -22.730 1.00 96.69 429 VAL A CA 1
ATOM 3335 C C . VAL A 1 429 ? 2.160 5.534 -22.483 1.00 96.69 429 VAL A C 1
ATOM 3337 O O . VAL A 1 429 ? 3.252 5.116 -22.848 1.00 96.69 429 VAL A O 1
ATOM 3340 N N . GLU A 1 430 ? 2.033 6.693 -21.850 1.00 97.31 430 GLU A N 1
ATOM 3341 C CA . GLU A 1 430 ? 3.162 7.493 -21.371 1.00 97.31 430 GLU A CA 1
ATOM 3342 C C . GLU A 1 430 ? 3.608 6.945 -20.006 1.00 97.31 430 GLU A C 1
ATOM 3344 O O . GLU A 1 430 ? 2.909 7.096 -19.003 1.00 97.31 430 GLU A O 1
ATOM 3349 N N . GLU A 1 431 ? 4.748 6.255 -19.951 1.00 97.00 431 GLU A N 1
ATOM 3350 C CA . GLU A 1 431 ? 5.321 5.761 -18.698 1.00 97.00 431 GLU A CA 1
ATOM 3351 C C . GLU A 1 431 ? 6.237 6.818 -18.082 1.00 97.00 431 GLU A C 1
ATOM 3353 O O . GLU A 1 431 ? 7.137 7.330 -18.745 1.00 97.00 431 GLU A O 1
ATOM 3358 N N . THR A 1 432 ? 6.037 7.118 -16.796 1.00 96.56 432 THR A N 1
ATOM 3359 C CA . THR A 1 432 ? 6.863 8.074 -16.049 1.00 96.56 432 THR A CA 1
ATOM 3360 C C . THR A 1 432 ? 7.382 7.471 -14.747 1.00 96.56 432 THR A C 1
ATOM 3362 O O . THR A 1 432 ? 6.585 7.035 -13.914 1.00 96.56 432 THR A O 1
ATOM 3365 N N . PHE A 1 433 ? 8.700 7.478 -14.530 1.00 97.19 433 PHE A N 1
ATOM 3366 C CA . PHE A 1 433 ? 9.317 7.038 -13.270 1.00 97.19 433 PHE A CA 1
ATOM 3367 C C . PHE A 1 433 ? 10.689 7.685 -13.013 1.00 97.19 433 PHE A C 1
ATOM 3369 O O . PHE A 1 433 ? 11.377 8.066 -13.961 1.00 97.19 433 PHE A O 1
ATOM 3376 N N . PRO A 1 434 ? 11.110 7.839 -11.741 1.00 97.69 434 PRO A N 1
ATOM 3377 C CA . PRO A 1 434 ? 12.391 8.449 -11.415 1.00 97.69 434 PRO A CA 1
ATOM 3378 C C . PRO A 1 434 ? 13.537 7.449 -11.595 1.00 97.69 434 PRO A C 1
ATOM 3380 O O . PRO A 1 434 ? 13.416 6.274 -11.240 1.00 97.69 434 PRO A O 1
ATOM 3383 N N . MET A 1 435 ? 14.662 7.949 -12.088 1.00 97.94 435 MET A N 1
ATOM 3384 C CA . MET A 1 435 ? 15.949 7.276 -12.217 1.00 97.94 435 MET A CA 1
ATOM 3385 C C . MET A 1 435 ? 17.039 8.158 -11.610 1.00 97.94 435 MET A C 1
ATOM 3387 O O . MET A 1 435 ? 16.961 9.387 -11.651 1.00 97.94 435 MET A O 1
ATOM 3391 N N . TRP A 1 436 ? 18.070 7.538 -11.044 1.00 98.00 436 TRP A N 1
ATOM 3392 C CA . TRP A 1 436 ? 19.240 8.267 -10.570 1.00 98.00 436 TRP A CA 1
ATOM 3393 C C . TRP A 1 436 ? 20.227 8.467 -11.718 1.00 98.00 436 TRP A C 1
ATOM 3395 O O . TRP A 1 436 ? 20.668 7.490 -12.323 1.00 98.00 436 TRP A O 1
ATOM 3405 N N . ASN A 1 437 ? 20.590 9.716 -12.001 1.00 97.88 437 ASN A N 1
ATOM 3406 C CA . ASN A 1 437 ? 21.670 10.026 -12.925 1.00 97.88 437 ASN A CA 1
ATOM 3407 C C . ASN A 1 437 ? 22.973 10.171 -12.125 1.00 97.88 437 ASN A C 1
ATOM 3409 O O . ASN A 1 437 ? 23.124 11.084 -11.312 1.00 97.88 437 ASN A O 1
ATOM 3413 N N . ALA A 1 438 ? 23.900 9.233 -12.326 1.00 96.50 438 ALA A N 1
ATOM 3414 C CA . ALA A 1 438 ? 25.169 9.201 -11.604 1.00 96.50 438 ALA A CA 1
ATOM 3415 C C . ALA A 1 438 ? 26.153 10.294 -12.052 1.00 96.50 438 ALA A C 1
ATOM 3417 O O . ALA A 1 438 ? 27.006 10.677 -11.260 1.00 96.50 438 ALA A O 1
ATOM 3418 N N . GLU A 1 439 ? 26.030 10.797 -13.282 1.00 97.38 439 GLU A N 1
ATOM 3419 C CA . GLU A 1 439 ? 26.908 11.837 -13.830 1.00 97.38 439 GLU A CA 1
ATOM 3420 C C . GLU A 1 439 ? 26.550 13.213 -13.266 1.00 97.38 439 GLU A C 1
ATOM 3422 O O . GLU A 1 439 ? 27.427 13.986 -12.891 1.00 97.38 439 GLU A O 1
ATOM 3427 N N . THR A 1 440 ? 25.252 13.512 -13.169 1.00 97.50 440 THR A N 1
ATOM 3428 C CA . THR A 1 440 ? 24.761 14.804 -12.667 1.00 97.50 440 THR A CA 1
ATOM 3429 C C . THR A 1 440 ? 24.438 14.794 -11.176 1.00 97.50 440 THR A C 1
ATOM 3431 O O . THR A 1 440 ? 24.123 15.843 -10.622 1.00 97.50 440 THR A O 1
ATOM 3434 N N . GLU A 1 441 ? 24.464 13.625 -10.531 1.00 96.94 441 GLU A N 1
ATOM 3435 C CA . GLU A 1 441 ? 24.005 13.404 -9.153 1.00 96.94 441 GLU A CA 1
ATOM 3436 C C . GLU A 1 441 ? 22.595 13.958 -8.877 1.00 96.94 441 GLU A C 1
ATOM 3438 O O . GLU A 1 441 ? 22.274 14.450 -7.789 1.00 96.94 441 GLU A O 1
ATOM 3443 N N . THR A 1 442 ? 21.719 13.874 -9.878 1.00 97.81 442 THR A N 1
ATOM 3444 C CA . THR A 1 442 ? 20.332 14.332 -9.784 1.00 97.81 442 THR A CA 1
ATOM 3445 C C . THR A 1 442 ? 19.347 13.210 -10.080 1.00 97.81 442 THR A C 1
ATOM 3447 O O . THR A 1 442 ? 19.665 12.183 -10.680 1.00 97.81 442 THR A O 1
ATOM 3450 N N . VAL A 1 443 ? 18.109 13.409 -9.628 1.00 98.38 443 VAL A N 1
ATOM 3451 C CA . VAL A 1 443 ? 16.990 12.544 -10.001 1.00 98.38 443 VAL A CA 1
ATOM 3452 C C . VAL A 1 443 ? 16.488 12.994 -11.367 1.00 98.38 443 VAL A C 1
ATOM 3454 O O . VAL A 1 443 ? 16.098 14.149 -11.531 1.00 98.38 443 VAL A O 1
ATOM 3457 N N . GLN A 1 444 ? 16.490 12.080 -12.329 1.00 98.12 444 GLN A N 1
ATOM 3458 C CA . GLN A 1 444 ? 15.939 12.273 -13.661 1.00 98.12 444 GLN A CA 1
ATOM 3459 C C . GLN A 1 444 ? 14.622 11.509 -13.769 1.00 98.12 444 GLN A C 1
ATOM 3461 O O . GLN A 1 444 ? 14.569 10.308 -13.521 1.00 98.12 444 GLN A O 1
ATOM 3466 N N . TRP A 1 445 ? 13.553 12.187 -14.169 1.00 97.88 445 TRP A N 1
ATOM 3467 C CA . TRP A 1 445 ? 12.295 11.520 -14.486 1.00 97.88 445 TRP A CA 1
ATOM 3468 C C . TRP A 1 445 ? 12.333 11.047 -15.932 1.00 97.88 445 TRP A C 1
ATOM 3470 O O . TRP A 1 445 ? 12.362 11.857 -16.857 1.00 97.88 445 TRP A O 1
ATOM 3480 N N . VAL A 1 446 ? 12.355 9.731 -16.118 1.00 97.31 446 VAL A N 1
ATOM 3481 C CA . VAL A 1 446 ? 12.164 9.116 -17.430 1.00 97.31 446 VAL A CA 1
ATOM 3482 C C . VAL A 1 446 ? 10.693 9.269 -17.782 1.00 97.31 446 VAL A C 1
ATOM 3484 O O . VAL A 1 446 ? 9.842 8.906 -16.973 1.00 97.31 446 VAL A O 1
ATOM 3487 N N . CYS A 1 447 ? 10.410 9.829 -18.957 1.00 97.00 447 CYS A N 1
ATOM 3488 C CA . CYS A 1 447 ? 9.074 9.958 -19.526 1.00 97.00 447 CYS A CA 1
ATOM 3489 C C . CYS A 1 447 ? 9.129 9.440 -20.963 1.00 97.00 447 CYS A C 1
ATOM 3491 O O . CYS A 1 447 ? 9.766 10.051 -21.821 1.00 97.00 447 CYS A O 1
ATOM 3493 N N . GLU A 1 448 ? 8.526 8.279 -21.201 1.00 96.62 448 GLU A N 1
ATOM 3494 C CA . GLU A 1 448 ? 8.603 7.584 -22.483 1.00 96.62 448 GLU A CA 1
ATOM 3495 C C . GLU A 1 448 ? 7.216 7.130 -22.928 1.00 96.62 448 GLU A C 1
ATOM 3497 O O . GLU A 1 448 ? 6.478 6.503 -22.169 1.00 96.62 448 GLU A O 1
ATOM 3502 N N . GLU A 1 449 ? 6.878 7.395 -24.187 1.00 96.75 449 GLU A N 1
ATOM 3503 C CA . GLU A 1 449 ? 5.693 6.817 -24.811 1.00 96.75 449 GLU A CA 1
ATOM 3504 C C . GLU A 1 449 ? 5.994 5.378 -25.244 1.00 96.75 449 GLU A C 1
ATOM 3506 O O . GLU A 1 449 ? 6.908 5.117 -26.029 1.00 96.75 449 GLU A O 1
ATOM 3511 N N . VAL A 1 450 ? 5.225 4.422 -24.723 1.00 94.38 450 VAL A N 1
ATOM 3512 C CA . VAL A 1 450 ? 5.314 3.014 -25.105 1.00 94.38 450 VAL A CA 1
ATOM 3513 C C . VAL A 1 450 ? 4.114 2.628 -25.955 1.00 94.38 450 VAL A C 1
ATOM 3515 O O . VAL A 1 450 ? 2.968 2.772 -25.537 1.00 94.38 450 VAL A O 1
ATOM 3518 N N . VAL A 1 451 ? 4.381 2.113 -27.155 1.00 93.06 451 VAL A N 1
ATOM 3519 C CA . VAL A 1 451 ? 3.344 1.554 -28.028 1.00 93.06 451 VAL A CA 1
ATOM 3520 C C . VAL A 1 451 ? 2.902 0.208 -27.462 1.00 93.06 451 VAL A C 1
ATOM 3522 O O . VAL A 1 451 ? 3.728 -0.672 -27.199 1.00 93.06 451 VAL A O 1
ATOM 3525 N N . VAL A 1 452 ? 1.597 0.056 -27.265 1.00 89.69 452 VAL A N 1
ATOM 3526 C CA . VAL A 1 452 ? 0.970 -1.190 -26.832 1.00 89.69 452 VAL A CA 1
ATOM 3527 C C . VAL A 1 452 ? 0.553 -1.933 -28.098 1.00 89.69 452 VAL A C 1
ATOM 3529 O O . VAL A 1 452 ? -0.293 -1.475 -28.860 1.00 89.69 452 VAL A O 1
ATOM 3532 N N . GLY A 1 453 ? 1.228 -3.048 -28.381 1.00 83.25 453 GLY A N 1
ATOM 3533 C CA . GLY A 1 453 ? 0.928 -3.860 -29.560 1.00 83.25 453 GLY A CA 1
ATOM 3534 C C . GLY A 1 453 ? -0.484 -4.467 -29.499 1.00 83.25 453 GLY A C 1
ATOM 3535 O O . GLY A 1 453 ? -1.040 -4.607 -28.401 1.00 83.25 453 GLY A O 1
ATOM 3536 N N . PRO A 1 454 ? -1.054 -4.868 -30.652 1.00 78.00 454 PRO A N 1
ATOM 3537 C CA . PRO A 1 454 ? -2.370 -5.499 -30.701 1.00 78.00 454 PRO A CA 1
ATOM 3538 C C . PRO A 1 454 ? -2.412 -6.759 -29.828 1.00 78.00 454 PRO A C 1
ATOM 3540 O O . PRO A 1 454 ? -1.400 -7.439 -29.647 1.00 78.00 454 PRO A O 1
ATOM 3543 N N . GLN A 1 455 ? -3.590 -7.081 -29.287 1.00 70.88 455 GLN A N 1
ATOM 3544 C CA . GLN A 1 455 ? -3.781 -8.324 -28.538 1.00 70.88 455 GLN A CA 1
ATOM 3545 C C . GLN A 1 455 ? -3.490 -9.543 -29.433 1.00 70.88 455 GLN A C 1
ATOM 3547 O O . GLN A 1 455 ? -4.012 -9.644 -30.542 1.00 70.88 455 GLN A O 1
ATOM 3552 N N . GLY A 1 456 ? -2.691 -10.490 -28.931 1.00 68.81 456 GLY A N 1
ATOM 3553 C CA . GLY A 1 456 ? -2.371 -11.755 -29.606 1.00 68.81 456 GLY A CA 1
ATOM 3554 C C . GLY A 1 456 ? -0.882 -11.951 -29.918 1.00 68.81 456 GLY A C 1
ATOM 3555 O O . GLY A 1 456 ? -0.070 -11.042 -29.775 1.00 68.81 456 GLY A O 1
ATOM 3556 N N . GLY A 1 457 ? -0.514 -13.177 -30.307 1.00 78.31 457 GLY A N 1
ATOM 3557 C CA . GLY A 1 457 ? 0.856 -13.545 -30.686 1.00 78.31 457 GLY A CA 1
ATOM 3558 C C . GLY A 1 457 ? 1.853 -13.480 -29.523 1.00 78.31 457 GLY A C 1
ATOM 3559 O O . GLY A 1 457 ? 1.806 -14.307 -28.612 1.00 78.31 457 GLY A O 1
ATOM 3560 N N . GLU A 1 458 ? 2.751 -12.494 -29.569 1.00 81.44 458 GLU A N 1
ATOM 3561 C CA . GLU A 1 458 ? 3.902 -12.341 -28.665 1.00 81.44 458 GLU A CA 1
ATOM 3562 C C . GLU A 1 458 ? 3.491 -12.167 -27.196 1.00 81.44 458 GLU A C 1
ATOM 3564 O O . GLU A 1 458 ? 4.098 -12.764 -26.303 1.00 81.44 458 GLU A O 1
ATOM 3569 N N . TRP A 1 459 ? 2.398 -11.442 -26.928 1.00 91.81 459 TRP A N 1
ATOM 3570 C CA . TRP A 1 459 ? 1.938 -11.218 -25.554 1.00 91.81 459 TRP A CA 1
ATOM 3571 C C . TRP A 1 459 ? 1.406 -12.478 -24.876 1.00 91.81 459 TRP A C 1
ATOM 3573 O O . TRP A 1 459 ? 1.391 -12.536 -23.650 1.00 91.81 459 TRP A O 1
ATOM 3583 N N . SER A 1 460 ? 1.003 -13.506 -25.634 1.00 91.56 460 SER A N 1
ATOM 3584 C CA . SER A 1 460 ? 0.486 -14.742 -25.038 1.00 91.56 460 SER A CA 1
ATOM 3585 C C . SER A 1 460 ? 1.552 -15.438 -24.195 1.00 91.56 460 SER A C 1
ATOM 3587 O O . SER A 1 460 ? 1.260 -15.852 -23.079 1.00 91.56 460 SER A O 1
ATOM 3589 N N . ALA A 1 461 ? 2.789 -15.529 -24.693 1.00 94.25 461 ALA A N 1
ATOM 3590 C CA . ALA A 1 461 ? 3.887 -16.145 -23.951 1.00 94.25 461 ALA A CA 1
ATOM 3591 C C . ALA A 1 461 ? 4.226 -15.343 -22.684 1.00 94.25 461 ALA A C 1
ATOM 3593 O O . ALA A 1 461 ? 4.427 -15.916 -21.616 1.00 94.25 461 ALA A O 1
ATOM 3594 N N . VAL A 1 462 ? 4.213 -14.011 -22.788 1.00 96.19 462 VAL A N 1
ATOM 3595 C CA . VAL A 1 462 ? 4.446 -13.106 -21.655 1.00 96.19 462 VAL A CA 1
ATOM 3596 C C . VAL A 1 462 ? 3.364 -13.262 -20.582 1.00 96.19 462 VAL A C 1
ATOM 3598 O O . VAL A 1 462 ? 3.670 -13.349 -19.393 1.00 96.19 462 VAL A O 1
ATOM 3601 N N . MET A 1 463 ? 2.096 -13.347 -20.988 1.00 95.94 463 MET A N 1
ATOM 3602 C CA . MET A 1 463 ? 0.976 -13.539 -20.067 1.00 95.94 463 MET A CA 1
ATOM 3603 C C . MET A 1 463 ? 1.010 -14.908 -19.378 1.00 95.94 463 MET A C 1
ATOM 3605 O O . MET A 1 463 ? 0.632 -14.992 -18.213 1.00 95.94 463 MET A O 1
ATOM 3609 N N . GLU A 1 464 ? 1.493 -15.965 -20.040 1.00 95.94 464 GLU A N 1
ATOM 3610 C CA . GLU A 1 464 ? 1.703 -17.261 -19.378 1.00 95.94 464 GLU A CA 1
ATOM 3611 C C . GLU A 1 464 ? 2.755 -17.174 -18.266 1.00 95.94 464 GLU A C 1
ATOM 3613 O O . GLU A 1 464 ? 2.543 -17.727 -17.189 1.00 95.94 464 GLU A O 1
ATOM 3618 N N . VAL A 1 465 ? 3.840 -16.416 -18.469 1.00 97.62 465 VAL A N 1
ATOM 3619 C CA . VAL A 1 465 ? 4.822 -16.154 -17.401 1.00 97.62 465 VAL A CA 1
ATOM 3620 C C . VAL A 1 465 ? 4.177 -15.381 -16.249 1.00 97.62 465 VAL A C 1
ATOM 3622 O O . VAL A 1 465 ? 4.371 -15.739 -15.089 1.00 97.62 465 VAL A O 1
ATOM 3625 N N . LEU A 1 466 ? 3.364 -14.364 -16.553 1.00 97.19 466 LEU A N 1
ATOM 3626 C CA . LEU A 1 466 ? 2.689 -13.541 -15.543 1.00 97.19 466 LEU A CA 1
ATOM 3627 C C . LEU A 1 466 ? 1.683 -14.315 -14.679 1.00 97.19 466 LEU A C 1
ATOM 3629 O O . LEU A 1 466 ? 1.478 -13.973 -13.512 1.00 97.19 466 LEU A O 1
ATOM 3633 N N . LYS A 1 467 ? 1.091 -15.392 -15.204 1.00 96.75 467 LYS A N 1
ATOM 3634 C CA . LYS A 1 467 ? 0.184 -16.269 -14.447 1.00 96.75 467 LYS A CA 1
ATOM 3635 C C . LYS A 1 467 ? 0.885 -17.081 -13.358 1.00 96.75 467 LYS A C 1
ATOM 3637 O O . LYS A 1 467 ? 0.199 -17.561 -12.459 1.00 96.75 467 LYS A O 1
ATOM 3642 N N . ASP A 1 468 ? 2.211 -17.211 -13.390 1.00 97.62 468 ASP A N 1
ATOM 3643 C CA . ASP A 1 468 ? 2.989 -17.830 -12.315 1.00 97.62 468 ASP A CA 1
ATOM 3644 C C . ASP A 1 468 ? 3.846 -16.767 -11.597 1.00 97.62 468 ASP A C 1
ATOM 3646 O O . ASP A 1 468 ? 4.776 -16.200 -12.184 1.00 97.62 468 ASP A O 1
ATOM 3650 N N . PRO A 1 469 ? 3.584 -16.481 -10.307 1.00 97.75 469 PRO A N 1
ATOM 3651 C CA . PRO A 1 469 ? 4.330 -15.457 -9.586 1.00 97.75 469 PRO A CA 1
ATOM 3652 C C . PRO A 1 469 ? 5.819 -15.809 -9.414 1.00 97.75 469 PRO A C 1
ATOM 3654 O O . PRO A 1 469 ? 6.644 -14.902 -9.301 1.00 97.75 469 PRO A O 1
ATOM 3657 N N . VAL A 1 470 ? 6.191 -17.096 -9.410 1.00 98.25 470 VAL A N 1
ATOM 3658 C CA . VAL A 1 470 ? 7.587 -17.552 -9.302 1.00 98.25 470 VAL A CA 1
ATOM 3659 C C . VAL A 1 470 ? 8.329 -17.352 -10.616 1.00 98.25 470 VAL A C 1
ATOM 3661 O O . VAL A 1 470 ? 9.454 -16.853 -10.602 1.00 98.25 470 VAL A O 1
ATOM 3664 N N . GLU A 1 471 ? 7.718 -17.699 -11.746 1.00 98.31 471 GLU A N 1
ATOM 3665 C CA . GLU A 1 471 ? 8.345 -17.484 -13.056 1.00 98.31 471 GLU A CA 1
ATOM 3666 C C . GLU A 1 471 ? 8.447 -15.991 -13.381 1.00 98.31 471 GLU A C 1
ATOM 3668 O O . GLU A 1 471 ? 9.505 -15.528 -13.809 1.00 98.31 471 GLU A O 1
ATOM 3673 N N . THR A 1 472 ? 7.418 -15.206 -13.040 1.00 98.44 472 THR A N 1
ATOM 3674 C CA . THR A 1 472 ? 7.480 -13.734 -13.075 1.00 98.44 472 THR A CA 1
ATOM 3675 C C . THR A 1 472 ? 8.664 -13.215 -12.259 1.00 98.44 472 THR A C 1
ATOM 3677 O O . THR A 1 472 ? 9.448 -12.395 -12.734 1.00 98.44 472 THR A O 1
ATOM 3680 N N . TYR A 1 473 ? 8.828 -13.708 -11.029 1.00 98.38 473 TYR A N 1
ATOM 3681 C CA . TYR A 1 473 ? 9.923 -13.316 -10.147 1.00 98.38 473 TYR A CA 1
ATOM 3682 C C . TYR A 1 473 ? 11.304 -13.647 -10.730 1.00 98.38 473 TYR A C 1
ATOM 3684 O O . TYR A 1 473 ? 12.175 -12.775 -10.767 1.00 98.38 473 TYR A O 1
ATOM 3692 N N . LYS A 1 474 ? 11.506 -14.873 -11.225 1.00 98.19 474 LYS A N 1
ATOM 3693 C CA . LYS A 1 474 ? 12.770 -15.303 -11.845 1.00 98.19 474 LYS A CA 1
ATOM 3694 C C . LYS A 1 474 ? 13.119 -14.477 -13.080 1.00 98.19 474 LYS A C 1
ATOM 3696 O O . LYS A 1 474 ? 14.276 -14.100 -13.242 1.00 98.19 474 LYS A O 1
ATOM 3701 N N . ALA A 1 475 ? 12.127 -14.172 -13.914 1.00 98.19 475 ALA A N 1
ATOM 3702 C CA . ALA A 1 475 ? 12.319 -13.370 -15.116 1.00 98.19 475 ALA A CA 1
ATOM 3703 C C . ALA A 1 475 ? 12.744 -11.926 -14.796 1.00 98.19 475 ALA A C 1
ATOM 3705 O O . ALA A 1 475 ? 13.516 -11.334 -15.539 1.00 98.19 475 ALA A O 1
ATOM 3706 N N . ILE A 1 476 ? 12.284 -11.351 -13.679 1.00 98.38 476 ILE A N 1
ATOM 3707 C CA . ILE A 1 476 ? 12.765 -10.032 -13.236 1.00 98.38 476 ILE A CA 1
ATOM 3708 C C . ILE A 1 476 ? 14.169 -10.144 -12.630 1.00 98.38 476 ILE A C 1
ATOM 3710 O O . ILE A 1 476 ? 15.007 -9.276 -12.861 1.00 98.38 476 ILE A O 1
ATOM 3714 N N . LEU A 1 477 ? 14.458 -11.212 -11.875 1.00 97.88 477 LEU A N 1
ATOM 3715 C CA . LEU A 1 477 ? 15.793 -11.432 -11.311 1.00 97.88 477 LEU A CA 1
ATOM 3716 C C . LEU A 1 477 ? 16.884 -11.540 -12.384 1.00 97.88 477 LEU A C 1
ATOM 3718 O O . LEU A 1 477 ? 18.000 -11.089 -12.139 1.00 97.88 477 LEU A O 1
ATOM 3722 N N . SER A 1 478 ? 16.583 -12.118 -13.552 1.00 97.75 478 SER A N 1
ATOM 3723 C CA . SER A 1 478 ? 17.567 -12.249 -14.633 1.00 97.75 478 SER A CA 1
ATOM 3724 C C . SER A 1 478 ? 18.016 -10.914 -15.230 1.00 97.75 478 SER A C 1
ATOM 3726 O O . SER A 1 478 ? 19.073 -10.868 -15.851 1.00 97.75 478 SER A O 1
ATOM 3728 N N . ASP A 1 479 ? 17.247 -9.841 -15.027 1.00 98.00 479 ASP A N 1
ATOM 3729 C CA . ASP A 1 479 ? 17.547 -8.502 -15.546 1.00 98.00 479 ASP A CA 1
ATOM 3730 C C . ASP A 1 479 ? 18.386 -7.649 -14.577 1.00 98.00 479 ASP A C 1
ATOM 3732 O O . ASP A 1 479 ? 18.779 -6.535 -14.923 1.00 98.00 479 ASP A O 1
ATOM 3736 N N . ILE A 1 480 ? 18.660 -8.136 -13.361 1.00 97.75 480 ILE A N 1
ATOM 3737 C CA . ILE A 1 480 ? 19.408 -7.387 -12.342 1.00 97.75 480 ILE A CA 1
ATOM 3738 C C . ILE A 1 480 ? 20.744 -8.054 -12.004 1.00 97.75 480 ILE A C 1
ATOM 3740 O O . ILE A 1 480 ? 20.885 -9.278 -12.067 1.00 97.75 480 ILE A O 1
ATOM 3744 N N . SER A 1 481 ? 21.732 -7.243 -11.606 1.00 97.69 481 SER A N 1
ATOM 3745 C CA . SER A 1 481 ? 23.081 -7.729 -11.289 1.00 97.69 481 SER A CA 1
ATOM 3746 C C . SER A 1 481 ? 23.094 -8.671 -10.081 1.00 97.69 481 SER A C 1
ATOM 3748 O O . SER A 1 481 ? 22.247 -8.576 -9.189 1.00 97.69 481 SER A O 1
ATOM 3750 N N . GLU A 1 482 ? 24.091 -9.555 -9.998 1.00 97.38 482 GLU A N 1
ATOM 3751 C CA . GLU A 1 482 ? 24.231 -10.462 -8.854 1.00 97.38 482 GLU A CA 1
ATOM 3752 C C . GLU A 1 482 ? 24.333 -9.726 -7.510 1.00 97.38 482 GLU A C 1
ATOM 3754 O O . GLU A 1 482 ? 23.866 -10.228 -6.487 1.00 97.38 482 GLU A O 1
ATOM 3759 N N . GLU A 1 483 ? 24.960 -8.549 -7.483 1.00 97.56 483 GLU A N 1
ATOM 3760 C CA . GLU A 1 483 ? 25.052 -7.710 -6.288 1.00 97.56 483 GLU A CA 1
ATOM 3761 C C . GLU A 1 483 ? 23.667 -7.234 -5.850 1.00 97.56 483 GLU A C 1
ATOM 3763 O O . GLU A 1 483 ? 23.336 -7.340 -4.669 1.00 97.56 483 GLU A O 1
ATOM 3768 N N . ALA A 1 484 ? 22.844 -6.774 -6.796 1.00 97.00 484 ALA A N 1
ATOM 3769 C CA . ALA A 1 484 ? 21.473 -6.351 -6.536 1.00 97.00 484 ALA A CA 1
ATOM 3770 C C . ALA A 1 484 ? 20.595 -7.525 -6.060 1.00 97.00 484 ALA A C 1
ATOM 3772 O O . ALA A 1 484 ? 19.763 -7.361 -5.169 1.00 97.00 484 ALA A O 1
ATOM 3773 N N . GLN A 1 485 ? 20.822 -8.738 -6.580 1.00 96.44 485 GLN A N 1
ATOM 3774 C CA . GLN A 1 485 ? 20.141 -9.954 -6.112 1.00 96.44 485 GLN A CA 1
ATOM 3775 C C . GLN A 1 485 ? 20.527 -10.346 -4.674 1.00 96.44 485 GLN A C 1
ATOM 3777 O O . GLN A 1 485 ? 19.755 -11.017 -3.980 1.00 96.44 485 GLN A O 1
ATOM 3782 N N . LYS A 1 486 ? 21.725 -9.968 -4.216 1.00 95.56 486 LYS A N 1
ATOM 3783 C CA . LYS A 1 486 ? 22.208 -10.238 -2.853 1.00 95.56 486 LYS A CA 1
ATOM 3784 C C . LYS A 1 486 ? 21.722 -9.186 -1.846 1.00 95.56 486 LYS A C 1
ATOM 3786 O O . LYS A 1 486 ? 21.690 -9.488 -0.654 1.00 95.56 486 LYS A O 1
ATOM 3791 N N . ASP A 1 487 ? 21.301 -8.000 -2.295 1.00 94.81 487 ASP A N 1
ATOM 3792 C CA . ASP A 1 487 ? 20.716 -6.972 -1.427 1.00 94.81 487 ASP A CA 1
ATOM 3793 C C . ASP A 1 487 ? 19.293 -7.362 -0.980 1.00 94.81 487 ASP A C 1
ATOM 3795 O O . ASP A 1 487 ? 18.392 -7.608 -1.787 1.00 94.81 487 ASP A O 1
ATOM 3799 N N . GLY A 1 488 ? 19.094 -7.456 0.338 1.00 92.56 488 GLY A N 1
ATOM 3800 C CA . GLY A 1 488 ? 17.848 -7.947 0.929 1.00 92.56 488 GLY A CA 1
ATOM 3801 C C . GLY A 1 488 ? 16.634 -7.059 0.640 1.00 92.56 488 GLY A C 1
ATOM 3802 O O . GLY A 1 488 ? 15.559 -7.587 0.341 1.00 92.56 488 GLY A O 1
ATOM 3803 N N . GLU A 1 489 ? 16.810 -5.737 0.687 1.00 92.62 489 GLU A N 1
ATOM 3804 C CA . GLU A 1 489 ? 15.751 -4.747 0.460 1.00 92.62 489 GLU A CA 1
ATOM 3805 C C . GLU A 1 489 ? 15.359 -4.682 -1.022 1.00 92.62 489 GLU A C 1
ATOM 3807 O O . GLU A 1 489 ? 14.169 -4.727 -1.367 1.00 92.62 489 GLU A O 1
ATOM 3812 N N . TYR A 1 490 ? 16.346 -4.627 -1.918 1.00 95.62 490 TYR A N 1
ATOM 3813 C CA . TYR A 1 490 ? 16.106 -4.595 -3.357 1.00 95.62 490 TYR A CA 1
ATOM 3814 C C . TYR A 1 490 ? 15.449 -5.894 -3.825 1.00 95.62 490 TYR A C 1
ATOM 3816 O O . TYR A 1 490 ? 14.392 -5.864 -4.460 1.00 95.62 490 TYR A O 1
ATOM 3824 N N . ARG A 1 491 ? 15.966 -7.055 -3.395 1.00 95.19 491 ARG A N 1
ATOM 3825 C CA . ARG A 1 491 ? 15.346 -8.352 -3.698 1.00 95.19 491 ARG A CA 1
ATOM 3826 C C . ARG A 1 491 ? 13.929 -8.457 -3.142 1.00 95.19 491 ARG A C 1
ATOM 3828 O O . ARG A 1 491 ? 13.074 -9.071 -3.776 1.00 95.19 491 ARG A O 1
ATOM 3835 N N . ALA A 1 492 ? 13.640 -7.881 -1.976 1.00 94.25 492 ALA A N 1
ATOM 3836 C CA . ALA A 1 492 ? 12.271 -7.849 -1.475 1.00 94.25 492 ALA A CA 1
ATOM 3837 C C . ALA A 1 492 ? 11.347 -6.975 -2.335 1.00 94.25 492 ALA A C 1
ATOM 3839 O O . ALA A 1 492 ? 10.215 -7.384 -2.592 1.00 94.25 492 ALA A O 1
ATOM 3840 N N . SER A 1 493 ? 11.852 -5.854 -2.852 1.00 95.75 493 SER A N 1
ATOM 3841 C CA . SER A 1 493 ? 11.134 -4.994 -3.801 1.00 95.75 493 SER A CA 1
ATOM 3842 C C . SER A 1 493 ? 10.821 -5.738 -5.109 1.00 95.75 493 SER A C 1
ATOM 3844 O O . SER A 1 493 ? 9.688 -5.680 -5.583 1.00 95.75 493 SER A O 1
ATOM 3846 N N . VAL A 1 494 ? 11.759 -6.551 -5.621 1.00 97.31 494 VAL A N 1
ATOM 3847 C CA . VAL A 1 494 ? 11.539 -7.433 -6.788 1.00 97.31 494 VAL A CA 1
ATOM 3848 C C . VAL A 1 494 ? 10.398 -8.423 -6.541 1.00 97.31 494 VAL A C 1
ATOM 3850 O O . VAL A 1 494 ? 9.517 -8.567 -7.384 1.00 97.31 494 VAL A O 1
ATOM 3853 N N . ARG A 1 495 ? 10.365 -9.083 -5.373 1.00 96.50 495 ARG A N 1
ATOM 3854 C CA . ARG A 1 495 ? 9.274 -10.015 -5.022 1.00 96.50 495 ARG A CA 1
ATOM 3855 C C . ARG A 1 495 ? 7.915 -9.315 -4.978 1.00 96.50 495 ARG A C 1
ATOM 3857 O O . ARG A 1 495 ? 6.924 -9.884 -5.425 1.00 96.50 495 ARG A O 1
ATOM 3864 N N . MET A 1 496 ? 7.856 -8.102 -4.424 1.00 95.69 496 MET A N 1
ATOM 3865 C CA . MET A 1 496 ? 6.608 -7.336 -4.330 1.00 95.69 496 MET A CA 1
ATOM 3866 C C . MET A 1 496 ? 6.122 -6.858 -5.699 1.00 95.69 496 MET A C 1
ATOM 3868 O O . MET A 1 496 ? 4.927 -6.930 -5.972 1.00 95.69 496 MET A O 1
ATOM 3872 N N . LEU A 1 497 ? 7.037 -6.430 -6.571 1.00 97.00 497 LEU A N 1
ATOM 3873 C CA . LEU A 1 497 ? 6.718 -6.070 -7.949 1.00 97.00 497 LEU A CA 1
ATOM 3874 C C . LEU A 1 497 ? 6.242 -7.284 -8.759 1.00 97.00 497 LEU A C 1
ATOM 3876 O O . LEU A 1 497 ? 5.229 -7.197 -9.444 1.00 97.00 497 LEU A O 1
ATOM 3880 N N . ALA A 1 498 ? 6.914 -8.432 -8.636 1.00 97.62 498 ALA A N 1
ATOM 3881 C CA . ALA A 1 498 ? 6.478 -9.675 -9.273 1.00 97.62 498 ALA A CA 1
ATOM 3882 C C . ALA A 1 498 ? 5.067 -10.085 -8.817 1.00 97.62 498 ALA A C 1
ATOM 3884 O O . ALA A 1 498 ? 4.224 -10.428 -9.641 1.00 97.62 498 ALA A O 1
ATOM 3885 N N . ALA A 1 499 ? 4.786 -9.988 -7.512 1.00 96.31 499 ALA A N 1
ATOM 3886 C CA . ALA A 1 499 ? 3.462 -10.255 -6.960 1.00 96.31 499 ALA A CA 1
ATOM 3887 C C . ALA A 1 499 ? 2.387 -9.291 -7.500 1.00 96.31 499 ALA A C 1
ATOM 3889 O O . ALA A 1 499 ? 1.288 -9.736 -7.824 1.00 96.31 499 ALA A O 1
ATOM 3890 N N . GLU A 1 500 ? 2.693 -7.994 -7.624 1.00 95.75 500 GLU A N 1
ATOM 3891 C CA . GLU A 1 500 ? 1.786 -6.991 -8.202 1.00 95.75 500 GLU A CA 1
ATOM 3892 C C . GLU A 1 500 ? 1.458 -7.305 -9.670 1.00 95.75 500 GLU A C 1
ATOM 3894 O O . GLU A 1 500 ? 0.285 -7.358 -10.039 1.00 95.75 500 GLU A O 1
ATOM 3899 N N . LEU A 1 501 ? 2.482 -7.561 -10.493 1.00 96.88 501 LEU A N 1
ATOM 3900 C CA . LEU A 1 501 ? 2.324 -7.874 -11.918 1.00 96.88 501 LEU A CA 1
ATOM 3901 C C . LEU A 1 501 ? 1.538 -9.172 -12.131 1.00 96.88 501 LEU A C 1
ATOM 3903 O O . LEU A 1 501 ? 0.640 -9.223 -12.971 1.00 96.88 501 LEU A O 1
ATOM 3907 N N . HIS A 1 502 ? 1.816 -10.196 -11.322 1.00 96.38 502 HIS A N 1
ATOM 3908 C CA . HIS A 1 502 ? 1.048 -11.434 -11.325 1.00 96.38 502 HIS A CA 1
ATOM 3909 C C . HIS A 1 502 ? -0.433 -11.181 -11.015 1.00 96.38 502 HIS A C 1
ATOM 3911 O O . HIS A 1 502 ? -1.307 -11.635 -11.752 1.00 96.38 502 HIS A O 1
ATOM 3917 N N . CYS A 1 503 ? -0.737 -10.410 -9.967 1.00 94.56 503 CYS A N 1
ATOM 3918 C CA . CYS A 1 503 ? -2.127 -10.121 -9.608 1.00 94.56 503 CYS A CA 1
ATOM 3919 C C . CYS A 1 503 ? -2.848 -9.316 -10.689 1.00 94.56 503 CYS A C 1
ATOM 3921 O O . CYS A 1 503 ? -4.004 -9.605 -10.992 1.00 94.56 503 CYS A O 1
ATOM 3923 N N . ALA A 1 504 ? -2.157 -8.366 -11.324 1.00 94.19 504 ALA A N 1
ATOM 3924 C CA . ALA A 1 504 ? -2.693 -7.644 -12.470 1.00 94.19 504 ALA A CA 1
ATOM 3925 C C . ALA A 1 504 ? -3.095 -8.599 -13.610 1.00 94.19 504 ALA A C 1
ATOM 3927 O O . ALA A 1 504 ? -4.163 -8.433 -14.194 1.00 94.19 504 ALA A O 1
ATOM 3928 N N . SER A 1 505 ? -2.306 -9.646 -13.871 1.00 95.12 505 SER A N 1
ATOM 3929 C CA . SER A 1 505 ? -2.584 -10.612 -14.947 1.00 95.12 505 SER A CA 1
ATOM 3930 C C . SER A 1 505 ? -3.818 -11.487 -14.712 1.00 95.12 505 SER A C 1
ATOM 3932 O O . SER A 1 505 ? -4.441 -11.949 -15.666 1.00 95.12 505 SER A O 1
ATOM 3934 N N . LEU A 1 506 ? -4.186 -11.703 -13.448 1.00 93.31 506 LEU A N 1
ATOM 3935 C CA . LEU A 1 506 ? -5.349 -12.503 -13.064 1.00 93.31 506 LEU A CA 1
ATOM 3936 C C . LEU A 1 506 ? -6.639 -11.671 -12.970 1.00 93.31 506 LEU A C 1
ATOM 3938 O O . LEU A 1 506 ? -7.736 -12.227 -13.015 1.00 93.31 506 LEU A O 1
ATOM 3942 N N . GLY A 1 507 ? -6.525 -10.345 -12.855 1.00 88.25 507 GLY A N 1
ATOM 3943 C CA . GLY A 1 507 ? -7.662 -9.436 -12.734 1.00 88.25 507 GLY A CA 1
ATOM 3944 C C . GLY A 1 507 ? -8.269 -9.395 -11.326 1.00 88.25 507 GLY A C 1
ATOM 3945 O O . GLY A 1 507 ? -7.568 -9.461 -10.315 1.00 88.25 507 GLY A O 1
ATOM 3946 N N . LYS A 1 508 ? -9.596 -9.214 -11.249 1.00 83.50 508 LYS A N 1
ATOM 3947 C CA . LYS A 1 508 ? -10.309 -8.998 -9.978 1.00 83.50 508 LYS A CA 1
ATOM 3948 C C . LYS A 1 508 ? -10.152 -10.196 -9.030 1.00 83.50 508 LYS A C 1
ATOM 3950 O O . LYS A 1 508 ? -10.335 -11.341 -9.428 1.00 83.50 508 LYS A O 1
ATOM 3955 N N . GLY A 1 509 ? -9.892 -9.909 -7.754 1.00 80.25 509 GLY A N 1
ATOM 3956 C CA . GLY A 1 509 ? -9.831 -10.906 -6.678 1.00 80.25 509 GLY A CA 1
ATOM 3957 C C . GLY A 1 509 ? -8.465 -11.568 -6.473 1.00 80.25 509 GLY A C 1
ATOM 3958 O O . GLY A 1 509 ? -8.294 -12.290 -5.489 1.00 80.25 509 GLY A O 1
ATOM 3959 N N . ALA A 1 510 ? -7.481 -11.314 -7.341 1.00 86.44 510 ALA A N 1
ATOM 3960 C CA . ALA A 1 510 ? -6.104 -11.730 -7.099 1.00 86.44 510 ALA A CA 1
ATOM 3961 C C . ALA A 1 510 ? -5.465 -10.912 -5.967 1.00 86.44 510 ALA A C 1
ATOM 3963 O O . ALA A 1 510 ? -5.773 -9.735 -5.783 1.00 86.44 510 ALA A O 1
ATOM 3964 N N . ARG A 1 511 ? -4.592 -11.560 -5.187 1.00 89.81 511 ARG A N 1
ATOM 3965 C CA . ARG A 1 511 ? -4.073 -11.033 -3.917 1.00 89.81 511 ARG A CA 1
ATOM 3966 C C . ARG A 1 511 ? -2.550 -11.036 -3.888 1.00 89.81 511 ARG A C 1
ATOM 3968 O O . ARG A 1 511 ? -1.930 -12.106 -3.854 1.00 89.81 511 ARG A O 1
ATOM 3975 N N . ALA A 1 512 ? -1.953 -9.851 -3.855 1.00 92.25 512 ALA A N 1
ATOM 3976 C CA . ALA A 1 512 ? -0.516 -9.624 -3.866 1.00 92.25 512 ALA A CA 1
ATOM 3977 C C . ALA A 1 512 ? 0.175 -10.299 -2.678 1.00 92.25 512 ALA A C 1
ATOM 3979 O O . ALA A 1 512 ? 1.245 -10.883 -2.849 1.00 92.25 512 ALA A O 1
ATOM 3980 N N . LEU A 1 513 ? -0.444 -10.320 -1.492 1.00 92.12 513 LEU A N 1
ATOM 3981 C CA . LEU A 1 513 ? 0.122 -11.000 -0.326 1.00 92.12 513 LEU A CA 1
ATOM 3982 C C . LEU A 1 513 ? 0.202 -12.518 -0.534 1.00 92.12 513 LEU A C 1
ATOM 3984 O O . LEU A 1 513 ? 1.153 -13.160 -0.081 1.00 92.12 513 LEU A O 1
ATOM 3988 N N . SER A 1 514 ? -0.777 -13.101 -1.229 1.00 91.94 514 SER A N 1
ATOM 3989 C CA . SER A 1 514 ? -0.789 -14.537 -1.534 1.00 91.94 514 SER A CA 1
ATOM 3990 C C . SER A 1 514 ? 0.304 -14.891 -2.539 1.00 91.94 514 SER A C 1
ATOM 3992 O O . SER A 1 514 ? 1.091 -15.803 -2.286 1.00 91.94 514 SER A O 1
ATOM 3994 N N . ALA A 1 515 ? 0.422 -14.120 -3.620 1.00 94.94 515 ALA A N 1
ATOM 3995 C CA . ALA A 1 515 ? 1.491 -14.280 -4.603 1.00 94.94 515 ALA A CA 1
ATOM 3996 C C . ALA A 1 515 ? 2.883 -14.103 -3.970 1.00 94.94 515 ALA A C 1
ATOM 3998 O O . ALA A 1 515 ? 3.778 -14.926 -4.163 1.00 94.94 515 ALA A O 1
ATOM 3999 N N . TYR A 1 516 ? 3.041 -13.092 -3.112 1.00 95.56 516 TYR A N 1
ATOM 4000 C CA . TYR A 1 516 ? 4.273 -12.844 -2.368 1.00 95.56 516 TYR A CA 1
ATOM 4001 C C . TYR A 1 516 ? 4.671 -14.030 -1.472 1.00 95.56 516 TYR A C 1
ATOM 4003 O O . TYR A 1 516 ? 5.838 -14.422 -1.451 1.00 95.56 516 TYR A O 1
ATOM 4011 N N . LYS A 1 517 ? 3.713 -14.656 -0.769 1.00 94.56 517 LYS A N 1
ATOM 4012 C CA . LYS A 1 517 ? 3.955 -15.865 0.046 1.00 94.56 517 LYS A CA 1
ATOM 4013 C C . LYS A 1 517 ? 4.474 -17.040 -0.793 1.00 94.56 517 LYS A C 1
ATOM 4015 O O . LYS A 1 517 ? 5.360 -17.756 -0.326 1.00 94.56 517 LYS A O 1
ATOM 4020 N N . VAL A 1 518 ? 3.962 -17.223 -2.013 1.00 96.19 518 VAL A N 1
ATOM 4021 C CA . VAL A 1 518 ? 4.438 -18.264 -2.943 1.00 96.19 518 VAL A CA 1
ATOM 4022 C C . VAL A 1 518 ? 5.883 -17.989 -3.369 1.00 96.19 518 VAL A C 1
ATOM 4024 O O . VAL A 1 518 ? 6.726 -18.883 -3.286 1.00 96.19 518 VAL A O 1
ATOM 4027 N N . ILE A 1 519 ? 6.201 -16.742 -3.729 1.00 96.69 519 ILE A N 1
ATOM 4028 C CA . ILE A 1 519 ? 7.565 -16.337 -4.105 1.00 96.69 519 ILE A CA 1
ATOM 4029 C C . ILE A 1 519 ? 8.545 -16.530 -2.937 1.00 96.69 519 ILE A C 1
ATOM 4031 O O . ILE A 1 519 ? 9.648 -17.041 -3.123 1.00 96.69 519 ILE A O 1
ATOM 4035 N N . LEU A 1 520 ? 8.152 -16.177 -1.708 1.00 95.31 520 LEU A N 1
ATOM 4036 C CA . LEU A 1 520 ? 8.982 -16.426 -0.525 1.00 95.31 520 LEU A CA 1
ATOM 4037 C C . LEU A 1 520 ? 9.284 -17.913 -0.327 1.00 95.31 520 LEU A C 1
ATOM 4039 O O . LEU A 1 520 ? 10.428 -18.259 -0.034 1.00 95.31 520 LEU A O 1
ATOM 4043 N N . ALA A 1 521 ? 8.274 -18.773 -0.484 1.00 95.12 521 ALA A N 1
ATOM 4044 C CA . ALA A 1 521 ? 8.433 -20.216 -0.342 1.00 95.12 521 ALA A CA 1
ATOM 4045 C C . ALA A 1 521 ? 9.422 -20.780 -1.369 1.00 95.12 521 ALA A C 1
ATOM 4047 O O . ALA A 1 521 ? 10.237 -21.633 -1.016 1.00 95.12 521 ALA A O 1
ATOM 4048 N N . HIS A 1 522 ? 9.395 -20.265 -2.603 1.00 95.69 522 HIS A N 1
ATOM 4049 C CA . HIS A 1 522 ? 10.375 -20.606 -3.634 1.00 95.69 522 HIS A CA 1
ATOM 4050 C C . HIS A 1 522 ? 11.811 -20.260 -3.208 1.00 95.69 522 HIS A C 1
ATOM 4052 O O . HIS A 1 522 ? 12.718 -21.070 -3.371 1.00 95.69 522 HIS A O 1
ATOM 4058 N N . ASP A 1 523 ? 12.001 -19.110 -2.561 1.00 94.50 523 ASP A N 1
ATOM 4059 C CA . ASP A 1 523 ? 13.287 -18.674 -2.003 1.00 94.50 523 ASP A CA 1
ATOM 4060 C C . ASP A 1 523 ? 13.723 -19.442 -0.735 1.00 94.50 523 ASP A C 1
ATOM 4062 O O . ASP A 1 523 ? 14.683 -19.050 -0.066 1.00 94.50 523 ASP A O 1
ATOM 4066 N N . GLY A 1 524 ? 13.006 -20.502 -0.346 1.00 94.75 524 GLY A N 1
ATOM 4067 C CA . GLY A 1 524 ? 13.258 -21.244 0.891 1.00 94.75 524 GLY A CA 1
ATOM 4068 C C . GLY A 1 524 ? 12.931 -20.445 2.157 1.00 94.75 524 GLY A C 1
ATOM 4069 O O . GLY A 1 524 ? 13.315 -20.838 3.259 1.00 94.75 524 GLY A O 1
ATOM 4070 N N . ARG A 1 525 ? 12.218 -19.321 2.022 1.00 92.75 525 ARG A N 1
ATOM 4071 C CA . ARG A 1 525 ? 11.752 -18.492 3.135 1.00 92.75 525 ARG A CA 1
ATOM 4072 C C . ARG A 1 525 ? 10.296 -18.811 3.435 1.00 92.75 525 ARG A C 1
ATOM 4074 O O . ARG A 1 525 ? 9.527 -19.235 2.581 1.00 92.75 525 ARG A O 1
ATOM 4081 N N . LYS A 1 526 ? 9.882 -18.585 4.674 1.00 90.81 526 LYS A N 1
ATOM 4082 C CA . LYS A 1 526 ? 8.472 -18.665 5.058 1.00 90.81 526 LYS A CA 1
ATOM 4083 C C . LYS A 1 526 ? 8.089 -17.358 5.710 1.00 90.81 526 LYS A C 1
ATOM 4085 O O . LYS A 1 526 ? 8.886 -16.779 6.445 1.00 90.81 526 LYS A O 1
ATOM 4090 N N . MET A 1 527 ? 6.868 -16.907 5.445 1.00 88.56 527 MET A N 1
ATOM 4091 C CA . MET A 1 527 ? 6.284 -15.880 6.291 1.00 88.56 527 MET A CA 1
ATOM 4092 C C . MET A 1 527 ? 6.212 -16.460 7.705 1.00 88.56 527 MET A C 1
ATOM 4094 O O . MET A 1 527 ? 5.742 -17.598 7.840 1.00 88.56 527 MET A O 1
ATOM 4098 N N . PRO A 1 528 ? 6.714 -15.756 8.734 1.00 86.88 528 PRO A N 1
ATOM 4099 C CA . PRO A 1 528 ? 6.529 -16.199 10.102 1.00 86.88 528 PRO A CA 1
ATOM 4100 C C . PRO A 1 528 ? 5.046 -16.473 10.299 1.00 86.88 528 PRO A C 1
ATOM 4102 O O . PRO A 1 528 ? 4.217 -15.657 9.893 1.00 86.88 528 PRO A O 1
ATOM 4105 N N . GLU A 1 529 ? 4.703 -17.629 10.865 1.00 80.31 529 GLU A N 1
ATOM 4106 C CA . GLU A 1 529 ? 3.323 -17.848 11.266 1.00 80.31 529 GLU A CA 1
ATOM 4107 C C . GLU A 1 529 ? 2.998 -16.741 12.266 1.00 80.31 529 GLU A C 1
ATOM 4109 O O . GLU A 1 529 ? 3.529 -16.728 13.383 1.00 80.31 529 GLU A O 1
ATOM 4114 N N . GLY A 1 530 ? 2.174 -15.775 11.847 1.00 67.06 530 GLY A N 1
ATOM 4115 C CA . GLY A 1 530 ? 1.601 -14.815 12.770 1.00 67.06 530 GLY A CA 1
ATOM 4116 C C . GLY A 1 530 ? 1.029 -15.626 13.923 1.00 67.06 530 GLY A C 1
ATOM 4117 O O . GLY A 1 530 ? 0.375 -16.652 13.691 1.00 67.06 530 GLY A O 1
ATOM 4118 N N . ARG A 1 531 ? 1.331 -15.244 15.173 1.00 54.19 531 ARG A N 1
ATOM 4119 C CA . ARG A 1 531 ? 0.656 -15.865 16.318 1.00 54.19 531 ARG A CA 1
ATOM 4120 C C . ARG A 1 531 ? -0.824 -15.757 16.007 1.00 54.19 531 ARG A C 1
ATOM 4122 O O . ARG A 1 531 ? -1.331 -14.638 15.984 1.00 54.19 531 ARG A O 1
ATOM 4129 N N . LYS A 1 532 ? -1.472 -16.896 15.725 1.00 53.12 532 LYS A N 1
ATOM 4130 C CA . LYS A 1 532 ? -2.915 -16.938 15.484 1.00 53.12 532 LYS A CA 1
ATOM 4131 C C . LYS A 1 532 ? -3.531 -16.087 16.586 1.00 53.12 532 LYS A C 1
ATOM 4133 O O . LYS A 1 532 ? -3.220 -16.386 17.748 1.00 53.12 532 LYS A O 1
ATOM 4138 N N . PRO A 1 533 ? -4.276 -15.015 16.256 1.00 50.78 533 PRO A N 1
ATOM 4139 C CA . PRO A 1 533 ? -4.853 -14.156 17.274 1.00 50.78 533 PRO A CA 1
ATOM 4140 C C . PRO A 1 533 ? -5.519 -15.072 18.293 1.00 50.78 533 PRO A C 1
ATOM 4142 O O . PRO A 1 533 ? -6.215 -16.025 17.919 1.00 50.78 533 PRO A O 1
ATOM 4145 N N . ALA A 1 534 ? -5.191 -14.868 19.572 1.00 48.06 534 ALA A N 1
ATOM 4146 C CA . ALA A 1 534 ? -5.571 -15.783 20.649 1.00 48.06 534 ALA A CA 1
ATOM 4147 C C . ALA A 1 534 ? -7.094 -15.998 20.707 1.00 48.06 534 ALA A C 1
ATOM 4149 O O . ALA A 1 534 ? -7.563 -16.986 21.269 1.00 48.06 534 ALA A O 1
ATOM 4150 N N . SER A 1 535 ? -7.864 -15.150 20.028 1.00 47.72 535 SER A N 1
ATOM 4151 C CA . SER A 1 535 ? -9.227 -15.434 19.641 1.00 47.72 535 SER A CA 1
ATOM 4152 C C . SER A 1 535 ? -9.542 -14.872 18.255 1.00 47.72 535 SER A C 1
ATOM 4154 O O . SER A 1 535 ? -10.095 -13.785 18.139 1.00 47.72 535 SER A O 1
ATOM 4156 N N . SER A 1 536 ? -9.363 -15.661 17.190 1.00 51.66 536 SER A N 1
ATOM 4157 C CA . SER A 1 536 ? -10.337 -15.557 16.096 1.00 51.66 536 SER A CA 1
ATOM 4158 C C . SER A 1 536 ? -11.695 -15.807 16.758 1.00 51.66 536 SER A C 1
ATOM 4160 O O . SER A 1 536 ? -11.925 -16.934 17.212 1.00 51.66 536 SER A O 1
ATOM 4162 N N . THR A 1 537 ? -12.484 -14.752 16.981 1.00 53.56 537 THR A N 1
ATOM 4163 C CA . THR A 1 537 ? -13.662 -14.768 17.860 1.00 53.56 537 THR A CA 1
ATOM 4164 C C . THR A 1 537 ? -14.524 -15.954 17.475 1.00 53.56 537 THR A C 1
ATOM 4166 O O . THR A 1 537 ? -15.132 -15.980 16.408 1.00 53.56 537 THR A O 1
ATOM 4169 N N . ALA A 1 538 ? -14.476 -17.001 18.294 1.00 68.62 538 ALA A N 1
ATOM 4170 C CA . ALA A 1 538 ? -15.131 -18.234 17.939 1.00 68.62 538 ALA A CA 1
ATOM 4171 C C . ALA A 1 538 ? -16.631 -17.970 17.990 1.00 68.62 538 ALA A C 1
ATOM 4173 O O . ALA A 1 538 ? -17.121 -17.500 19.019 1.00 68.62 538 ALA A O 1
ATOM 4174 N N . LEU A 1 539 ? -17.342 -18.242 16.895 1.00 82.94 539 LEU A N 1
ATOM 4175 C CA . LEU A 1 539 ? -18.789 -18.095 16.870 1.00 82.94 539 LEU A CA 1
ATOM 4176 C C . LEU A 1 539 ? -19.357 -18.977 17.981 1.00 82.94 539 LEU A C 1
ATOM 4178 O O . LEU A 1 539 ? -19.166 -20.197 17.970 1.00 82.94 539 LEU A O 1
ATOM 4182 N N . ILE A 1 540 ? -20.000 -18.342 18.956 1.00 89.31 540 ILE A N 1
ATOM 4183 C CA . ILE A 1 540 ? -20.673 -19.043 20.040 1.00 89.31 540 ILE A CA 1
ATOM 4184 C C . ILE A 1 540 ? -22.002 -19.527 19.481 1.00 89.31 540 ILE A C 1
ATOM 4186 O O . ILE A 1 540 ? -22.840 -18.731 19.066 1.00 89.31 540 ILE A O 1
ATOM 4190 N N . VAL A 1 541 ? -22.166 -20.844 19.424 1.00 94.88 541 VAL A N 1
ATOM 4191 C CA . VAL A 1 541 ? -23.404 -21.485 18.988 1.00 94.88 541 VAL A CA 1
ATOM 4192 C C . VAL A 1 541 ? -23.976 -22.251 20.165 1.00 94.88 541 VAL A C 1
ATOM 4194 O O . VAL A 1 541 ? -23.289 -23.074 20.770 1.00 94.88 541 VAL A O 1
ATOM 4197 N N . THR A 1 542 ? -25.248 -22.029 20.465 1.00 96.56 542 THR A N 1
ATOM 4198 C CA . THR A 1 542 ? -25.959 -22.809 21.475 1.00 96.56 542 THR A CA 1
ATOM 4199 C C . THR A 1 542 ? -26.361 -24.161 20.891 1.00 96.56 542 THR A C 1
ATOM 4201 O O . THR A 1 542 ? -27.014 -24.253 19.848 1.00 96.56 542 THR A O 1
ATOM 4204 N N . CYS A 1 543 ? -25.948 -25.250 21.541 1.00 97.31 543 CYS A N 1
ATOM 4205 C CA . CYS A 1 543 ? -26.294 -26.600 21.113 1.00 97.31 543 CYS A CA 1
ATOM 4206 C C . CYS A 1 543 ? -27.804 -26.845 21.229 1.00 97.31 543 CYS A C 1
ATOM 4208 O O . CYS A 1 543 ? -28.352 -26.842 22.326 1.00 97.31 543 CYS A O 1
ATOM 4210 N N . SER A 1 544 ? -28.450 -27.172 20.109 1.00 97.62 544 SER A N 1
ATOM 4211 C CA . SER A 1 544 ? -29.885 -27.502 20.047 1.00 97.62 544 SER A CA 1
ATOM 4212 C C . SER A 1 544 ? -30.310 -28.723 20.872 1.00 97.62 544 SER A C 1
ATOM 4214 O O . SER A 1 544 ? -31.489 -28.843 21.181 1.00 97.62 544 SER A O 1
ATOM 4216 N N . ASP A 1 545 ? -29.384 -29.619 21.236 1.00 96.44 545 ASP A N 1
ATOM 4217 C CA . ASP A 1 545 ? -29.715 -30.823 22.011 1.00 96.44 545 ASP A CA 1
ATOM 4218 C C . ASP A 1 545 ? -29.514 -30.624 23.526 1.00 96.44 545 ASP A C 1
ATOM 4220 O O . ASP A 1 545 ? -30.326 -31.096 24.313 1.00 96.44 545 ASP A O 1
ATOM 4224 N N . CYS A 1 546 ? -28.431 -29.965 23.959 1.00 96.94 546 CYS A N 1
ATOM 4225 C CA . CYS A 1 546 ? -28.082 -29.857 25.386 1.00 96.94 546 CYS A CA 1
ATOM 4226 C C . CYS A 1 546 ? -28.098 -28.432 25.949 1.00 96.94 546 CYS A C 1
ATOM 4228 O O . CYS A 1 546 ? -27.771 -28.252 27.118 1.00 96.94 546 CYS A O 1
ATOM 4230 N N . GLY A 1 547 ? -28.401 -27.424 25.127 1.00 96.25 547 GLY A N 1
ATOM 4231 C CA . GLY A 1 547 ? -28.426 -26.015 25.524 1.00 96.25 547 GLY A CA 1
ATOM 4232 C C . GLY A 1 547 ? -27.059 -25.409 25.859 1.00 96.25 547 GLY A C 1
ATOM 4233 O O . GLY A 1 547 ? -26.990 -24.230 26.174 1.00 96.25 547 GLY A O 1
ATOM 4234 N N . LYS A 1 548 ? -25.964 -26.181 25.802 1.00 96.31 548 LYS A N 1
ATOM 4235 C CA . LYS A 1 548 ? -24.616 -25.664 26.075 1.00 96.31 548 LYS A CA 1
ATOM 4236 C C . LYS A 1 548 ? -24.075 -24.895 24.879 1.00 96.31 548 LYS A C 1
ATOM 4238 O O . LYS A 1 548 ? -24.108 -25.398 23.752 1.00 96.31 548 LYS A O 1
ATOM 4243 N N . ASP A 1 549 ? -23.498 -23.740 25.159 1.00 94.75 549 ASP A N 1
ATOM 4244 C CA . ASP A 1 549 ? -22.727 -22.976 24.193 1.00 94.75 549 ASP A CA 1
ATOM 4245 C C . ASP A 1 549 ? -21.429 -23.699 23.834 1.00 94.75 549 ASP A C 1
ATOM 4247 O O . ASP A 1 549 ? -20.758 -24.300 24.678 1.00 94.75 549 ASP A O 1
ATOM 4251 N N . PHE A 1 550 ? -21.077 -23.670 22.553 1.00 94.31 550 PHE A N 1
ATOM 4252 C CA . PHE A 1 550 ? -19.793 -24.152 22.073 1.00 94.31 550 PHE A CA 1
ATOM 4253 C C . PHE A 1 550 ? -19.222 -23.205 21.024 1.00 94.31 550 PHE A C 1
ATOM 4255 O O . PHE A 1 550 ? -19.933 -22.560 20.258 1.00 94.31 550 PHE A O 1
ATOM 4262 N N . HIS A 1 551 ? -17.898 -23.141 21.013 1.00 90.25 551 HIS A N 1
ATOM 4263 C CA . HIS A 1 551 ? -17.126 -22.197 20.226 1.00 90.25 551 HIS A CA 1
ATOM 4264 C C . HIS A 1 551 ? -16.723 -22.820 18.888 1.00 90.25 551 HIS A C 1
ATOM 4266 O O . HIS A 1 551 ? -15.998 -23.819 18.847 1.00 90.25 551 HIS A O 1
ATOM 4272 N N . LEU A 1 552 ? -17.156 -22.221 17.781 1.00 90.69 552 LEU A N 1
ATOM 4273 C CA . LEU A 1 552 ? -16.697 -22.581 16.444 1.00 90.69 552 LEU A CA 1
ATOM 4274 C C . LEU A 1 552 ? -15.526 -21.699 16.030 1.00 90.69 552 LEU A C 1
ATOM 4276 O O . LEU A 1 552 ? -15.664 -20.492 15.873 1.00 90.69 552 LEU A O 1
ATOM 4280 N N . LYS A 1 553 ? -14.363 -22.320 15.820 1.00 83.06 553 LYS A N 1
ATOM 4281 C CA . LYS A 1 553 ? -13.184 -21.632 15.280 1.00 83.06 553 LYS A CA 1
ATOM 4282 C C . LYS A 1 553 ? -13.495 -21.081 13.887 1.00 83.06 553 LYS A C 1
ATOM 4284 O O . LYS A 1 553 ? -14.065 -21.801 13.065 1.00 83.06 553 LYS A O 1
ATOM 4289 N N . THR A 1 554 ? -13.026 -19.875 13.582 1.00 71.19 554 THR A N 1
ATOM 4290 C CA . THR A 1 554 ? -13.191 -19.240 12.264 1.00 71.19 554 THR A CA 1
ATOM 4291 C C . THR A 1 554 ? -12.673 -20.127 11.131 1.00 71.19 554 THR A C 1
ATOM 4293 O O . THR A 1 554 ? -13.360 -20.325 10.138 1.00 71.19 554 THR A O 1
ATOM 4296 N N . SER A 1 555 ? -11.533 -20.799 11.321 1.00 71.69 555 SER A N 1
ATOM 4297 C CA . SER A 1 555 ? -10.996 -21.747 10.329 1.00 71.69 555 SER A CA 1
ATOM 4298 C C . SER A 1 555 ? -11.915 -22.939 10.045 1.00 71.69 555 SER A C 1
ATOM 4300 O O . SER A 1 555 ? -11.908 -23.488 8.943 1.00 71.69 555 SER A O 1
ATOM 4302 N N . PHE A 1 556 ? -12.717 -23.355 11.027 1.00 84.62 556 PHE A N 1
ATOM 4303 C CA . PHE A 1 556 ? -13.736 -24.375 10.822 1.00 84.62 556 PHE A CA 1
ATOM 4304 C C . PHE A 1 556 ? -14.934 -23.799 10.063 1.00 84.62 556 PHE A C 1
ATOM 4306 O O . PHE A 1 556 ? -15.425 -24.466 9.161 1.00 84.62 556 PHE A O 1
ATOM 4313 N N . MET A 1 557 ? -15.351 -22.564 10.359 1.00 85.81 557 MET A N 1
ATOM 4314 C CA . MET A 1 557 ? -16.417 -21.877 9.621 1.00 85.81 557 MET A CA 1
ATOM 4315 C C . MET A 1 557 ? -16.076 -21.675 8.143 1.00 85.81 557 MET A C 1
ATOM 4317 O O . MET A 1 557 ? -16.853 -22.116 7.303 1.00 85.81 557 MET A O 1
ATOM 4321 N N . CYS A 1 558 ? -14.897 -21.133 7.815 1.00 69.25 558 CYS A N 1
ATOM 4322 C CA . CYS A 1 558 ? -14.465 -20.968 6.421 1.00 69.25 558 CYS A CA 1
ATOM 4323 C C . CYS A 1 558 ? -14.449 -22.311 5.674 1.00 69.25 558 CYS A C 1
ATOM 4325 O O . CYS A 1 558 ? -14.811 -22.397 4.507 1.00 69.25 558 CYS A O 1
ATOM 4327 N N . ARG A 1 559 ? -14.074 -23.402 6.360 1.00 81.81 559 ARG A N 1
ATOM 4328 C CA . ARG A 1 559 ? -14.116 -24.754 5.785 1.00 81.81 559 ARG A CA 1
ATOM 4329 C C . ARG A 1 559 ? -15.544 -25.258 5.551 1.00 81.81 559 ARG A C 1
ATOM 4331 O O . ARG A 1 559 ? -15.747 -26.021 4.611 1.00 81.81 559 ARG A O 1
ATOM 4338 N N . LEU A 1 560 ? -16.502 -24.911 6.415 1.00 86.69 560 LEU A N 1
ATOM 4339 C CA . LEU A 1 560 ? -17.914 -25.242 6.202 1.00 86.69 560 LEU A CA 1
ATOM 4340 C C . LEU A 1 560 ? -18.451 -24.490 4.983 1.00 86.69 560 LEU A C 1
ATOM 4342 O O . LEU A 1 560 ? -19.027 -25.116 4.101 1.00 86.69 560 LEU A O 1
ATOM 4346 N N . GLU A 1 561 ? -18.182 -23.189 4.901 1.00 71.19 561 GLU A N 1
ATOM 4347 C CA . GLU A 1 561 ? -18.604 -22.322 3.799 1.00 71.19 561 GLU A CA 1
ATOM 4348 C C . GLU A 1 561 ? -18.027 -22.776 2.454 1.00 71.19 561 GLU A C 1
ATOM 4350 O O . GLU A 1 561 ? -18.783 -23.012 1.516 1.00 71.19 561 GLU A O 1
ATOM 4355 N N . ALA A 1 562 ? -16.722 -23.059 2.393 1.00 72.06 562 ALA A N 1
ATOM 4356 C CA . ALA A 1 562 ? -16.068 -23.584 1.191 1.00 72.06 562 ALA A CA 1
ATOM 4357 C C . ALA A 1 562 ? -16.638 -24.936 0.714 1.00 72.06 562 ALA A C 1
ATOM 4359 O O . ALA A 1 562 ? -16.455 -25.320 -0.437 1.00 72.06 562 ALA A O 1
ATOM 4360 N N . LYS A 1 563 ? -17.317 -25.681 1.595 1.00 92.12 563 LYS A N 1
ATOM 4361 C CA . LYS A 1 563 ? -17.991 -26.947 1.269 1.00 92.12 563 LYS A CA 1
ATOM 4362 C C . LYS A 1 563 ? -19.500 -26.796 1.053 1.00 92.12 563 LYS A C 1
ATOM 4364 O O . LYS A 1 563 ? -20.169 -27.806 0.841 1.00 92.12 563 LYS A O 1
ATOM 4369 N N . GLY A 1 564 ? -20.046 -25.581 1.151 1.00 91.06 564 GLY A N 1
ATOM 4370 C CA . GLY A 1 564 ? -21.489 -25.332 1.118 1.00 91.06 564 GLY A CA 1
ATOM 4371 C C . GLY A 1 564 ? -22.238 -25.950 2.305 1.00 91.06 564 GLY A C 1
ATOM 4372 O O . GLY A 1 564 ? -23.404 -26.321 2.189 1.00 91.06 564 GLY A O 1
ATOM 4373 N N . TRP A 1 565 ? -21.568 -26.146 3.442 1.00 95.38 565 TRP A N 1
ATOM 4374 C CA . TRP A 1 565 ? -22.146 -26.768 4.632 1.00 95.38 565 TRP A CA 1
ATOM 4375 C C . TRP A 1 565 ? -22.664 -25.719 5.614 1.00 95.38 565 TRP A C 1
ATOM 4377 O O . TRP A 1 565 ? -22.006 -24.724 5.903 1.00 95.38 565 TRP A O 1
ATOM 4387 N N . SER A 1 566 ? -23.828 -25.986 6.205 1.00 95.38 566 SER A N 1
ATOM 4388 C CA . SER A 1 566 ? -24.391 -25.136 7.255 1.00 95.38 566 SER A CA 1
ATOM 4389 C C . SER A 1 566 ? -23.623 -25.262 8.575 1.00 95.38 566 SER A C 1
ATOM 4391 O O . SER A 1 566 ? -23.135 -26.342 8.926 1.00 95.38 566 SER A O 1
ATOM 4393 N N . ILE A 1 567 ? -23.628 -24.188 9.366 1.00 95.44 567 ILE A N 1
ATOM 4394 C CA . ILE A 1 567 ? -23.116 -24.162 10.742 1.00 95.44 567 ILE A CA 1
ATOM 4395 C C . ILE A 1 567 ? -23.778 -25.280 11.577 1.00 95.44 567 ILE A C 1
ATOM 4397 O O . ILE A 1 567 ? -25.007 -25.415 11.571 1.00 95.44 567 ILE A O 1
ATOM 4401 N N . PRO A 1 568 ? -23.006 -26.116 12.299 1.00 96.19 568 PRO A N 1
ATOM 4402 C CA . PRO A 1 568 ? -23.570 -27.214 13.070 1.00 96.19 568 PRO A CA 1
ATOM 4403 C C . PRO A 1 568 ? -24.447 -26.691 14.207 1.00 96.19 568 PRO A C 1
ATOM 4405 O O . PRO A 1 568 ? -24.004 -25.915 15.041 1.00 96.19 568 PRO A O 1
ATOM 4408 N N . LYS A 1 569 ? -25.673 -27.211 14.297 1.00 97.69 569 LYS A N 1
ATOM 4409 C CA . LYS A 1 569 ? -26.623 -26.884 15.375 1.00 97.69 569 LYS A CA 1
ATOM 4410 C C . LYS A 1 569 ? -26.335 -27.606 16.700 1.00 97.69 569 LYS A C 1
ATOM 4412 O O . LYS A 1 569 ? -27.072 -27.428 17.663 1.00 97.69 569 LYS A O 1
ATOM 4417 N N . ARG A 1 570 ? -25.345 -28.505 16.748 1.00 97.50 570 ARG A N 1
ATOM 4418 C CA . ARG A 1 570 ? -25.064 -29.390 17.895 1.00 97.50 570 ARG A CA 1
ATOM 4419 C C . ARG A 1 570 ? -23.580 -29.388 18.235 1.00 97.50 570 ARG A C 1
ATOM 4421 O O . ARG A 1 570 ? -22.754 -29.461 17.322 1.00 97.50 570 ARG A O 1
ATOM 4428 N N . CYS A 1 571 ? -23.261 -29.400 19.528 1.00 96.25 571 CYS A N 1
ATOM 4429 C CA . CYS A 1 571 ? -21.890 -29.539 20.009 1.00 96.25 571 CYS A CA 1
ATOM 4430 C C . CYS A 1 571 ? -21.319 -30.930 19.679 1.00 96.25 571 CYS A C 1
ATOM 4432 O O . CYS A 1 571 ? -22.063 -31.882 19.421 1.00 96.25 571 CYS A O 1
ATOM 4434 N N . GLN A 1 572 ? -19.988 -31.053 19.707 1.00 95.12 572 GLN A N 1
ATOM 4435 C CA . GLN A 1 572 ? -19.274 -32.292 19.380 1.00 95.12 572 GLN A CA 1
ATOM 4436 C C . GLN A 1 572 ? -19.821 -33.497 20.160 1.00 95.12 572 GLN A C 1
ATOM 4438 O O . GLN A 1 572 ? -20.205 -34.491 19.551 1.00 95.12 572 GLN A O 1
ATOM 4443 N N . THR A 1 573 ? -19.968 -33.361 21.480 1.00 96.69 573 THR A N 1
ATOM 4444 C CA . THR A 1 573 ? -20.442 -34.429 22.369 1.00 96.69 573 THR A CA 1
A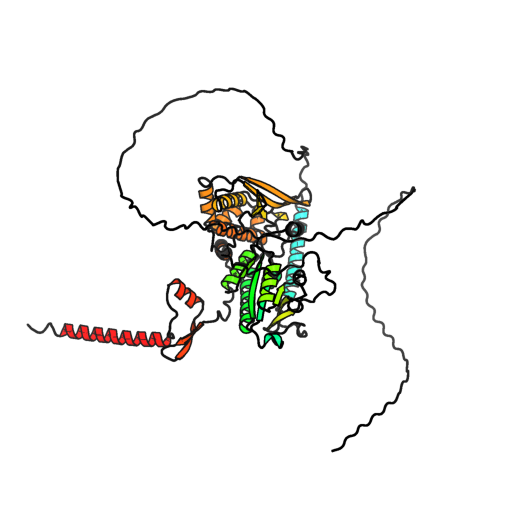TOM 4445 C C . THR A 1 573 ? -21.831 -34.946 21.984 1.00 96.69 573 THR A C 1
ATOM 4447 O O . THR A 1 573 ? -22.042 -36.154 21.933 1.00 96.69 573 THR A O 1
ATOM 4450 N N . CYS A 1 574 ? -22.780 -34.061 21.653 1.00 96.12 574 CYS A N 1
ATOM 4451 C CA . CYS A 1 574 ? -24.125 -34.469 21.227 1.00 96.12 574 CYS A CA 1
ATOM 4452 C C . CYS A 1 574 ? -24.125 -35.134 19.842 1.00 96.12 574 CYS A C 1
ATOM 4454 O O . CYS A 1 574 ? -24.891 -36.071 19.607 1.00 96.12 574 CYS A O 1
ATOM 4456 N N . ARG A 1 575 ? -23.256 -34.688 18.922 1.00 94.62 575 ARG A N 1
ATOM 4457 C CA . ARG A 1 575 ? -23.094 -35.348 17.615 1.00 94.62 575 ARG A CA 1
ATOM 4458 C C . ARG A 1 575 ? -22.538 -36.759 17.773 1.00 94.62 575 ARG A C 1
ATOM 4460 O O . ARG A 1 575 ? -23.074 -37.678 17.158 1.00 94.62 575 ARG A O 1
ATOM 4467 N N . ASP A 1 576 ? -21.522 -36.929 18.612 1.00 94.38 576 ASP A N 1
ATOM 4468 C CA . ASP A 1 576 ? -20.888 -38.227 18.851 1.00 94.38 576 ASP A CA 1
ATOM 4469 C C . ASP A 1 576 ? -21.839 -39.186 19.579 1.00 94.38 576 ASP A C 1
ATOM 4471 O O . ASP A 1 576 ? -21.989 -40.333 19.164 1.00 94.38 576 ASP A O 1
ATOM 4475 N N . ALA A 1 577 ? -22.599 -38.697 20.566 1.00 93.88 577 ALA A N 1
ATOM 4476 C CA . ALA A 1 577 ? -23.636 -39.484 21.234 1.00 93.88 577 ALA A CA 1
ATOM 4477 C C . ALA A 1 577 ? -24.731 -39.977 20.265 1.00 93.88 577 ALA A C 1
ATOM 4479 O O . ALA A 1 577 ? -25.222 -41.100 20.396 1.00 93.88 577 ALA A O 1
ATOM 4480 N N . ARG A 1 578 ? -25.111 -39.172 19.259 1.00 91.25 578 ARG A N 1
ATOM 4481 C CA . ARG A 1 578 ? -26.048 -39.614 18.208 1.00 91.25 578 ARG A CA 1
ATOM 4482 C C . ARG A 1 578 ? -25.424 -40.616 17.248 1.00 91.25 578 ARG A C 1
ATOM 4484 O O . ARG A 1 578 ? -26.115 -41.559 16.873 1.00 91.25 578 ARG A O 1
ATOM 4491 N N . LYS A 1 579 ? -24.159 -40.426 16.862 1.00 89.88 579 LYS A N 1
ATOM 4492 C CA . LYS A 1 579 ? -23.442 -41.399 16.025 1.00 89.88 579 LYS A CA 1
ATOM 4493 C C . LYS A 1 579 ? -23.374 -42.762 16.713 1.00 89.88 579 LYS A C 1
ATOM 4495 O O . LYS A 1 579 ? -23.762 -43.750 16.101 1.00 89.88 579 LYS A O 1
ATOM 4500 N N . GLY A 1 580 ? -23.039 -42.790 18.006 1.00 78.69 580 GLY A N 1
ATOM 4501 C CA . GLY A 1 580 ? -23.018 -44.023 18.799 1.00 78.69 580 GLY A CA 1
ATOM 4502 C C . GLY A 1 580 ? -24.385 -44.714 18.889 1.00 78.69 580 GLY A C 1
ATOM 4503 O O . GLY A 1 580 ? -24.472 -45.929 18.745 1.00 78.69 580 GLY A O 1
ATOM 4504 N N . LYS A 1 581 ? -25.487 -43.959 19.035 1.00 72.50 581 LYS A N 1
ATOM 4505 C CA . LYS A 1 581 ? -26.847 -44.538 18.991 1.00 72.50 581 LYS A CA 1
ATOM 4506 C C . LYS A 1 581 ? -27.192 -45.154 17.630 1.00 72.50 581 LYS A C 1
ATOM 4508 O O . LYS A 1 581 ? -27.938 -46.129 17.578 1.00 72.50 581 LYS A O 1
ATOM 4513 N N . TRP A 1 582 ? -26.667 -44.597 16.541 1.00 60.78 582 TRP A N 1
ATOM 4514 C CA . TRP A 1 582 ? -26.877 -45.129 15.195 1.00 60.78 582 TRP A CA 1
ATOM 4515 C C . TRP A 1 582 ? -26.061 -46.393 14.931 1.00 60.78 582 TRP A C 1
ATOM 4517 O O . TRP A 1 582 ? -26.602 -47.337 14.366 1.00 60.78 582 TRP A O 1
ATOM 4527 N N . GLU A 1 583 ? -24.809 -46.458 15.388 1.00 69.75 583 GLU A N 1
ATOM 4528 C CA . GLU A 1 583 ? -23.973 -47.656 15.228 1.00 69.75 583 GLU A CA 1
ATOM 4529 C C . GLU A 1 583 ? -24.537 -48.850 16.008 1.00 69.75 583 GLU A C 1
ATOM 4531 O O . GLU A 1 583 ? -24.665 -49.936 15.446 1.00 69.75 583 GLU A O 1
ATOM 4536 N N . PHE A 1 584 ? -25.022 -48.639 17.238 1.00 58.72 584 PHE A N 1
ATOM 4537 C CA . PHE A 1 584 ? -25.709 -49.696 17.990 1.00 58.72 584 PHE A CA 1
ATOM 4538 C C . PHE A 1 584 ? -27.013 -50.154 17.323 1.00 58.72 584 PHE A C 1
ATOM 4540 O O . PHE A 1 584 ? -27.326 -51.344 17.341 1.00 58.72 584 PHE A O 1
ATOM 4547 N N . SER A 1 585 ? -27.765 -49.242 16.698 1.00 60.47 585 SER A N 1
ATOM 4548 C CA . SER A 1 585 ? -28.979 -49.604 15.958 1.00 60.47 585 SER A CA 1
ATOM 4549 C C . SER A 1 585 ? -28.668 -50.328 14.644 1.00 60.47 585 SER A C 1
ATOM 4551 O O . SER A 1 585 ? -29.412 -51.228 14.259 1.00 60.47 585 SER A O 1
ATOM 4553 N N . ALA A 1 586 ? -27.583 -49.964 13.957 1.00 65.31 586 ALA A N 1
ATOM 4554 C CA . ALA A 1 586 ? -27.157 -50.597 12.713 1.00 65.31 586 ALA A CA 1
ATOM 4555 C C . ALA A 1 586 ? -26.590 -52.004 12.956 1.00 65.31 586 ALA A C 1
ATOM 4557 O O . ALA A 1 586 ? -26.899 -52.927 12.201 1.00 65.31 586 ALA A O 1
ATOM 4558 N N . ASP A 1 587 ? -25.828 -52.200 14.034 1.00 67.81 587 ASP A N 1
ATOM 4559 C CA . ASP A 1 587 ? -25.326 -53.518 14.427 1.00 67.81 587 ASP A CA 1
ATOM 4560 C C . ASP A 1 587 ? -26.427 -54.421 14.986 1.00 67.81 587 ASP A C 1
ATOM 4562 O O . ASP A 1 587 ? -26.440 -55.618 14.688 1.00 67.81 587 ASP A O 1
ATOM 4566 N N . ALA A 1 588 ? -27.391 -53.870 15.731 1.00 67.19 588 ALA A N 1
ATOM 4567 C CA . ALA A 1 588 ? -28.588 -54.610 16.120 1.00 67.19 588 ALA A CA 1
ATOM 4568 C C . ALA A 1 588 ? -29.376 -55.057 14.879 1.00 67.19 588 ALA A C 1
ATOM 4570 O O . ALA A 1 588 ? -29.645 -56.246 14.736 1.00 67.19 588 ALA A O 1
ATOM 4571 N N . ALA A 1 589 ? -29.633 -54.153 13.925 1.00 68.62 589 ALA A N 1
ATOM 4572 C CA . ALA A 1 589 ? -30.315 -54.485 12.673 1.00 68.62 589 ALA A CA 1
ATOM 4573 C C . ALA A 1 589 ? -29.544 -55.519 11.827 1.00 68.62 589 ALA A C 1
ATOM 4575 O O . ALA A 1 589 ? -30.152 -56.439 11.276 1.00 68.62 589 ALA A O 1
ATOM 4576 N N . ARG A 1 590 ? -28.206 -55.440 11.762 1.00 74.81 590 ARG A N 1
ATOM 4577 C CA . ARG A 1 590 ? -27.365 -56.453 11.093 1.00 74.81 590 ARG A CA 1
ATOM 4578 C C . ARG A 1 590 ? -27.421 -57.814 11.784 1.00 74.81 590 ARG A C 1
ATOM 4580 O O . ARG A 1 590 ? -27.447 -58.833 11.094 1.00 74.81 590 ARG A O 1
ATOM 4587 N N . LYS A 1 591 ? -27.454 -57.855 13.119 1.00 73.62 591 LYS A N 1
ATOM 4588 C CA . LYS A 1 591 ? -27.608 -59.106 13.880 1.00 73.62 591 LYS A CA 1
ATOM 4589 C C . LYS A 1 591 ? -28.994 -59.720 13.680 1.00 73.62 591 LYS A C 1
ATOM 4591 O O . LYS A 1 591 ? -29.079 -60.927 13.469 1.00 73.62 591 LYS A O 1
ATOM 4596 N N . THR A 1 592 ? -30.057 -58.916 13.639 1.00 71.75 592 THR A N 1
ATOM 4597 C CA . THR A 1 592 ? -31.413 -59.402 13.332 1.00 71.75 592 THR A CA 1
ATOM 4598 C C . THR A 1 592 ? -31.524 -59.910 11.889 1.00 71.75 592 THR A C 1
ATOM 4600 O O . THR A 1 592 ? -32.129 -60.952 11.650 1.00 71.75 592 THR A O 1
ATOM 4603 N N . ALA A 1 593 ? -30.874 -59.245 10.927 1.00 67.12 593 ALA A N 1
ATOM 4604 C CA . ALA A 1 593 ? -30.844 -59.688 9.531 1.00 67.12 593 ALA A CA 1
ATOM 4605 C C . ALA A 1 593 ? -30.076 -61.011 9.334 1.00 67.12 593 ALA A C 1
ATOM 4607 O O . ALA A 1 593 ? -30.530 -61.867 8.578 1.00 67.12 593 ALA A O 1
ATOM 4608 N N . LYS A 1 594 ? -28.955 -61.222 10.043 1.00 64.00 594 LYS A N 1
ATOM 4609 C CA . LYS A 1 594 ? -28.223 -62.504 10.017 1.00 64.00 594 LYS A CA 1
ATOM 4610 C C . LYS A 1 594 ? -28.974 -63.634 10.727 1.00 64.00 594 LYS A C 1
ATOM 4612 O O . LYS A 1 594 ? -28.967 -64.756 10.232 1.00 64.00 594 LYS A O 1
ATOM 4617 N N . GLY A 1 595 ? -29.684 -63.344 11.821 1.00 58.06 595 GLY A N 1
ATOM 4618 C CA . GLY A 1 595 ? -30.542 -64.327 12.496 1.00 58.06 595 GLY A CA 1
ATOM 4619 C C . GLY A 1 595 ? -31.659 -64.874 11.598 1.00 58.06 595 GLY A C 1
ATOM 4620 O O . GLY A 1 595 ? -31.957 -66.063 11.644 1.00 58.06 595 GLY A O 1
ATOM 4621 N N . ASN A 1 596 ? -32.206 -64.043 10.704 1.00 56.12 596 ASN A N 1
ATOM 4622 C CA . ASN A 1 596 ? -33.241 -64.460 9.751 1.00 56.12 596 ASN A CA 1
ATOM 4623 C C . ASN A 1 596 ? -32.718 -65.247 8.533 1.00 56.12 596 ASN A C 1
ATOM 4625 O O . ASN A 1 596 ? -33.515 -65.859 7.826 1.00 56.12 596 ASN A O 1
ATOM 4629 N N . GLN A 1 597 ? -31.405 -65.266 8.273 1.00 55.56 597 GLN A N 1
ATOM 4630 C CA . GLN A 1 597 ? -30.815 -66.130 7.239 1.00 55.56 597 GLN A CA 1
ATOM 4631 C C . GLN A 1 597 ? -30.487 -67.535 7.761 1.00 55.56 597 GLN A C 1
ATOM 4633 O O . GLN A 1 597 ? -30.536 -68.485 6.985 1.00 55.56 597 GLN A O 1
ATOM 4638 N N . GLN A 1 598 ? -30.229 -67.693 9.063 1.00 54.06 598 GLN A N 1
ATOM 4639 C CA . GLN A 1 598 ? -29.910 -68.995 9.659 1.00 54.06 598 GLN A CA 1
ATOM 4640 C C . GLN A 1 598 ? -31.148 -69.898 9.859 1.00 54.06 598 GLN A C 1
ATOM 4642 O O . GLN A 1 598 ? -31.002 -71.100 10.026 1.00 54.06 598 GLN A O 1
ATOM 4647 N N . GLY A 1 599 ? -32.367 -69.344 9.819 1.00 53.12 599 GLY A N 1
ATOM 4648 C CA . GLY A 1 599 ? -33.621 -70.096 9.985 1.00 53.12 599 GLY A CA 1
ATOM 4649 C C . GLY A 1 599 ? -34.235 -70.650 8.693 1.00 53.12 599 GLY A C 1
ATOM 4650 O O . GLY A 1 599 ? -35.352 -71.157 8.729 1.00 53.12 599 GLY A O 1
ATOM 4651 N N . ARG A 1 600 ? -33.560 -70.523 7.540 1.00 51.31 600 ARG A N 1
ATOM 4652 C CA . ARG A 1 600 ? -34.125 -70.895 6.226 1.00 51.31 600 ARG A CA 1
ATOM 4653 C C . ARG A 1 600 ? -33.432 -72.076 5.536 1.00 51.31 600 ARG A C 1
ATOM 4655 O O . ARG A 1 600 ? -33.766 -72.362 4.391 1.00 51.31 600 ARG A O 1
ATOM 4662 N N . THR A 1 601 ? -32.511 -72.768 6.211 1.00 53.09 601 THR A N 1
ATOM 4663 C CA . THR A 1 601 ? -31.797 -73.936 5.656 1.00 53.09 601 THR A CA 1
ATOM 4664 C C . THR A 1 601 ? -32.212 -75.296 6.224 1.00 53.09 601 THR A C 1
ATOM 4666 O O . THR A 1 601 ? -31.843 -76.296 5.625 1.00 53.09 601 THR A O 1
ATOM 4669 N N . ASP A 1 602 ? -33.059 -75.363 7.259 1.00 50.34 602 ASP A N 1
ATOM 4670 C CA . ASP A 1 602 ? -33.457 -76.640 7.892 1.00 50.34 602 ASP A CA 1
ATOM 4671 C C . ASP A 1 602 ? -34.900 -77.064 7.559 1.00 50.34 602 ASP A C 1
ATOM 4673 O O . ASP A 1 602 ? -35.663 -77.525 8.403 1.00 50.34 602 ASP A O 1
ATOM 4677 N N . SER A 1 603 ? -35.297 -76.903 6.296 1.00 52.19 603 SER A N 1
ATOM 4678 C CA . SER A 1 603 ? -36.467 -77.600 5.740 1.00 52.19 603 SER A CA 1
ATOM 4679 C C . SER A 1 603 ? -36.082 -78.308 4.444 1.00 52.19 603 SER A C 1
ATOM 4681 O O . SER A 1 603 ? -36.432 -77.889 3.340 1.00 52.19 603 SER A O 1
ATOM 4683 N N . ARG A 1 604 ? -35.325 -79.395 4.608 1.00 40.66 604 ARG A N 1
ATOM 4684 C CA . ARG A 1 604 ? -35.302 -80.540 3.699 1.00 40.66 604 ARG A CA 1
ATOM 4685 C C . ARG A 1 604 ? -35.047 -81.819 4.472 1.00 40.66 604 ARG A C 1
ATOM 4687 O O . ARG A 1 604 ? -34.123 -81.800 5.311 1.00 40.66 604 ARG A O 1
#

Foldseek 3Di:
DDDDDDDDDDDDDDDDDDDDDDDDDDDDDDDDDDDDDDDDDDDDDDDDDDDDDDDDDDDDDDDDDDDDDDDDDDDDDDDDDDDDDDDDDDDDDDDDDDDDDDDDDDDDDDDDDDDDDDDDDDDDDDDDDDDDDDDDDDDPCVVVVVVVVVVVVVVVVVVVVVLVVVPPPPQDPPDDDPPFPDCPDPVQQPDQAEEEEACVQAVCVLQDRDDLLCVLQSLLSSLQVLLLVVVQCVVSNYAYEYEDEDPDDDPVRVVVVQVVLQVLLLQLADPAAALVVLSVVVSCVVSVHHYFYPHPDDRLLQRLLVCLVRVHAYADLDPVNCLAPPSSRPQRYFHYWDDDPSHIGTHGRPNPPPPPRPPVDNDDRDDHGDRDLCFVQLLEFDDDDPATEREDGALFSNCNPWNGLCPFPLNVLLSLLLHCVVPQPDQKYWYWYWHQDPVVRGIDIDTDIDGRDGPDDPSVVSLVLLLQLQSLLVSSVVRTDPVLCPRSSSSLSSSLSSLSSSQSSVTRPRGSVVSSQVNCVVVVHHSPPNPPNPDPPFPFAQAPPPRDTDGHHVVNVVVCVVVVHDDDNHDPVVVVVVVVVVVVVVVVVVVVVVVVVVPPPPDD

Radius of gyration: 37.01 Å; Cα contacts (8 Å, |Δi|>4): 645; chains: 1; bounding box: 89×135×124 Å

Sequence (604 aa):
MFASAGSSSSSGSPNVSAENENNRENPNEHDDSERLERTGGQTVREAAAVIPPPTEKPSARDPNGIASATQRENTVGIPDLSRHSHEEAPYSQAESAASPPDATVGGAAATAQADASVSAERQGGRCAEGQGQDQTEPLDFQPYRRASRDLRRILYHLKETVEMDCMQPKSQISGTRPPGLSVESPDFEQAKVHISVDALNVVDCFFNGLTHEDPPRLFANSEKEMGRFLEECKRRSISLTFHFDDAKTSDETRKKWISRREAEMRKGGRRIPYNIDAIYQELLVDLGAQIVIASQEDCDDSIAAEAVRKGGYVLSADNDMFRYDGGVLRGRVLSTFSFWKGDLYFRPHAERQDVKRDKSTEKVIVEEPVSPDANISKVKPVREGNRLVYVRGCSSGRDREYGNLHGLPRVREFRRALFSFHDSSVGSVEETFPMWNAETETVQWVCEEVVVGPQGGEWSAVMEVLKDPVETYKAILSDISEEAQKDGEYRASVRMLAAELHCASLGKGARALSAYKVILAHDGRKMPEGRKPASSTALIVTCSDCGKDFHLKTSFMCRLEAKGWSIPKRCQTCRDARKGKWEFSADAARKTAKGNQQGRTDSR